Protein AF-A0A962PFY7-F1 (afdb_monomer)

Solvent-accessible surface area (backbone atoms only — not comparable to full-atom values): 39734 Å² total; per-residue (Å²): 112,55,22,50,55,98,92,43,77,46,66,64,81,59,54,89,81,73,90,85,86,86,88,86,87,73,93,53,89,42,55,45,61,66,56,80,44,102,43,63,33,73,66,47,75,48,76,48,72,35,62,72,39,49,45,42,46,44,72,44,75,57,78,40,65,45,62,22,60,61,59,68,61,46,74,66,54,55,48,52,51,51,49,52,26,51,51,35,29,74,75,66,32,66,71,50,14,53,40,39,44,52,14,41,76,54,25,64,92,40,76,59,53,55,59,68,52,52,51,50,50,60,59,43,37,63,49,48,67,69,49,60,74,74,56,30,55,54,49,49,51,52,49,50,52,46,50,53,52,41,53,54,37,50,51,53,22,41,52,52,36,53,48,38,42,77,40,28,75,63,78,49,98,64,77,43,75,55,74,80,87,55,61,63,61,55,48,51,52,45,50,54,48,50,52,50,49,47,54,51,48,54,58,52,57,73,72,63,76,84,93,68,95,66,89,71,68,82,70,73,74,78,82,71,82,75,76,39,78,60,80,58,97,87,54,66,48,62,52,55,79,57,59,86,38,71,39,67,55,57,32,43,38,29,35,93,50,67,44,54,47,87,37,50,32,38,47,44,71,35,51,44,71,54,44,24,49,43,38,52,52,13,46,54,32,39,53,53,41,49,51,51,51,52,52,51,40,52,49,38,66,67,58,74,76,87,86,82,80,88,88,90,85,79,91,81,90,85,82,87,85,90,86,84,82,91,84,79,93,86,85,88,87,88,82,87,85,89,82,88,82,81,92,74,86,84,78,79,85,52,67,69,61,54,54,50,52,50,54,64,73,67,57,75,62,91,50,64,91,70,34,61,50,40,32,65,21,40,38,43,41,50,90,48,38,41,35,46,32,31,37,38,44,25,78,42,75,42,76,45,65,43,72,33,64,75,36,34,45,44,82,74,48,57,29,47,72,81,39,70,81,62,64,69,47,81,54,98,92,26,52,23,37,68,42,59,60,41,80,43,43,39,38,38,35,21,43,47,45,85,54,50,28,31,37,37,39,84,59,76,48,34,62,38,46,77,51,56,86,44,48,47,79,42,52,75,53,96,30,28,43,88,57,34,40,43,38,35,35,30,51,74,44,64,65,52,66,80,47,94,69,95,67,80,79,78,67,71,63,31,34,38,38,38,38,41,39,37,41,58,99,65,36,35,36,40,39,38,40,34,56,74,30,54,80,59,54,72,51,73,53,75,45,75,59,62,88,69,55,41,78,71,50,92,87,61,53,71,58,96,66,19,41,51,46,76,37,25,44,73,53,48,70,53,72,47,45,23,42,36,72,92,60,59,63,50,74,46,68,37,64,81,61,86,49,53,49,51,34,43,34,43,46,60,16,47,54,41,46,76,49,77,50,69,70,72,65,49,86,47,64,90,56,86,52,49,73,30,54,27,35,70,60,54,66,64,39,49,36,41,39,36,47,44,70,59,53,67,53,87,68,51,34,62,21,59,56,43,79,49,74,51,74,49,87,50,99,90,50,76,49,78,49,78,49,74,42,71,46,70,45,113

Mean predicted aligned error: 17.29 Å

pLDDT: mean 81.83, std 17.33, range [30.17, 97.56]

Foldseek 3Di:
DWFDDPNDIDFFDQFPDDDDDDDDDDPDPFKDFQVNDLFWDFWGKDKDFDPFLKAFQDKDLADDKPRHLVNVDDPVLVVLLVVLLVLLCVQPNDVLSVLSNLLCSLPVPQPLRPSVLSVVLSVLLVVLQPDDDPVNVVSLVVNVVSLVVVVVSLVVLLCRLLCCLVPSVVPDPDWDFADPPPVVVVVVVVVVVVVVVVVVCVVVVVVDDDDDDDPDPPPPDPPPPDALADDDPPFQDFPDAFDGGTHDRMMMGIHPGMGGRPGMMGIDMDHNNNSSVSSVSSSVSSVVSSVVSSVSSVVSSPPDDDDDDDDDDDDDDDDDDDDDDDDDDDDDDDDDDDDDDDDDDDDPDDPVVVVVVVCVVPDDPPCPPPQKDWEDWEWEDDQWKIKIKIKIAGQAWDWAFAKDWDPQKDWDFKDKQNDRPFDWDQDPNTITTTDGHGMIMIMIMITGGDFKTKIAQPHKHAQYDYDDDFWDWDQQDPNTRPLRMIMIGGPVVVVVVVDDDPDDDADAWAWEWEWEWEADPWTKIKIKIFTPDDQFDKDKDWAADFVQKAWPDPPWDADPRTTIDIHHGRRGMDMTMTTHDDDQKGKDFAAADDRYWYKYKYHHRSQKDKDKDWFDFDQDDDDRCRSITMGTDDHGTMMMIGIDGGDHDDHHQKYWNDWDWDWDDDPVDIDIDIDTDMHGTD

Nearest PDB structures (foldseek):
  3puu-assembly1_A  TM=3.553E-01  e=9.899E-05  Escherichia coli K-12
  4qir-assembly1_A  TM=4.303E-01  e=3.984E-03  Neisseria meningitidis MC58
  4xmz-assembly1_A  TM=3.405E-01  e=2.661E-04  Escherichia coli K-12
  2dqm-assembly1_A  TM=3.482E-01  e=3.636E-04  Escherichia coli
  5yo1-assembly1_A  TM=3.419E-01  e=3.636E-04  Escherichia coli K-12

Radius of gyration: 46.58 Å; Cα contacts (8 Å, |Δi|>4): 1117; chains: 1; bounding box: 83×66×146 Å

Structure (mmCIF, N/CA/C/O backbone):
data_AF-A0A962PFY7-F1
#
_entry.id   AF-A0A962PFY7-F1
#
loop_
_atom_site.group_PDB
_atom_site.id
_atom_site.type_symbol
_atom_site.label_atom_id
_atom_site.label_alt_id
_atom_site.label_comp_id
_atom_site.label_asym_id
_atom_site.label_entity_id
_atom_site.label_seq_id
_atom_site.pdbx_PDB_ins_code
_atom_site.Cartn_x
_atom_site.Cartn_y
_atom_site.Cartn_z
_atom_site.occupancy
_atom_site.B_iso_or_equiv
_atom_site.auth_seq_id
_atom_site.auth_comp_id
_atom_site.auth_asym_id
_atom_site.auth_atom_id
_atom_site.pdbx_PDB_model_num
ATOM 1 N N . LEU A 1 1 ? -6.740 2.703 -9.893 1.00 78.12 1 LEU A N 1
ATOM 2 C CA . LEU A 1 1 ? -8.207 2.791 -10.097 1.00 78.12 1 LEU A CA 1
ATOM 3 C C . LEU A 1 1 ? -8.858 1.492 -9.649 1.00 78.12 1 LEU A C 1
ATOM 5 O O . LEU A 1 1 ? -8.250 0.444 -9.835 1.00 78.12 1 LEU A O 1
ATOM 9 N N . VAL A 1 2 ? -10.064 1.556 -9.077 1.00 85.62 2 VAL A N 1
ATOM 10 C CA . VAL A 1 2 ? -10.886 0.357 -8.848 1.00 85.62 2 VAL A CA 1
ATOM 11 C C . VAL A 1 2 ? -11.653 0.068 -10.133 1.00 85.62 2 VAL A C 1
ATOM 13 O O . VAL A 1 2 ? -12.340 0.944 -10.662 1.00 85.62 2 VAL A O 1
ATOM 16 N N . THR A 1 3 ? -11.514 -1.146 -10.649 1.00 87.56 3 THR A N 1
ATOM 17 C CA . THR A 1 3 ? -12.090 -1.576 -11.926 1.00 87.56 3 THR A CA 1
ATOM 18 C C . THR A 1 3 ? -12.950 -2.818 -11.740 1.00 87.56 3 THR A C 1
ATOM 20 O O . THR A 1 3 ? -12.819 -3.532 -10.743 1.00 87.56 3 THR A O 1
ATOM 23 N N . ARG A 1 4 ? -13.865 -3.062 -12.682 1.00 86.06 4 ARG A N 1
ATOM 24 C CA . ARG A 1 4 ? -14.695 -4.271 -12.698 1.00 86.06 4 ARG A CA 1
ATOM 25 C C . ARG A 1 4 ? -14.111 -5.301 -13.660 1.00 86.06 4 ARG A C 1
ATOM 27 O O . ARG A 1 4 ? -13.895 -4.992 -14.828 1.00 86.06 4 ARG A O 1
ATOM 34 N N . HIS A 1 5 ? -13.936 -6.533 -13.192 1.00 82.44 5 HIS A N 1
ATOM 35 C CA . HIS A 1 5 ? -13.486 -7.657 -14.010 1.00 82.44 5 HIS A CA 1
ATOM 36 C C . HIS A 1 5 ? -14.148 -8.958 -13.543 1.00 82.44 5 HIS A C 1
ATOM 38 O O . HIS A 1 5 ? -14.190 -9.223 -12.349 1.00 82.44 5 HIS A O 1
ATOM 44 N N . GLY A 1 6 ? -14.669 -9.783 -14.459 1.00 80.56 6 GLY A N 1
ATOM 45 C CA . GLY A 1 6 ? -15.246 -11.092 -14.104 1.00 80.56 6 GLY A CA 1
ATOM 46 C C . GLY A 1 6 ? -16.386 -11.032 -13.073 1.00 80.56 6 GLY A C 1
ATOM 47 O O . GLY A 1 6 ? -16.554 -11.956 -12.288 1.00 80.56 6 GLY A O 1
ATOM 48 N N . GLY A 1 7 ? -17.131 -9.921 -13.025 1.00 82.69 7 GLY A N 1
ATOM 49 C CA . GLY A 1 7 ? -18.196 -9.685 -12.041 1.00 82.69 7 GLY A CA 1
ATOM 50 C C . GLY A 1 7 ? -17.723 -9.180 -10.671 1.00 82.69 7 GLY A C 1
ATOM 51 O O . GLY A 1 7 ? -18.560 -8.775 -9.867 1.00 82.69 7 GLY A O 1
ATOM 52 N N . THR A 1 8 ? -16.414 -9.121 -10.413 1.00 82.50 8 THR A N 1
ATOM 53 C CA . THR A 1 8 ? -15.838 -8.605 -9.164 1.00 82.50 8 THR A CA 1
ATOM 54 C C . THR A 1 8 ? -15.223 -7.219 -9.355 1.00 82.50 8 THR A C 1
ATOM 56 O O . THR A 1 8 ? -15.031 -6.738 -10.477 1.00 82.50 8 THR A O 1
ATOM 59 N N . GLN A 1 9 ? -14.978 -6.530 -8.241 1.00 85.94 9 GLN A N 1
ATOM 60 C CA . GLN A 1 9 ? -14.318 -5.226 -8.202 1.00 85.94 9 GLN A CA 1
ATOM 61 C C . GLN A 1 9 ? -12.910 -5.412 -7.642 1.00 85.94 9 GLN A C 1
ATOM 63 O O . GLN A 1 9 ? -12.736 -6.138 -6.666 1.00 85.94 9 GLN A O 1
ATOM 68 N N . GLY A 1 10 ? -11.911 -4.764 -8.234 1.00 86.19 10 GLY A N 1
ATOM 69 C CA . GLY A 1 10 ? -10.531 -4.922 -7.791 1.00 86.19 10 GLY A CA 1
ATOM 70 C C . GLY A 1 10 ? -9.588 -3.864 -8.340 1.00 86.19 10 GLY A C 1
ATOM 71 O O . GLY A 1 10 ? -9.983 -2.966 -9.088 1.00 86.19 10 GLY A O 1
ATOM 72 N N . VAL A 1 11 ? -8.325 -3.975 -7.948 1.00 86.31 11 VAL A N 1
ATOM 73 C CA . VAL A 1 11 ? -7.235 -3.115 -8.412 1.00 86.31 11 VAL A CA 1
ATOM 74 C C . VAL A 1 11 ? -6.207 -3.995 -9.109 1.00 86.31 11 VAL A C 1
ATOM 76 O O . VAL A 1 11 ? -5.854 -5.059 -8.607 1.00 86.31 11 VAL A O 1
ATOM 79 N N . GLU A 1 12 ? -5.737 -3.555 -10.271 1.00 87.00 12 GLU A N 1
ATOM 80 C CA . GLU A 1 12 ? -4.677 -4.242 -11.003 1.00 87.00 12 GLU A CA 1
ATOM 81 C C . GLU A 1 12 ? -3.324 -3.976 -10.322 1.00 87.00 12 GLU A C 1
ATOM 83 O O . GLU A 1 12 ? -2.933 -2.822 -10.137 1.00 87.00 12 GLU A O 1
ATOM 88 N N . ILE A 1 13 ? -2.609 -5.036 -9.936 1.00 86.94 13 ILE A N 1
ATOM 89 C CA . ILE A 1 13 ? -1.327 -4.942 -9.224 1.00 86.94 13 ILE A CA 1
ATOM 90 C C . ILE A 1 13 ? -0.172 -4.982 -10.233 1.00 86.94 13 ILE A C 1
ATOM 92 O O . ILE A 1 13 ? -0.110 -5.856 -11.100 1.00 86.94 13 ILE A O 1
ATOM 96 N N . ARG A 1 14 ? 0.757 -4.025 -10.116 1.00 85.00 14 ARG A N 1
ATOM 97 C CA . ARG A 1 14 ? 1.930 -3.880 -11.003 1.00 85.00 14 ARG A CA 1
ATOM 98 C C . ARG A 1 14 ? 3.264 -3.743 -10.268 1.00 85.00 14 ARG A C 1
ATOM 100 O O . ARG A 1 14 ? 4.303 -3.634 -10.909 1.00 85.00 14 ARG A O 1
ATOM 107 N N . SER A 1 15 ? 3.248 -3.793 -8.937 1.00 79.19 15 SER A N 1
ATOM 108 C CA . SER A 1 15 ? 4.447 -3.831 -8.092 1.00 79.19 15 SER A CA 1
ATOM 109 C C . SER A 1 15 ? 4.394 -5.046 -7.162 1.00 79.19 15 SER A C 1
ATOM 111 O O . SER A 1 15 ? 3.316 -5.346 -6.652 1.00 79.19 15 SER A O 1
ATOM 113 N N . PRO A 1 16 ? 5.518 -5.740 -6.905 1.00 76.25 16 PRO A N 1
ATOM 114 C CA . PRO A 1 16 ? 5.576 -6.783 -5.878 1.00 76.25 16 PRO A CA 1
ATOM 115 C C . PRO A 1 16 ? 5.469 -6.213 -4.455 1.00 76.25 16 PRO A C 1
ATOM 117 O O . PRO A 1 16 ? 4.999 -6.894 -3.550 1.00 76.25 16 PRO A O 1
ATOM 120 N N . ALA A 1 17 ? 5.907 -4.968 -4.253 1.00 77.00 17 ALA A N 1
ATOM 121 C CA . ALA A 1 17 ? 5.779 -4.252 -2.993 1.00 77.00 17 ALA A CA 1
ATOM 122 C C . ALA A 1 17 ? 4.546 -3.350 -3.082 1.00 77.00 17 ALA A C 1
ATOM 124 O O . ALA A 1 17 ? 4.583 -2.312 -3.750 1.00 77.00 17 ALA A O 1
ATOM 125 N N . ILE A 1 18 ? 3.451 -3.779 -2.455 1.00 77.94 18 ILE A N 1
ATOM 126 C CA . ILE A 1 18 ? 2.202 -3.021 -2.374 1.00 77.94 18 ILE A CA 1
ATOM 127 C C . ILE A 1 18 ? 1.812 -2.781 -0.919 1.00 77.94 18 ILE A C 1
ATOM 129 O O . ILE A 1 18 ? 1.859 -3.689 -0.094 1.00 77.94 18 ILE A O 1
ATOM 133 N N . ASP A 1 19 ? 1.398 -1.550 -0.636 1.00 82.88 19 ASP A N 1
ATOM 134 C CA . ASP A 1 19 ? 0.729 -1.153 0.601 1.00 82.88 19 ASP A CA 1
ATOM 135 C C . ASP A 1 19 ? -0.691 -0.722 0.218 1.00 82.88 19 ASP A C 1
ATOM 137 O O . ASP A 1 19 ? -0.909 0.381 -0.288 1.00 82.88 19 ASP A O 1
ATOM 141 N N . LEU A 1 20 ? -1.640 -1.656 0.321 1.00 82.69 20 LEU A N 1
ATOM 142 C CA . LEU A 1 20 ? -3.034 -1.426 -0.050 1.00 82.69 20 LEU A CA 1
ATOM 143 C C . LEU A 1 20 ? -3.873 -1.189 1.199 1.00 82.69 20 LEU A C 1
ATOM 145 O O . LEU A 1 20 ? -4.000 -2.059 2.057 1.00 82.69 20 LEU A O 1
ATOM 149 N N . GLN A 1 21 ? -4.527 -0.033 1.237 1.00 84.62 21 GLN A N 1
ATOM 150 C CA . GLN A 1 21 ? -5.553 0.286 2.218 1.00 84.62 21 GLN A CA 1
ATOM 151 C C . GLN A 1 21 ? -6.908 0.301 1.514 1.00 84.62 21 GLN A C 1
ATOM 153 O O . GLN A 1 21 ? -7.096 1.004 0.519 1.00 84.62 21 GLN A O 1
ATOM 158 N N . ALA A 1 22 ? -7.855 -0.484 2.022 1.00 84.38 22 ALA A N 1
ATOM 159 C CA . ALA A 1 22 ? -9.215 -0.533 1.509 1.00 84.38 22 ALA A CA 1
ATOM 160 C C . ALA A 1 22 ? -10.210 -0.216 2.620 1.00 84.38 22 ALA A C 1
ATOM 162 O O . ALA A 1 22 ? -10.031 -0.608 3.772 1.00 84.38 22 ALA A O 1
ATOM 163 N N . VAL A 1 23 ? -11.277 0.481 2.245 1.00 84.88 23 VAL A N 1
ATOM 164 C CA . VAL A 1 23 ? -12.388 0.803 3.135 1.00 84.88 23 VAL A CA 1
ATOM 165 C C . VAL A 1 23 ? -13.621 0.086 2.620 1.00 84.88 23 VAL A C 1
ATOM 167 O O . VAL A 1 23 ? -14.007 0.254 1.463 1.00 84.88 23 VAL A O 1
ATOM 170 N N . THR A 1 24 ? -14.252 -0.699 3.484 1.00 82.88 24 THR A N 1
ATOM 171 C CA . THR A 1 24 ? -15.459 -1.456 3.159 1.00 82.88 24 THR A CA 1
ATOM 172 C C . THR A 1 24 ? -16.578 -1.099 4.128 1.00 82.88 24 THR A C 1
ATOM 174 O O . THR A 1 24 ? -16.350 -0.738 5.282 1.00 82.88 24 THR A O 1
ATOM 177 N N . ARG A 1 25 ? -17.818 -1.171 3.641 1.00 85.19 25 ARG A N 1
ATOM 178 C CA . ARG A 1 25 ? -19.019 -1.088 4.471 1.00 85.19 25 ARG A CA 1
ATOM 179 C C . ARG A 1 25 ? -19.725 -2.431 4.387 1.00 85.19 25 ARG A C 1
ATOM 181 O O . ARG A 1 25 ? -19.966 -2.926 3.292 1.00 85.19 25 ARG A O 1
ATOM 188 N N . ILE A 1 26 ? -20.032 -2.997 5.544 1.00 86.75 26 ILE A N 1
ATOM 189 C CA . ILE A 1 26 ? -20.723 -4.275 5.694 1.00 86.75 26 ILE A CA 1
ATOM 190 C C . ILE A 1 26 ? -22.066 -4.037 6.382 1.00 86.75 26 ILE A C 1
ATOM 192 O O . ILE A 1 26 ? -22.148 -3.244 7.318 1.00 86.75 26 ILE A O 1
ATOM 196 N N . ASP A 1 27 ? -23.111 -4.723 5.924 1.00 85.31 27 ASP A N 1
ATOM 197 C CA . ASP A 1 27 ? -24.456 -4.569 6.494 1.00 85.31 27 ASP A CA 1
ATOM 198 C C . ASP A 1 27 ? -24.606 -5.309 7.832 1.00 85.31 27 ASP A C 1
ATOM 200 O O . ASP A 1 27 ? -25.336 -4.870 8.720 1.00 85.31 27 ASP A O 1
ATOM 204 N N . SER A 1 28 ? -23.905 -6.438 7.994 1.00 86.50 28 SER A N 1
ATOM 205 C CA . SER A 1 28 ? -23.955 -7.256 9.207 1.00 86.50 28 SER A CA 1
ATOM 206 C C . SER A 1 28 ? -22.776 -6.938 10.129 1.00 86.50 28 SER A C 1
ATOM 208 O O . SER A 1 28 ? -21.641 -7.275 9.792 1.00 86.50 28 SER A O 1
ATOM 210 N N . PRO A 1 29 ? -23.008 -6.366 11.324 1.00 85.44 29 PRO A N 1
ATOM 211 C CA . PRO A 1 29 ? -21.937 -6.139 12.290 1.00 85.44 29 PRO A CA 1
ATOM 212 C C . PRO A 1 29 ? -21.505 -7.434 12.994 1.00 85.44 29 PRO A C 1
ATOM 214 O O . PRO A 1 29 ? -20.423 -7.493 13.560 1.00 85.44 29 PRO A O 1
ATOM 217 N N . ALA A 1 30 ? -22.341 -8.479 12.988 1.00 89.44 30 ALA A N 1
ATOM 218 C CA . ALA A 1 30 ? -22.125 -9.683 13.792 1.00 89.44 30 ALA A CA 1
ATOM 219 C C . ALA A 1 30 ? -21.306 -10.767 13.091 1.00 89.44 30 ALA A C 1
ATOM 221 O O . ALA A 1 30 ? -20.707 -11.591 13.779 1.00 89.44 30 ALA A O 1
ATOM 222 N N . ARG A 1 31 ? -21.316 -10.817 11.752 1.00 91.12 31 ARG A N 1
ATOM 223 C CA . ARG A 1 31 ? -20.564 -11.809 10.971 1.00 91.12 31 ARG A CA 1
ATOM 224 C C . ARG A 1 31 ? -19.971 -11.172 9.726 1.00 91.12 31 ARG A C 1
ATOM 226 O O . ARG A 1 31 ? -20.719 -10.641 8.909 1.00 91.12 31 ARG A O 1
ATOM 233 N N . PHE A 1 32 ? -18.655 -11.264 9.579 1.00 91.25 32 PHE A N 1
ATOM 234 C CA . PHE A 1 32 ? -17.925 -10.680 8.455 1.00 91.25 32 PHE A CA 1
ATOM 235 C C . PHE A 1 32 ? -16.654 -11.474 8.127 1.00 91.25 32 PHE A C 1
ATOM 237 O O . PHE A 1 32 ? -16.198 -12.288 8.928 1.00 91.25 32 PHE A O 1
ATOM 244 N N . SER A 1 33 ? -16.114 -11.283 6.919 1.00 90.25 33 SER A N 1
ATOM 245 C CA . SER A 1 33 ? -14.875 -11.945 6.480 1.00 90.25 33 SER A CA 1
ATOM 246 C C . SER A 1 33 ? -13.694 -11.491 7.339 1.00 90.25 33 SER A C 1
ATOM 248 O O . SER A 1 33 ? -13.575 -10.304 7.640 1.00 90.25 33 SER A O 1
ATOM 250 N N . ALA A 1 34 ? -12.821 -12.429 7.714 1.00 89.00 34 ALA A N 1
ATOM 251 C CA . ALA A 1 34 ? -11.594 -12.109 8.437 1.00 89.00 34 ALA A CA 1
ATOM 252 C C . ALA A 1 34 ? -10.573 -11.399 7.537 1.00 89.00 34 ALA A C 1
ATOM 254 O O . ALA A 1 34 ? -9.972 -10.413 7.942 1.00 89.00 34 ALA A O 1
ATOM 255 N N . THR A 1 35 ? -10.382 -11.870 6.304 1.00 88.25 35 THR A N 1
ATOM 256 C CA . THR A 1 35 ? -9.377 -11.306 5.393 1.00 88.25 35 THR A CA 1
ATOM 257 C C . THR A 1 35 ? -9.869 -10.032 4.713 1.00 88.25 35 THR A C 1
ATOM 259 O O . THR A 1 35 ? -9.065 -9.153 4.427 1.00 88.25 35 THR A O 1
ATOM 262 N N . GLY A 1 36 ? -11.171 -9.927 4.420 1.00 86.06 36 GLY A N 1
ATOM 263 C CA . GLY A 1 36 ? -11.739 -8.835 3.619 1.00 86.06 36 GLY A CA 1
ATOM 264 C C . GLY A 1 36 ? -11.342 -8.867 2.134 1.00 86.06 36 GLY A C 1
ATOM 265 O O . GLY A 1 36 ? -11.790 -8.018 1.367 1.00 86.06 36 GLY A O 1
ATOM 266 N N . TRP A 1 37 ? -10.543 -9.857 1.725 1.00 85.56 37 TRP A N 1
ATOM 267 C CA . TRP A 1 37 ? -10.007 -10.041 0.378 1.00 85.56 37 TRP A CA 1
ATOM 268 C C . TRP A 1 37 ? -10.172 -11.494 -0.070 1.00 85.56 37 TRP A C 1
ATOM 270 O O . TRP A 1 37 ? -10.133 -12.411 0.755 1.00 85.56 37 TRP A O 1
ATOM 280 N N . HIS A 1 38 ? -10.258 -11.703 -1.385 1.00 84.56 38 HIS A N 1
ATOM 281 C CA . HIS A 1 38 ? -10.233 -13.022 -2.031 1.00 84.56 38 HIS A CA 1
ATOM 282 C C . HIS A 1 38 ? -8.818 -13.631 -2.056 1.00 84.56 38 HIS A C 1
ATOM 284 O O . HIS A 1 38 ? -8.278 -13.995 -3.098 1.00 84.56 38 HIS A O 1
ATOM 290 N N . SER A 1 39 ? -8.158 -13.640 -0.899 1.00 86.19 39 SER A N 1
ATOM 291 C CA . SER A 1 39 ? -6.799 -14.138 -0.717 1.00 86.19 39 SER A CA 1
ATOM 292 C C . SER A 1 39 ? -6.586 -14.563 0.730 1.00 86.19 39 SER A C 1
ATOM 294 O O . SER A 1 39 ? -7.106 -13.931 1.652 1.00 86.19 39 SER A O 1
ATOM 296 N N . ARG A 1 40 ? -5.767 -15.596 0.945 1.00 92.06 40 ARG A N 1
ATOM 297 C CA . ARG A 1 40 ? -5.315 -15.975 2.292 1.00 92.06 40 ARG A CA 1
ATOM 298 C C . ARG A 1 40 ? -4.446 -14.871 2.907 1.00 92.06 40 ARG A C 1
ATOM 300 O O . ARG A 1 40 ? -3.672 -14.237 2.192 1.00 92.06 40 ARG A O 1
ATOM 307 N N . ALA A 1 41 ? -4.511 -14.706 4.224 1.00 90.12 41 ALA A N 1
ATOM 308 C CA . ALA A 1 41 ? -3.608 -13.832 4.970 1.00 90.12 41 ALA A CA 1
ATOM 309 C C . ALA A 1 41 ? -2.614 -14.673 5.781 1.00 90.12 41 ALA A C 1
ATOM 311 O O . ALA A 1 41 ? -3.013 -15.613 6.459 1.00 90.12 41 ALA A O 1
ATOM 312 N N . GLU A 1 42 ? -1.319 -14.353 5.731 1.00 91.50 42 GLU A N 1
ATOM 313 C CA . GLU A 1 42 ? -0.312 -15.052 6.551 1.00 91.50 42 GLU A CA 1
ATOM 314 C C . GLU A 1 42 ? -0.316 -14.584 8.008 1.00 91.50 42 GLU A C 1
ATOM 316 O O . GLU A 1 42 ? -0.036 -15.363 8.915 1.00 91.50 42 GLU A O 1
ATOM 321 N N . ARG A 1 43 ? -0.644 -13.307 8.224 1.00 90.56 43 ARG A N 1
ATOM 322 C CA . ARG A 1 43 ? -0.829 -12.690 9.537 1.00 90.56 43 ARG A CA 1
ATOM 323 C C . ARG A 1 43 ? -2.115 -11.887 9.525 1.00 90.56 43 ARG A C 1
ATOM 325 O O . ARG A 1 43 ? -2.426 -11.238 8.528 1.00 90.56 43 ARG A O 1
ATOM 332 N N . PHE A 1 44 ? -2.827 -11.911 10.642 1.00 92.25 44 PHE A N 1
ATOM 333 C CA . PHE A 1 44 ? -4.070 -11.175 10.804 1.00 92.25 44 PHE A CA 1
ATOM 334 C C . PHE A 1 44 ? -4.094 -10.466 12.156 1.00 92.25 44 PHE A C 1
ATOM 336 O O . PHE A 1 44 ? -3.897 -11.087 13.203 1.00 92.25 44 PHE A O 1
ATOM 343 N N . SER A 1 45 ? -4.371 -9.167 12.118 1.00 93.19 45 SER A N 1
ATOM 344 C CA . SER A 1 45 ? -4.720 -8.358 13.276 1.00 93.19 45 SER A CA 1
ATOM 345 C C . SER A 1 45 ? -5.829 -7.388 12.888 1.00 93.19 45 SER A C 1
ATOM 347 O O . SER A 1 45 ? -5.824 -6.822 11.796 1.00 93.19 45 SER A O 1
ATOM 349 N N . ALA A 1 46 ? -6.788 -7.193 13.783 1.00 91.81 46 ALA A N 1
ATOM 350 C CA . ALA A 1 46 ? -7.867 -6.242 13.603 1.00 91.81 46 ALA A CA 1
ATOM 351 C C . ALA A 1 46 ? -8.220 -5.580 14.932 1.00 91.81 46 ALA A C 1
ATOM 353 O O . ALA A 1 46 ? -8.235 -6.225 15.980 1.00 91.81 46 ALA A O 1
ATOM 354 N N . THR A 1 47 ? -8.557 -4.297 14.867 1.00 92.50 47 THR A N 1
ATOM 355 C CA . THR A 1 47 ? -9.079 -3.540 16.004 1.00 92.50 47 THR A CA 1
ATOM 356 C C . THR A 1 47 ? -10.502 -3.122 15.683 1.00 92.50 47 THR A C 1
ATOM 358 O O . THR A 1 47 ? -10.757 -2.442 14.692 1.00 92.50 47 THR A O 1
ATOM 361 N N . LEU A 1 48 ? -11.445 -3.549 16.514 1.00 91.81 48 LEU A N 1
ATOM 362 C CA . LEU A 1 48 ? -12.848 -3.187 16.400 1.00 91.81 48 LEU A CA 1
ATOM 363 C C . LEU A 1 48 ? -13.160 -2.067 17.394 1.00 91.81 48 LEU A C 1
ATOM 365 O O . LEU A 1 48 ? -13.101 -2.270 18.606 1.00 91.81 48 LEU A O 1
ATOM 369 N N . HIS A 1 49 ? -13.533 -0.901 16.872 1.00 91.31 49 HIS A N 1
ATOM 370 C CA . HIS A 1 49 ? -13.953 0.249 17.668 1.00 91.31 49 HIS A CA 1
ATOM 371 C C . HIS A 1 49 ? -15.469 0.219 17.897 1.00 91.31 49 HIS A C 1
ATOM 373 O O . HIS A 1 49 ? -16.260 0.115 16.959 1.00 91.31 49 HIS A O 1
ATOM 379 N N . LEU A 1 50 ? -15.882 0.299 19.160 1.00 91.50 50 LEU A N 1
ATOM 380 C CA . LEU A 1 50 ? -17.273 0.179 19.594 1.00 91.50 50 LEU A CA 1
ATOM 381 C C . LEU A 1 50 ? -17.814 1.541 20.027 1.00 91.50 50 LEU A C 1
ATOM 383 O O . LEU A 1 50 ? -17.149 2.219 20.810 1.00 91.50 50 LEU A O 1
ATOM 387 N N . PRO A 1 51 ? -19.025 1.937 19.608 1.00 91.06 51 PRO A N 1
ATOM 388 C CA . PRO A 1 51 ? -19.605 3.198 20.045 1.00 91.06 51 PRO A CA 1
ATOM 389 C C . PRO A 1 51 ? -19.987 3.160 21.538 1.00 91.06 51 PRO A C 1
ATOM 391 O O . PRO A 1 51 ? -20.130 2.078 22.118 1.00 91.06 51 PRO A O 1
ATOM 394 N N . PRO A 1 52 ? -20.196 4.323 22.182 1.00 90.69 52 PRO A N 1
ATOM 395 C CA . PRO A 1 52 ? -20.510 4.386 23.608 1.00 90.69 52 PRO A CA 1
ATOM 396 C C . PRO A 1 52 ? -21.696 3.500 24.024 1.00 90.69 52 PRO A C 1
ATOM 398 O O . PRO A 1 52 ? -22.750 3.493 23.383 1.00 90.69 52 PRO A O 1
ATOM 401 N N . GLY A 1 53 ? -21.533 2.760 25.126 1.00 90.94 53 GLY A N 1
ATOM 402 C CA . GLY A 1 53 ? -22.550 1.858 25.681 1.00 90.94 53 GLY A CA 1
ATOM 403 C C . GLY A 1 53 ? -22.639 0.474 25.034 1.00 90.94 53 GLY A C 1
ATOM 404 O O . GLY A 1 53 ? -23.327 -0.399 25.572 1.00 90.94 53 GLY A O 1
ATOM 405 N N . TRP A 1 54 ? -21.934 0.238 23.927 1.00 93.06 54 TRP A N 1
ATOM 406 C CA . TRP A 1 54 ? -21.784 -1.099 23.362 1.00 93.06 54 TRP A CA 1
ATOM 407 C C . TRP A 1 54 ? -20.643 -1.848 24.046 1.00 93.06 54 TRP A C 1
ATOM 409 O O . TRP A 1 54 ? -19.591 -1.291 24.359 1.00 93.06 54 TRP A O 1
ATOM 419 N N . ARG A 1 55 ? -20.845 -3.146 24.265 1.00 92.44 55 ARG A N 1
ATOM 420 C CA . ARG A 1 55 ? -19.835 -4.050 24.824 1.00 92.44 55 ARG A CA 1
ATOM 421 C C . ARG A 1 55 ? -19.801 -5.324 23.996 1.00 92.44 55 ARG A C 1
ATOM 423 O O . ARG A 1 55 ? -20.840 -5.773 23.528 1.00 92.44 55 ARG A O 1
ATOM 430 N N . VAL A 1 56 ? -18.630 -5.922 23.825 1.00 95.25 56 VAL A N 1
ATOM 431 C CA . VAL A 1 56 ? -18.505 -7.244 23.197 1.00 95.25 56 VAL A CA 1
ATOM 432 C C . VAL A 1 56 ? -18.510 -8.294 24.295 1.00 95.25 56 VAL A C 1
ATOM 434 O O . VAL A 1 56 ? -17.703 -8.231 25.219 1.00 95.25 56 VAL A O 1
ATOM 437 N N . LEU A 1 57 ? -19.435 -9.246 24.213 1.00 94.19 57 LEU A N 1
ATOM 438 C CA . LEU A 1 57 ? -19.507 -10.366 25.150 1.00 94.19 57 LEU A CA 1
ATOM 439 C C . LEU A 1 57 ? -18.481 -11.435 24.781 1.00 94.19 57 LEU A C 1
ATOM 441 O O . LEU A 1 57 ? -17.753 -11.919 25.643 1.00 94.19 57 LEU A O 1
ATOM 445 N N . HIS A 1 58 ? -18.412 -11.761 23.492 1.00 94.56 58 HIS A N 1
ATOM 446 C CA . HIS A 1 58 ? -17.530 -12.781 22.946 1.00 94.56 58 HIS A CA 1
ATOM 447 C C . HIS A 1 58 ? -17.251 -12.505 21.465 1.00 94.56 58 HIS A C 1
ATOM 449 O O . HIS A 1 58 ? -18.110 -11.970 20.759 1.00 94.56 58 HIS A O 1
ATOM 455 N N . ALA A 1 59 ? -16.070 -12.896 20.996 1.00 94.56 59 ALA A N 1
ATOM 456 C CA . ALA A 1 59 ? -15.721 -12.936 19.584 1.00 94.56 59 ALA A CA 1
ATOM 457 C C . ALA A 1 59 ? -15.066 -14.283 19.264 1.00 94.56 59 ALA A C 1
ATOM 459 O O . ALA A 1 59 ? -14.339 -14.827 20.093 1.00 94.56 59 ALA A O 1
ATOM 460 N N . ALA A 1 60 ? -15.338 -14.805 18.071 1.00 92.19 60 ALA A N 1
ATOM 461 C CA . ALA A 1 60 ? -14.814 -16.074 17.579 1.00 92.19 60 ALA A CA 1
ATOM 462 C C . ALA A 1 60 ? -14.382 -15.957 16.110 1.00 92.19 60 ALA A C 1
ATOM 464 O O . ALA A 1 60 ? -14.771 -15.017 15.411 1.00 92.19 60 ALA A O 1
ATOM 465 N N . GLY A 1 61 ? -13.592 -16.932 15.656 1.00 89.06 61 GLY A N 1
ATOM 466 C CA . GLY A 1 61 ? -12.999 -16.973 14.314 1.00 89.06 61 GLY A CA 1
ATOM 467 C C . GLY A 1 61 ? -11.503 -16.639 14.275 1.00 89.06 61 GLY A C 1
ATOM 468 O O . GLY A 1 61 ? -10.908 -16.709 13.206 1.00 89.06 61 GLY A O 1
ATOM 469 N N . VAL A 1 62 ? -10.902 -16.314 15.425 1.00 90.88 62 VAL A N 1
ATOM 470 C CA . VAL A 1 62 ? -9.468 -16.031 15.619 1.00 90.88 62 VAL A CA 1
ATOM 471 C C . VAL A 1 62 ? -8.968 -16.618 16.943 1.00 90.88 62 VAL A C 1
ATOM 473 O O . VAL A 1 62 ? -9.775 -16.902 17.829 1.00 90.88 62 VAL A O 1
ATOM 476 N N . ASP A 1 63 ? -7.648 -16.753 17.085 1.00 89.12 63 ASP A N 1
ATOM 477 C CA . ASP A 1 63 ? -7.009 -17.323 18.281 1.00 89.12 63 ASP A CA 1
ATOM 478 C C . ASP A 1 63 ? -6.900 -16.315 19.438 1.00 89.12 63 ASP A C 1
ATOM 480 O O . ASP A 1 63 ? -7.035 -16.676 20.606 1.00 89.12 63 ASP A O 1
ATOM 484 N N . GLY A 1 64 ? -6.628 -15.046 19.124 1.00 89.00 64 GLY A N 1
ATOM 485 C CA . GLY A 1 64 ? -6.404 -13.976 20.089 1.00 89.00 64 GLY A CA 1
ATOM 486 C C . GLY A 1 64 ? -7.569 -12.995 20.123 1.00 89.00 64 GLY A C 1
ATOM 487 O O . GLY A 1 64 ? -7.867 -12.344 19.123 1.00 89.00 64 GLY A O 1
ATOM 488 N N . VAL A 1 65 ? -8.212 -12.859 21.286 1.00 93.88 65 VAL A N 1
ATOM 489 C CA . VAL A 1 65 ? -9.300 -11.899 21.522 1.00 93.88 65 VAL A CA 1
ATOM 490 C C . VAL A 1 65 ? -9.040 -11.155 22.828 1.00 93.88 65 VAL A C 1
ATOM 492 O O . VAL A 1 65 ? -9.058 -11.760 23.897 1.00 93.88 65 VAL A O 1
ATOM 495 N N . GLN A 1 66 ? -8.847 -9.838 22.758 1.00 92.00 66 GLN A N 1
ATOM 496 C CA . GLN A 1 66 ? -8.657 -8.976 23.930 1.00 92.00 66 GLN A CA 1
ATOM 497 C C . GLN A 1 66 ? -9.698 -7.856 23.959 1.00 92.00 66 GLN A C 1
ATOM 499 O O . GLN A 1 66 ? -9.990 -7.249 22.930 1.00 92.00 66 GLN A O 1
ATOM 504 N N . GLY A 1 67 ? -10.255 -7.571 25.141 1.00 89.56 67 GLY A N 1
ATOM 505 C CA . GLY A 1 67 ? -11.286 -6.538 25.333 1.00 89.56 67 GLY A CA 1
ATOM 506 C C . GLY A 1 67 ? -12.737 -7.030 25.209 1.00 89.56 67 GLY A C 1
ATOM 507 O O . GLY A 1 67 ? -13.660 -6.215 25.140 1.00 89.56 67 GLY A O 1
ATOM 508 N N . SER A 1 68 ? -12.958 -8.350 25.175 1.00 94.25 68 SER A N 1
ATOM 509 C CA . SER A 1 68 ? -14.295 -8.944 25.327 1.00 94.25 68 SER A CA 1
ATOM 510 C C . SER A 1 68 ? -14.589 -9.226 26.799 1.00 94.25 68 SER A C 1
ATOM 512 O O . SER A 1 68 ? -13.677 -9.564 27.544 1.00 94.25 68 SER A O 1
ATOM 514 N N . TRP A 1 69 ? -15.856 -9.154 27.214 1.00 93.25 69 TRP A N 1
ATOM 515 C CA . TRP A 1 69 ? -16.245 -9.441 28.601 1.00 93.25 69 TRP A CA 1
ATOM 516 C C . TRP A 1 69 ? -15.829 -10.847 29.046 1.00 93.25 69 TRP A C 1
ATOM 518 O O . TRP A 1 69 ? -15.384 -11.018 30.174 1.00 93.25 69 TRP A O 1
ATOM 528 N N . LEU A 1 70 ? -15.953 -11.853 28.169 1.00 92.44 70 LEU A N 1
ATOM 529 C CA . LEU A 1 70 ? -15.523 -13.214 28.493 1.00 92.44 70 LEU A CA 1
ATOM 530 C C . LEU A 1 70 ? -13.995 -13.318 28.608 1.00 92.44 70 LEU A C 1
ATOM 532 O O . LEU A 1 70 ? -13.506 -14.034 29.471 1.00 92.44 70 LEU A O 1
ATOM 536 N N . GLY A 1 71 ? -13.258 -12.592 27.763 1.00 89.56 71 GLY A N 1
ATOM 537 C CA . GLY A 1 71 ? -11.793 -12.562 27.780 1.00 89.56 71 GLY A CA 1
ATOM 538 C C . GLY A 1 71 ? -11.182 -11.716 28.902 1.00 89.56 71 GLY A C 1
ATOM 539 O O . GLY A 1 71 ? -9.977 -11.784 29.098 1.00 89.56 71 GLY A O 1
ATOM 540 N N . GLU A 1 72 ? -11.981 -10.924 29.625 1.00 90.94 72 GLU A N 1
ATOM 541 C CA . GLU A 1 72 ? -11.530 -10.185 30.815 1.00 90.94 72 GLU A CA 1
ATOM 542 C C . GLU A 1 72 ? -11.373 -11.097 32.046 1.00 90.94 72 GLU A C 1
ATOM 544 O O . GLU A 1 72 ? -10.645 -10.733 32.959 1.00 90.94 72 GLU A O 1
ATOM 549 N N . TRP A 1 73 ? -12.009 -12.278 32.072 1.00 93.25 73 TRP A N 1
ATOM 550 C CA . TRP A 1 73 ? -11.902 -13.219 33.193 1.00 93.25 73 TRP A CA 1
ATOM 551 C C . TRP A 1 73 ? -10.578 -13.987 33.164 1.00 93.25 73 TRP A C 1
ATOM 553 O O . TRP A 1 73 ? -10.365 -14.819 32.281 1.00 93.25 73 TRP A O 1
ATOM 563 N N . ASP A 1 74 ? -9.743 -13.792 34.182 1.00 93.12 74 ASP A N 1
ATOM 564 C CA . ASP A 1 74 ? -8.581 -14.644 34.430 1.00 93.12 74 ASP A CA 1
ATOM 565 C C . ASP A 1 74 ? -8.920 -15.812 35.382 1.00 93.12 74 ASP A C 1
ATOM 567 O O . ASP A 1 74 ? -9.946 -15.838 36.074 1.00 93.12 74 ASP A O 1
ATOM 571 N N . LEU A 1 75 ? -8.025 -16.799 35.462 1.00 95.06 75 LEU A N 1
ATOM 572 C CA . LEU A 1 75 ? -8.117 -17.924 36.389 1.00 95.06 75 LEU A CA 1
ATOM 573 C C . LEU A 1 75 ? -8.259 -17.449 37.842 1.00 95.06 75 LEU A C 1
ATOM 575 O O . LEU A 1 75 ? -9.025 -18.035 38.612 1.00 95.06 75 LEU A O 1
ATOM 579 N N . TRP A 1 76 ? -7.545 -16.380 38.212 1.00 94.06 76 TRP A N 1
ATOM 580 C CA . TRP A 1 76 ? -7.630 -15.786 39.545 1.00 94.06 76 TRP A CA 1
ATOM 581 C C . TRP A 1 76 ? -9.024 -15.223 39.843 1.00 94.06 76 TRP A C 1
ATOM 583 O O . TRP A 1 76 ? -9.547 -15.433 40.940 1.00 94.06 76 TRP A O 1
ATOM 593 N N . ASP A 1 77 ? -9.659 -14.581 38.862 1.00 94.00 77 ASP A N 1
ATOM 594 C CA . ASP A 1 77 ? -10.978 -13.966 39.024 1.00 94.00 77 ASP A CA 1
ATOM 595 C C . ASP A 1 77 ? -12.061 -15.016 39.236 1.00 94.00 77 ASP A C 1
ATOM 597 O O . ASP A 1 77 ? -12.885 -14.915 40.151 1.00 94.00 77 ASP A O 1
ATOM 601 N N . ILE A 1 78 ? -12.007 -16.083 38.436 1.00 95.50 78 ILE A N 1
ATOM 602 C CA . ILE A 1 78 ? -12.910 -17.227 38.566 1.00 95.50 78 ILE A CA 1
ATOM 603 C C . ILE A 1 78 ? -12.703 -17.901 39.926 1.00 95.50 78 ILE A C 1
ATOM 605 O O . ILE A 1 78 ? -13.674 -18.200 40.625 1.00 95.50 78 ILE A O 1
ATOM 609 N N . PHE A 1 79 ? -11.452 -18.111 40.342 1.00 96.12 79 PHE A N 1
ATOM 610 C CA . PHE A 1 79 ? -11.133 -18.715 41.634 1.00 96.12 79 PHE A CA 1
ATOM 611 C C . PHE A 1 79 ? -11.653 -17.879 42.811 1.00 96.12 79 PHE A C 1
ATOM 613 O O . PHE A 1 79 ? -12.313 -18.414 43.708 1.00 96.12 79 PHE A O 1
ATOM 620 N N . LEU A 1 80 ? -11.417 -16.565 42.794 1.00 94.19 80 LEU A N 1
ATOM 621 C CA . LEU A 1 80 ? -11.864 -15.651 43.841 1.00 94.19 80 LEU A CA 1
ATOM 622 C C . LEU A 1 80 ? -13.395 -15.568 43.900 1.00 94.19 80 LEU A C 1
ATOM 624 O O . LEU A 1 80 ? -13.971 -15.637 44.992 1.00 94.19 80 LEU A O 1
ATOM 628 N N . LEU A 1 81 ? -14.066 -15.502 42.746 1.00 95.81 81 LEU A N 1
ATOM 629 C CA . LEU A 1 81 ? -15.525 -15.559 42.656 1.00 95.81 81 LEU A CA 1
ATOM 630 C C . LEU A 1 81 ? -16.061 -16.855 43.276 1.00 95.81 81 LEU A C 1
ATOM 632 O O . LEU A 1 81 ? -16.942 -16.805 44.139 1.00 95.81 81 LEU A O 1
ATOM 636 N N . LEU A 1 82 ? -15.510 -18.011 42.897 1.00 96.75 82 LEU A N 1
ATOM 637 C CA . LEU A 1 82 ? -15.945 -19.311 43.413 1.00 96.75 82 LEU A CA 1
ATOM 638 C C . LEU A 1 82 ? -15.725 -19.435 44.925 1.00 96.75 82 LEU A C 1
ATOM 640 O O . LEU A 1 82 ? -16.619 -19.913 45.626 1.00 96.75 82 LEU A O 1
ATOM 644 N N . ILE A 1 83 ? -14.588 -18.966 45.450 1.00 96.88 83 ILE A N 1
ATOM 645 C CA . ILE A 1 83 ? -14.320 -18.960 46.895 1.00 96.88 83 ILE A CA 1
ATOM 646 C C . ILE A 1 83 ? -15.323 -18.084 47.631 1.00 96.88 83 ILE A C 1
ATOM 648 O O . ILE A 1 83 ? -15.894 -18.531 48.627 1.00 96.88 83 ILE A O 1
ATOM 652 N N . MET A 1 84 ? -15.568 -16.859 47.163 1.00 96.62 84 MET A N 1
ATOM 653 C CA . MET A 1 84 ? -16.512 -15.963 47.829 1.00 96.62 84 MET A CA 1
ATOM 654 C C . MET A 1 84 ? -17.933 -16.526 47.811 1.00 96.62 84 MET A C 1
ATOM 656 O O . MET A 1 84 ? -18.622 -16.495 48.834 1.00 96.62 84 MET A O 1
ATOM 660 N N . VAL A 1 85 ? -18.366 -17.114 46.694 1.00 97.56 85 VAL A N 1
ATOM 661 C CA . VAL A 1 85 ? -19.677 -17.769 46.588 1.00 97.56 85 VAL A CA 1
ATOM 662 C C . VAL A 1 85 ? -19.755 -18.993 47.507 1.00 97.56 85 VAL A C 1
ATOM 664 O O . VAL A 1 85 ? -20.740 -19.158 48.230 1.00 97.56 85 VAL A O 1
ATOM 667 N N . ALA A 1 86 ? -18.716 -19.832 47.555 1.00 97.44 86 ALA A N 1
ATOM 668 C CA . ALA A 1 86 ? -18.671 -21.013 48.417 1.00 97.44 86 ALA A CA 1
ATOM 669 C C . ALA A 1 86 ? -18.635 -20.652 49.912 1.00 97.44 86 ALA A C 1
ATOM 671 O O . ALA A 1 86 ? -19.351 -21.262 50.712 1.00 97.44 86 ALA A O 1
ATOM 672 N N . ALA A 1 87 ? -17.851 -19.640 50.290 1.00 96.31 87 ALA A N 1
ATOM 673 C CA . ALA A 1 87 ? -17.800 -19.108 51.647 1.00 96.31 87 ALA A CA 1
ATOM 674 C C . ALA A 1 87 ? -19.157 -18.519 52.052 1.00 96.31 87 ALA A C 1
ATOM 676 O O . ALA A 1 87 ? -19.678 -18.854 53.116 1.00 96.31 87 ALA A O 1
ATOM 677 N N . THR A 1 88 ? -19.798 -17.749 51.169 1.00 96.75 88 THR A N 1
ATOM 678 C CA . THR A 1 88 ? -21.157 -17.233 51.393 1.00 96.75 88 THR A CA 1
ATOM 679 C C . THR A 1 88 ? -22.166 -18.365 51.558 1.00 96.75 88 THR A C 1
ATOM 681 O O . THR A 1 88 ? -22.983 -18.327 52.475 1.00 96.75 88 THR A O 1
ATOM 684 N N . ARG A 1 89 ? -22.086 -19.419 50.734 1.00 97.12 89 ARG A N 1
ATOM 685 C CA . ARG A 1 89 ? -22.950 -20.604 50.849 1.00 97.12 89 ARG A CA 1
ATOM 686 C C . ARG A 1 89 ? -22.811 -21.278 52.206 1.00 97.12 89 ARG A C 1
ATOM 688 O O . ARG A 1 89 ? -23.819 -21.645 52.803 1.00 97.12 89 ARG A O 1
ATOM 695 N N . LYS A 1 90 ? -21.576 -21.434 52.688 1.00 95.50 90 LYS A N 1
ATOM 696 C CA . LYS A 1 90 ? -21.283 -22.066 53.979 1.00 95.50 90 LYS A CA 1
ATOM 697 C C . LYS A 1 90 ? -21.734 -21.208 55.164 1.00 95.50 90 LYS A C 1
ATOM 699 O O . LYS A 1 90 ? -22.173 -21.763 56.163 1.00 95.50 90 LYS A O 1
ATOM 704 N N . LEU A 1 91 ? -21.623 -19.882 55.060 1.00 93.94 91 LEU A N 1
ATOM 705 C CA . LEU A 1 91 ? -21.886 -18.957 56.167 1.00 93.94 91 LEU A CA 1
ATOM 706 C C . LEU A 1 91 ? -23.341 -18.451 56.226 1.00 93.94 91 LEU A C 1
ATOM 708 O O . LEU A 1 91 ? -23.858 -18.246 57.320 1.00 93.94 91 LEU A O 1
ATOM 712 N N . LEU A 1 92 ? -24.006 -18.241 55.082 1.00 93.88 92 LEU A N 1
ATOM 713 C CA . LEU A 1 92 ? -25.351 -17.640 54.989 1.00 93.88 92 LEU A CA 1
ATOM 714 C C . LEU A 1 92 ? -26.362 -18.476 54.176 1.00 93.88 92 LEU A C 1
ATOM 716 O O . LEU A 1 92 ? -27.527 -18.090 54.059 1.00 93.88 92 LEU A O 1
ATOM 720 N N . GLY A 1 93 ? -25.954 -19.624 53.628 1.00 95.00 93 GLY A N 1
ATOM 721 C CA . GLY A 1 93 ? -26.828 -20.563 52.918 1.00 95.00 93 GLY A CA 1
ATOM 722 C C . GLY A 1 93 ? -26.945 -20.334 51.404 1.00 95.00 93 GLY A C 1
ATOM 723 O O . GLY A 1 93 ? -26.366 -19.415 50.825 1.00 95.00 93 GLY A O 1
ATOM 724 N N . PHE A 1 94 ? -27.720 -21.198 50.736 1.00 95.69 94 PHE A N 1
ATOM 725 C CA . PHE A 1 94 ? -27.811 -21.249 49.268 1.00 95.69 94 PHE A CA 1
ATOM 726 C C . PHE A 1 94 ? -28.383 -19.979 48.622 1.00 95.69 94 PHE A C 1
ATOM 728 O O . PHE A 1 94 ? -27.873 -19.542 47.595 1.00 95.69 94 PHE A O 1
ATOM 735 N N . LYS A 1 95 ? -29.408 -19.354 49.220 1.00 96.00 95 LYS A N 1
ATOM 736 C CA . LYS A 1 95 ? -30.027 -18.135 48.661 1.00 96.00 95 LYS A CA 1
ATOM 737 C C . LYS A 1 95 ? -29.041 -16.962 48.628 1.00 96.00 95 LYS A C 1
ATOM 739 O O . LYS A 1 95 ? -28.946 -16.266 47.623 1.00 96.00 95 LYS A O 1
ATOM 744 N N . ALA A 1 96 ? -28.273 -16.787 49.705 1.00 95.06 96 ALA A N 1
ATOM 745 C CA . ALA A 1 96 ? -27.233 -15.766 49.786 1.00 95.06 96 ALA A CA 1
ATOM 746 C C . ALA A 1 96 ? -26.096 -16.027 48.788 1.00 95.06 96 ALA A C 1
ATOM 748 O O . ALA A 1 96 ? -25.605 -15.091 48.170 1.00 95.06 96 ALA A O 1
ATOM 749 N N . ALA A 1 97 ? -25.719 -17.293 48.582 1.00 96.56 97 ALA A N 1
ATOM 750 C CA . ALA A 1 97 ? -24.720 -17.667 47.584 1.00 96.56 97 ALA A CA 1
ATOM 751 C C . ALA A 1 97 ? -25.172 -17.371 46.146 1.00 96.56 97 ALA A C 1
ATOM 753 O O . ALA A 1 97 ? -24.378 -16.869 45.359 1.00 96.56 97 ALA A O 1
ATOM 754 N N . GLY A 1 98 ? -26.441 -17.634 45.812 1.00 97.25 98 GLY A N 1
ATOM 755 C CA . GLY A 1 98 ? -27.003 -17.278 44.504 1.00 97.25 98 GLY A CA 1
ATOM 756 C C . GLY A 1 98 ? -26.987 -15.768 44.256 1.00 97.25 98 GLY A C 1
ATOM 757 O O . GLY A 1 98 ? -26.611 -15.322 43.176 1.00 97.25 98 GLY A O 1
ATOM 758 N N . LEU A 1 99 ? -27.311 -14.973 45.281 1.00 96.75 99 LEU A N 1
ATOM 759 C CA . LEU A 1 99 ? -27.208 -13.516 45.207 1.00 96.75 99 LEU A CA 1
ATOM 760 C C . LEU A 1 99 ? -25.753 -13.042 45.069 1.00 96.75 99 LEU A C 1
ATOM 762 O O . LEU A 1 99 ? -25.484 -12.164 44.255 1.00 96.75 99 LEU A O 1
ATOM 766 N N . ALA A 1 100 ? -24.820 -13.630 45.824 1.00 96.69 100 ALA A N 1
ATOM 767 C CA . ALA A 1 100 ? -23.394 -13.332 45.709 1.00 96.69 100 ALA A CA 1
ATOM 768 C C . ALA A 1 100 ? -22.879 -13.632 44.297 1.00 96.69 100 ALA A C 1
ATOM 770 O O . ALA A 1 100 ? -22.180 -12.811 43.716 1.00 96.69 100 ALA A O 1
ATOM 771 N N . LEU A 1 101 ? -23.273 -14.772 43.720 1.00 97.44 101 LEU A N 1
ATOM 772 C CA . LEU A 1 101 ? -22.922 -15.138 42.352 1.00 97.44 101 LEU A CA 1
ATOM 773 C C . LEU A 1 101 ? -23.447 -14.106 41.349 1.00 97.44 101 LEU A C 1
ATOM 775 O O . LEU A 1 101 ? -22.680 -13.644 40.513 1.00 97.44 101 LEU A O 1
ATOM 779 N N . ALA A 1 102 ? -24.717 -13.706 41.456 1.00 96.38 102 ALA A N 1
ATOM 780 C CA . ALA A 1 102 ? -25.299 -12.692 40.577 1.00 96.38 102 ALA A CA 1
ATOM 781 C C . ALA A 1 102 ? -24.602 -11.327 40.720 1.00 96.38 102 ALA A C 1
ATOM 783 O O . ALA A 1 102 ? -24.265 -10.698 39.719 1.00 96.38 102 ALA A O 1
ATOM 784 N N . ALA A 1 103 ? -24.343 -10.890 41.956 1.00 95.69 103 ALA A N 1
ATOM 785 C CA . ALA A 1 103 ? -23.672 -9.629 42.257 1.00 95.69 103 ALA A CA 1
ATOM 786 C C . ALA A 1 103 ? -22.235 -9.592 41.719 1.00 95.69 103 ALA A C 1
ATOM 788 O O . ALA A 1 103 ? -21.821 -8.598 41.125 1.00 95.69 103 ALA A O 1
ATOM 789 N N . LEU A 1 104 ? -21.481 -10.678 41.905 1.00 95.62 104 LEU A N 1
ATOM 790 C CA . LEU A 1 104 ? -20.105 -10.779 41.432 1.00 95.62 104 LEU A CA 1
ATOM 791 C C . LEU A 1 104 ? -20.067 -10.913 39.914 1.00 95.62 104 LEU A C 1
ATOM 793 O O . LEU A 1 104 ? -19.406 -10.118 39.273 1.00 95.62 104 LEU A O 1
ATOM 797 N N . LEU A 1 105 ? -20.828 -11.822 39.309 1.00 94.19 105 LEU A N 1
ATOM 798 C CA . LEU A 1 105 ? -20.788 -12.022 37.858 1.00 94.19 105 LEU A CA 1
ATOM 799 C C . LEU A 1 105 ? -21.206 -10.763 37.079 1.00 94.19 105 LEU A C 1
ATOM 801 O O . LEU A 1 105 ? -20.631 -10.473 36.031 1.00 94.19 105 LEU A O 1
ATOM 805 N N . ALA A 1 106 ? -22.157 -9.987 37.610 1.00 92.56 106 ALA A N 1
ATOM 806 C CA . ALA A 1 106 ? -22.565 -8.722 37.008 1.00 92.56 106 ALA A CA 1
ATOM 807 C C . ALA A 1 106 ? -21.588 -7.567 37.291 1.00 92.56 106 ALA A C 1
ATOM 809 O O . ALA A 1 106 ? -21.366 -6.740 36.409 1.00 92.56 106 ALA A O 1
ATOM 810 N N . GLY A 1 107 ? -21.029 -7.489 38.503 1.00 92.25 107 GLY A N 1
ATOM 811 C CA . GLY A 1 107 ? -20.255 -6.336 38.968 1.00 92.25 107 GLY A CA 1
ATOM 812 C C . GLY A 1 107 ? -18.733 -6.474 38.905 1.00 92.25 107 GLY A C 1
ATOM 813 O O . GLY A 1 107 ? -18.062 -5.459 39.029 1.00 92.25 107 GLY A O 1
ATOM 814 N N . TYR A 1 108 ? -18.168 -7.675 38.730 1.00 94.00 108 TYR A N 1
ATOM 815 C CA . TYR A 1 108 ? -16.732 -7.936 38.937 1.00 94.00 108 TYR A CA 1
ATOM 816 C C . TYR A 1 108 ? -15.820 -7.010 38.114 1.00 94.00 108 TYR A C 1
ATOM 818 O O . TYR A 1 108 ? -14.938 -6.365 38.670 1.00 94.00 108 TYR A O 1
ATOM 826 N N . HIS A 1 109 ? -16.080 -6.890 36.810 1.00 92.44 109 HIS A N 1
ATOM 827 C CA . HIS A 1 109 ? -15.315 -6.035 35.890 1.00 92.44 109 HIS A CA 1
ATOM 828 C C . HIS A 1 109 ? -15.885 -4.614 35.751 1.00 92.44 109 HIS A C 1
ATOM 830 O O . HIS A 1 109 ? -15.484 -3.863 34.862 1.00 92.44 109 HIS A O 1
ATOM 836 N N . GLU A 1 110 ? -16.852 -4.229 36.589 1.00 92.50 110 GLU A N 1
ATOM 837 C CA . GLU A 1 110 ? -17.415 -2.882 36.551 1.00 92.50 110 GLU A CA 1
ATOM 838 C C . GLU A 1 110 ? -16.571 -1.903 37.384 1.00 92.50 110 GLU A C 1
ATOM 840 O O . GLU A 1 110 ? -16.031 -2.267 38.436 1.00 92.50 110 GLU A O 1
ATOM 845 N N . PRO A 1 111 ? -16.454 -0.635 36.946 1.00 90.12 111 PRO A N 1
ATOM 846 C CA . PRO A 1 111 ? -15.610 0.345 37.615 1.00 90.12 111 PRO A CA 1
ATOM 847 C C . PRO A 1 111 ? -16.074 0.564 39.058 1.00 90.12 111 PRO A C 1
ATOM 849 O O . PRO A 1 111 ? -17.263 0.755 39.318 1.00 90.12 111 PRO A O 1
ATOM 852 N N . GLY A 1 112 ? -15.121 0.530 39.993 1.00 90.62 112 GLY A N 1
ATOM 853 C CA . GLY A 1 112 ? -15.358 0.806 41.411 1.00 90.62 112 GLY A CA 1
ATOM 854 C C . GLY A 1 112 ? -15.937 -0.355 42.228 1.00 90.62 112 GLY A C 1
ATOM 855 O O . GLY A 1 112 ? -16.278 -0.142 43.390 1.00 90.62 112 GLY A O 1
ATOM 856 N N . MET A 1 113 ? -16.069 -1.567 41.672 1.00 94.31 113 MET A N 1
ATOM 857 C CA . MET A 1 113 ? -16.609 -2.719 42.405 1.00 94.31 113 MET A CA 1
ATOM 858 C C . MET A 1 113 ? -15.747 -3.045 43.647 1.00 94.31 113 MET A C 1
ATOM 860 O O . MET A 1 113 ? -14.568 -3.379 43.507 1.00 94.31 113 MET A O 1
ATOM 864 N N . PRO A 1 114 ? -16.296 -3.002 44.880 1.00 94.75 114 PRO A N 1
ATOM 865 C CA . PRO A 1 114 ? -15.511 -3.143 46.110 1.00 94.75 114 PRO A CA 1
ATOM 866 C C . PRO A 1 114 ? -15.228 -4.611 46.479 1.00 94.75 114 PRO A C 1
ATOM 868 O O . PRO A 1 114 ? -15.521 -5.052 47.592 1.00 94.75 114 PRO A O 1
ATOM 871 N N . ILE A 1 115 ? -14.654 -5.387 45.554 1.00 93.62 115 ILE A N 1
ATOM 872 C CA . ILE A 1 115 ? -14.432 -6.840 45.698 1.00 93.62 115 ILE A CA 1
ATOM 873 C C . ILE A 1 115 ? -13.578 -7.155 46.930 1.00 93.62 115 ILE A C 1
ATOM 875 O O . ILE A 1 115 ? -13.936 -8.019 47.727 1.00 93.62 115 ILE A O 1
ATOM 879 N N . SER A 1 116 ? -12.475 -6.430 47.122 1.00 94.38 116 SER A N 1
ATOM 880 C CA . SER A 1 116 ? -11.555 -6.637 48.248 1.00 94.38 116 SER A CA 1
ATOM 881 C C . SER A 1 116 ? -12.217 -6.365 49.601 1.00 94.38 116 SER A C 1
ATOM 883 O O . SER A 1 116 ? -12.017 -7.118 50.552 1.00 94.38 116 SER A O 1
ATOM 885 N N . ILE A 1 117 ? -13.057 -5.330 49.684 1.00 95.12 117 ILE A N 1
ATOM 886 C CA . ILE A 1 117 ? -13.786 -4.972 50.906 1.00 95.12 117 ILE A CA 1
ATOM 887 C C . ILE A 1 117 ? -14.897 -5.994 51.183 1.00 95.12 117 ILE A C 1
ATOM 889 O O . ILE A 1 117 ? -15.087 -6.396 52.331 1.00 95.12 117 ILE A O 1
ATOM 893 N N . LEU A 1 118 ? -15.592 -6.469 50.142 1.00 94.94 118 LEU A N 1
ATOM 894 C CA . LEU A 1 118 ? -16.571 -7.557 50.251 1.00 94.94 118 LEU A CA 1
ATOM 895 C C . LEU A 1 118 ? -15.914 -8.855 50.741 1.00 94.94 118 LEU A C 1
ATOM 897 O O . LEU A 1 118 ? -16.437 -9.491 51.656 1.00 94.94 118 LEU A O 1
ATOM 901 N N . ALA A 1 119 ? -14.754 -9.218 50.188 1.00 94.44 119 ALA A N 1
ATOM 902 C CA . ALA A 1 119 ? -13.980 -10.384 50.607 1.00 94.44 119 ALA A CA 1
ATOM 903 C C . ALA A 1 119 ? -13.508 -10.261 52.063 1.00 94.44 119 ALA A C 1
ATOM 905 O O . ALA A 1 119 ? -13.651 -11.203 52.845 1.00 94.44 119 ALA A O 1
ATOM 906 N N . LEU A 1 120 ? -13.003 -9.086 52.457 1.00 94.56 120 LEU A N 1
ATOM 907 C CA . LEU A 1 120 ? -12.576 -8.815 53.828 1.00 94.56 120 LEU A CA 1
ATOM 908 C C . LEU A 1 120 ? -13.751 -8.897 54.810 1.00 94.56 120 LEU A C 1
ATOM 910 O O . LEU A 1 120 ? -13.629 -9.510 55.869 1.00 94.56 120 LEU A O 1
ATOM 914 N N . LEU A 1 121 ? -14.908 -8.331 54.459 1.00 93.56 121 LEU A N 1
ATOM 915 C CA . LEU A 1 121 ? -16.101 -8.412 55.299 1.00 93.56 121 LEU A CA 1
ATOM 916 C C . LEU A 1 121 ? -16.595 -9.860 55.436 1.00 93.56 121 LEU A C 1
ATOM 918 O O . LEU A 1 121 ? -16.975 -10.282 56.531 1.00 93.56 121 LEU A O 1
ATOM 922 N N . LEU A 1 122 ? -16.535 -10.639 54.353 1.00 95.06 122 LEU A N 1
ATOM 923 C CA . LEU A 1 122 ? -16.863 -12.063 54.356 1.00 95.06 122 LEU A CA 1
ATOM 924 C C . LEU A 1 122 ? -15.896 -12.877 55.234 1.00 95.06 122 LEU A C 1
ATOM 926 O O . LEU A 1 122 ? -16.338 -13.790 55.930 1.00 95.06 122 LEU A O 1
ATOM 930 N N . LEU A 1 123 ? -14.606 -12.522 55.263 1.00 94.56 123 LEU A N 1
ATOM 931 C CA . LEU A 1 123 ? -13.601 -13.117 56.153 1.00 94.56 123 LEU A CA 1
ATOM 932 C C . LEU A 1 123 ? -13.846 -12.755 57.629 1.00 94.56 123 LEU A C 1
ATOM 934 O O . LEU A 1 123 ? -13.709 -13.603 58.513 1.00 94.56 123 LEU A O 1
ATOM 938 N N . LEU A 1 124 ? -14.231 -11.507 57.908 1.00 91.88 124 LEU A N 1
ATOM 939 C CA . LEU A 1 124 ? -14.527 -11.029 59.263 1.00 91.88 124 LEU A CA 1
ATOM 940 C C . LEU A 1 124 ? -15.826 -11.615 59.832 1.00 91.88 124 LEU A C 1
ATOM 942 O O . LEU A 1 124 ? -15.982 -11.685 61.053 1.00 91.88 124 LEU A O 1
ATOM 946 N N . LEU A 1 125 ? -16.746 -12.073 58.983 1.00 92.69 125 LEU A N 1
ATOM 947 C CA . LEU A 1 125 ? -18.022 -12.641 59.407 1.00 92.69 125 LEU A CA 1
ATOM 948 C C . LEU A 1 125 ? -17.877 -13.855 60.353 1.00 92.69 125 LEU A C 1
ATOM 950 O O . LEU A 1 125 ? -18.422 -13.783 61.458 1.00 92.69 125 LEU A O 1
ATOM 954 N N . PRO A 1 126 ? -17.143 -14.940 60.032 1.00 91.81 126 PRO A N 1
ATOM 955 C CA . PRO A 1 126 ? -16.932 -16.041 60.976 1.00 91.81 126 PRO A CA 1
ATOM 956 C C . PRO A 1 126 ? -16.114 -15.617 62.206 1.00 91.81 126 PRO A C 1
ATOM 958 O O . PRO A 1 126 ? -16.419 -16.045 63.318 1.00 91.81 126 PRO A O 1
ATOM 961 N N . LEU A 1 127 ? -15.125 -14.727 62.049 1.00 88.44 127 LEU A N 1
ATOM 962 C CA . LEU A 1 127 ? -14.332 -14.192 63.168 1.00 88.44 127 LEU A CA 1
ATOM 963 C C . LEU A 1 127 ? -15.210 -13.439 64.177 1.00 88.44 127 LEU A C 1
ATOM 965 O O . LEU A 1 127 ? -15.016 -13.575 65.385 1.00 88.44 127 LEU A O 1
ATOM 969 N N . SER A 1 128 ? -16.211 -12.698 63.692 1.00 86.12 128 SER A N 1
ATOM 970 C CA . SER A 1 128 ? -17.173 -11.984 64.538 1.00 86.12 128 SER A CA 1
ATOM 971 C C . SER A 1 128 ? -18.056 -12.920 65.372 1.00 86.12 128 SER A C 1
ATOM 973 O O . SER A 1 128 ? -18.529 -12.509 66.429 1.00 86.12 128 SER A O 1
ATOM 975 N N . ALA A 1 129 ? -18.236 -14.174 64.940 1.00 85.94 129 ALA A N 1
ATOM 976 C CA . ALA A 1 129 ? -18.974 -15.194 65.684 1.00 85.94 129 ALA A CA 1
ATOM 977 C C . ALA A 1 129 ? -18.106 -15.932 66.725 1.00 85.94 129 ALA A C 1
ATOM 979 O O . ALA A 1 129 ? -18.633 -16.417 67.724 1.00 85.94 129 ALA A O 1
ATOM 980 N N . VAL A 1 130 ? -16.786 -16.022 66.509 1.00 86.56 130 VAL A N 1
ATOM 981 C CA . VAL A 1 130 ? -15.872 -16.835 67.341 1.00 86.56 130 VAL A CA 1
ATOM 982 C C . VAL A 1 130 ? -15.077 -16.005 68.363 1.00 86.56 130 VAL A C 1
ATOM 984 O O . VAL A 1 130 ? -14.760 -16.506 69.444 1.00 86.56 130 VAL A O 1
ATOM 987 N N . ALA A 1 131 ? -14.747 -14.743 68.065 1.00 83.62 131 ALA A N 1
ATOM 988 C CA . ALA A 1 131 ? -13.855 -13.926 68.895 1.00 83.62 131 ALA A CA 1
ATOM 989 C C . ALA A 1 131 ? -14.426 -13.600 70.295 1.00 83.62 131 ALA A C 1
ATOM 991 O O . ALA A 1 131 ? -15.603 -13.269 70.451 1.00 83.62 131 ALA A O 1
ATOM 992 N N . ARG A 1 132 ? -13.570 -13.618 71.333 1.00 82.69 132 ARG A N 1
ATOM 993 C CA . ARG A 1 132 ? -13.931 -13.351 72.746 1.00 82.69 132 ARG A CA 1
ATOM 994 C C . ARG A 1 132 ? -12.972 -12.345 73.404 1.00 82.69 132 ARG A C 1
ATOM 996 O O . ARG A 1 132 ? -11.813 -12.238 73.027 1.00 82.69 132 ARG A O 1
ATOM 1003 N N . GLY A 1 133 ? -13.431 -11.593 74.409 1.00 81.31 133 GLY A N 1
ATOM 1004 C CA . GLY A 1 133 ? -12.573 -10.669 75.175 1.00 81.31 133 GLY A CA 1
ATOM 1005 C C . GLY A 1 133 ? -12.009 -9.494 74.353 1.00 81.31 133 GLY A C 1
ATOM 1006 O O . GLY A 1 133 ? -12.740 -8.853 73.596 1.00 81.31 133 GLY A O 1
ATOM 1007 N N . ARG A 1 134 ? -10.707 -9.184 74.500 1.00 81.38 134 ARG A N 1
ATOM 1008 C CA . ARG A 1 134 ? -10.037 -8.068 73.789 1.00 81.38 134 ARG A CA 1
ATOM 1009 C C . ARG A 1 134 ? -10.014 -8.260 72.265 1.00 81.38 134 ARG A C 1
ATOM 1011 O O . ARG A 1 134 ? -10.180 -7.282 71.539 1.00 81.38 134 ARG A O 1
ATOM 1018 N N . THR A 1 135 ? -9.897 -9.498 71.774 1.00 82.94 135 THR A N 1
ATOM 1019 C CA . THR A 1 135 ? -9.909 -9.788 70.328 1.00 82.94 135 THR A CA 1
ATOM 1020 C C . THR A 1 135 ? -11.283 -9.546 69.707 1.00 82.94 135 THR A C 1
ATOM 1022 O O . THR A 1 135 ? -11.354 -9.072 68.579 1.00 82.94 135 THR A O 1
ATOM 1025 N N . ARG A 1 136 ? -12.382 -9.740 70.455 1.00 85.12 136 ARG A N 1
ATOM 1026 C CA . ARG A 1 136 ? -13.731 -9.356 69.996 1.00 85.12 136 ARG A CA 1
ATOM 1027 C C . ARG A 1 136 ? -13.844 -7.854 69.756 1.00 85.12 136 ARG A C 1
ATOM 1029 O O . ARG A 1 136 ? -14.445 -7.457 68.765 1.00 85.12 136 ARG A O 1
ATOM 1036 N N . ARG A 1 137 ? -13.263 -7.018 70.629 1.00 85.12 137 ARG A N 1
ATOM 1037 C CA . ARG A 1 137 ? -13.241 -5.557 70.421 1.00 85.12 137 ARG A CA 1
ATOM 1038 C C . ARG A 1 137 ? -12.453 -5.191 69.164 1.00 85.12 137 A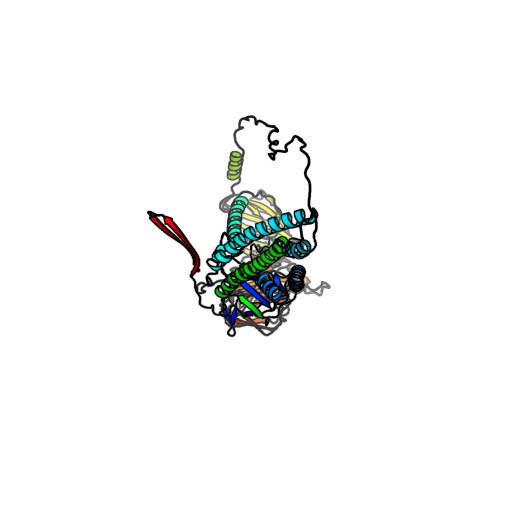RG A C 1
ATOM 1040 O O . ARG A 1 137 ? -12.949 -4.401 68.372 1.00 85.12 137 ARG A O 1
ATOM 1047 N N . ALA A 1 138 ? -11.289 -5.806 68.944 1.00 87.75 138 ALA A N 1
ATOM 1048 C CA . ALA A 1 138 ? -10.501 -5.583 67.730 1.00 87.75 138 ALA A CA 1
ATOM 1049 C C . ALA A 1 138 ? -11.261 -5.998 66.455 1.00 87.75 138 ALA A C 1
ATOM 1051 O O . ALA A 1 138 ? -11.357 -5.207 65.522 1.00 87.75 138 ALA A O 1
ATOM 1052 N N . VAL A 1 139 ? -11.877 -7.188 66.441 1.00 89.19 139 VAL A N 1
ATOM 1053 C CA . VAL A 1 139 ? -12.699 -7.668 65.313 1.00 89.19 139 VAL A CA 1
ATOM 1054 C C . VAL A 1 139 ? -13.927 -6.782 65.101 1.00 89.19 139 VAL A C 1
ATOM 1056 O O . VAL A 1 139 ? -14.267 -6.496 63.960 1.00 89.19 139 VAL A O 1
ATOM 1059 N N . ALA A 1 140 ? -14.573 -6.301 66.167 1.00 87.94 140 ALA A N 1
ATOM 1060 C CA . ALA A 1 140 ? -15.715 -5.393 66.065 1.00 87.94 140 ALA A CA 1
ATOM 1061 C C . ALA A 1 140 ? -15.327 -4.036 65.460 1.00 87.94 140 ALA A C 1
ATOM 1063 O O . ALA A 1 140 ? -16.040 -3.539 64.594 1.00 87.94 140 ALA A O 1
ATOM 1064 N N . VAL A 1 141 ? -14.191 -3.459 65.872 1.00 89.94 141 VAL A N 1
ATOM 1065 C CA . VAL A 1 141 ? -13.667 -2.212 65.292 1.00 89.94 141 VAL A CA 1
ATOM 1066 C C . VAL A 1 141 ? -13.278 -2.426 63.830 1.00 89.94 141 VAL A C 1
ATOM 1068 O O . VAL A 1 141 ? -13.703 -1.653 62.977 1.00 89.94 141 VAL A O 1
ATOM 1071 N N . ALA A 1 142 ? -12.552 -3.503 63.517 1.00 90.62 142 ALA A N 1
ATOM 1072 C CA . ALA A 1 142 ? -12.184 -3.841 62.143 1.00 90.62 142 ALA A CA 1
ATOM 1073 C C . ALA A 1 142 ? -13.421 -4.055 61.255 1.00 90.62 142 ALA A C 1
ATOM 1075 O O . ALA A 1 142 ? -13.488 -3.523 60.150 1.00 90.62 142 ALA A O 1
ATOM 1076 N N . ALA A 1 143 ? -14.435 -4.769 61.749 1.00 90.62 143 ALA A N 1
ATOM 1077 C CA . ALA A 1 143 ? -15.695 -4.985 61.049 1.00 90.62 143 ALA A CA 1
ATOM 1078 C C . ALA A 1 143 ? -16.487 -3.686 60.855 1.00 90.62 143 ALA A C 1
ATOM 1080 O O . ALA A 1 143 ? -17.015 -3.467 59.769 1.00 90.62 143 ALA A O 1
ATOM 1081 N N . ALA A 1 144 ? -16.542 -2.806 61.861 1.00 91.25 144 ALA A N 1
ATOM 1082 C CA . ALA A 1 144 ? -17.211 -1.510 61.756 1.00 91.25 144 ALA A CA 1
ATOM 1083 C C . ALA A 1 144 ? -16.520 -0.593 60.735 1.00 91.25 144 ALA A C 1
ATOM 1085 O O . ALA A 1 144 ? -17.194 -0.022 59.880 1.00 91.25 144 ALA A O 1
ATOM 1086 N N . LEU A 1 145 ? -15.185 -0.512 60.770 1.00 93.75 145 LEU A N 1
ATOM 1087 C CA . LEU A 1 145 ? -14.395 0.230 59.785 1.00 93.75 145 LEU A CA 1
ATOM 1088 C C . LEU A 1 145 ? -14.573 -0.346 58.377 1.00 93.75 145 LEU A C 1
ATOM 1090 O O . LEU A 1 145 ? -14.787 0.409 57.435 1.00 93.75 145 LEU A O 1
ATOM 1094 N N . THR A 1 146 ? -14.566 -1.675 58.238 1.00 93.44 146 THR A N 1
ATOM 1095 C CA . THR A 1 146 ? -14.786 -2.348 56.947 1.00 93.44 146 THR A CA 1
ATOM 1096 C C . THR A 1 146 ? -16.206 -2.107 56.430 1.00 93.44 146 THR A C 1
ATOM 1098 O O . THR A 1 146 ? -16.376 -1.853 55.245 1.00 93.44 146 THR A O 1
ATOM 1101 N N . CYS A 1 147 ? -17.230 -2.112 57.293 1.00 94.56 147 CYS A N 1
ATOM 1102 C CA . CYS A 1 147 ? -18.601 -1.760 56.909 1.00 94.56 147 CYS A CA 1
ATOM 1103 C C . CYS A 1 147 ? -18.710 -0.295 56.466 1.00 94.56 147 CYS A C 1
ATOM 1105 O O . CYS A 1 147 ? -19.354 -0.017 55.459 1.00 94.56 147 CYS A O 1
ATOM 1107 N N . ALA A 1 148 ? -18.080 0.638 57.187 1.00 95.31 148 ALA A N 1
ATOM 1108 C CA . ALA A 1 148 ? -18.072 2.053 56.820 1.00 95.31 148 ALA A CA 1
ATOM 1109 C C . ALA A 1 148 ? -17.359 2.281 55.476 1.00 95.31 148 ALA A C 1
ATOM 1111 O O . ALA A 1 148 ? -17.900 2.951 54.598 1.00 95.31 148 ALA A O 1
ATOM 1112 N N . ALA A 1 149 ? -16.193 1.658 55.283 1.00 95.00 149 ALA A N 1
ATOM 1113 C CA . ALA A 1 149 ? -15.468 1.678 54.017 1.00 95.00 149 ALA A CA 1
ATOM 1114 C C . ALA A 1 149 ? -16.291 1.050 52.881 1.00 95.00 149 ALA A C 1
ATOM 1116 O O . ALA A 1 149 ? -16.346 1.609 51.789 1.00 95.00 149 ALA A O 1
ATOM 1117 N N . LEU A 1 150 ? -16.984 -0.065 53.146 1.00 95.00 150 LEU A N 1
ATOM 1118 C CA . LEU A 1 150 ? -17.856 -0.715 52.171 1.00 95.00 150 LEU A CA 1
ATOM 1119 C C . LEU A 1 150 ? -19.022 0.188 51.772 1.00 95.00 150 LEU A C 1
ATOM 1121 O O . LEU A 1 150 ? -19.311 0.293 50.589 1.00 95.00 150 LEU A O 1
ATOM 1125 N N . LEU A 1 151 ? -19.673 0.863 52.722 1.00 96.69 151 LEU A N 1
ATOM 1126 C CA . LEU A 1 151 ? -20.765 1.794 52.424 1.00 96.69 151 LEU A CA 1
ATOM 1127 C C . LEU A 1 151 ? -20.292 2.962 51.553 1.00 96.69 151 LEU A C 1
ATOM 1129 O O . LEU A 1 151 ? -20.948 3.275 50.563 1.00 96.69 151 LEU A O 1
ATOM 1133 N N . LEU A 1 152 ? -19.142 3.564 51.871 1.00 96.19 152 LEU A N 1
ATOM 1134 C CA . LEU A 1 152 ? -18.554 4.623 51.044 1.00 96.19 152 LEU A CA 1
ATOM 1135 C C . LEU A 1 152 ? -18.225 4.118 49.634 1.00 96.19 152 LEU A C 1
ATOM 1137 O O . LEU A 1 152 ? -18.574 4.767 48.648 1.00 96.19 152 LEU A O 1
ATOM 1141 N N . ALA A 1 153 ? -17.615 2.935 49.530 1.00 95.06 153 ALA A N 1
ATOM 1142 C CA . ALA A 1 153 ? -17.280 2.336 48.245 1.00 95.06 153 ALA A CA 1
ATOM 1143 C C . ALA A 1 153 ? -18.530 1.956 47.432 1.00 95.06 153 ALA A C 1
ATOM 1145 O O . ALA A 1 153 ? -18.543 2.143 46.221 1.00 95.06 153 ALA A O 1
ATOM 1146 N N . LEU A 1 154 ? -19.608 1.494 48.075 1.00 95.38 154 LEU A N 1
ATOM 1147 C CA . LEU A 1 154 ? -20.887 1.206 47.416 1.00 95.38 154 LEU A CA 1
ATOM 1148 C C . LEU A 1 154 ? -21.560 2.468 46.882 1.00 95.38 154 LEU A C 1
ATOM 1150 O O . LEU A 1 154 ? -22.161 2.416 45.811 1.00 95.38 154 LEU A O 1
ATOM 1154 N N . VAL A 1 155 ? -21.465 3.594 47.597 1.00 96.12 155 VAL A N 1
ATOM 1155 C CA . VAL A 1 155 ? -21.967 4.883 47.103 1.00 96.12 155 VAL A CA 1
ATOM 1156 C C . VAL A 1 155 ? -21.192 5.303 45.856 1.00 96.12 155 VAL A C 1
ATOM 1158 O O . VAL A 1 155 ? -21.820 5.597 44.842 1.00 96.12 155 VAL A O 1
ATOM 1161 N N . ALA A 1 156 ? -19.856 5.255 45.891 1.00 95.00 156 ALA A N 1
ATOM 1162 C CA . ALA A 1 156 ? -19.019 5.559 44.727 1.00 95.00 156 ALA A CA 1
ATOM 1163 C C . ALA A 1 156 ? -19.337 4.633 43.536 1.00 95.00 156 ALA A C 1
ATOM 1165 O O . ALA A 1 156 ? -19.683 5.110 42.458 1.00 95.00 156 ALA A O 1
ATOM 1166 N N . PHE A 1 157 ? -19.354 3.315 43.769 1.00 95.12 157 PHE A N 1
ATOM 1167 C CA . PHE A 1 157 ? -19.710 2.296 42.777 1.00 95.12 157 PHE A CA 1
ATOM 1168 C C . PHE A 1 157 ? -21.089 2.532 42.146 1.00 95.12 157 PHE A C 1
ATOM 1170 O O . PHE A 1 157 ? -21.254 2.397 40.932 1.00 95.12 157 PHE A O 1
ATOM 1177 N N . SER A 1 158 ? -22.084 2.890 42.964 1.00 96.12 158 SER A N 1
ATOM 1178 C CA . SER A 1 158 ? -23.447 3.157 42.499 1.00 96.12 158 SER A CA 1
ATOM 1179 C C . SER A 1 158 ? -23.503 4.421 41.649 1.00 96.12 158 SER A C 1
ATOM 1181 O O . SER A 1 158 ? -24.111 4.400 40.582 1.00 96.12 158 SER A O 1
ATOM 1183 N N . ILE A 1 159 ? -22.864 5.511 42.094 1.00 95.00 159 ILE A N 1
ATOM 1184 C CA . ILE A 1 159 ? -22.815 6.777 41.351 1.00 95.00 159 ILE A CA 1
ATOM 1185 C C . ILE A 1 159 ? -22.179 6.551 39.980 1.00 95.00 159 ILE A C 1
ATOM 1187 O O . ILE A 1 159 ? -22.777 6.938 38.976 1.00 95.00 159 ILE A O 1
ATOM 1191 N N . ASP A 1 160 ? -21.030 5.875 39.923 1.00 92.69 160 ASP A N 1
ATOM 1192 C CA . ASP A 1 160 ? -20.336 5.604 38.664 1.00 92.69 160 ASP A CA 1
ATOM 1193 C C . ASP A 1 160 ? -21.197 4.747 37.729 1.00 92.69 160 ASP A C 1
ATOM 1195 O O . ASP A 1 160 ? -21.452 5.128 36.585 1.00 92.69 160 ASP A O 1
ATOM 1199 N N . ASN A 1 161 ? -21.745 3.628 38.209 1.00 93.62 161 ASN A N 1
ATOM 1200 C CA . ASN A 1 161 ? -22.507 2.720 37.350 1.00 93.62 161 ASN A CA 1
ATOM 1201 C C . ASN A 1 161 ? -23.874 3.268 36.926 1.00 93.62 161 ASN A C 1
ATOM 1203 O O . ASN A 1 161 ? -24.267 3.057 35.777 1.00 93.62 161 ASN A O 1
ATOM 1207 N N . PHE A 1 162 ? -24.586 4.010 37.783 1.00 94.94 162 PHE A N 1
ATOM 1208 C CA . PHE A 1 162 ? -25.822 4.688 37.379 1.00 94.94 162 PHE A CA 1
ATOM 1209 C C . PHE A 1 162 ? -25.544 5.825 36.397 1.00 94.94 162 PHE A C 1
ATOM 1211 O O . PHE A 1 162 ? -26.264 5.960 35.406 1.00 94.94 162 PHE A O 1
ATOM 1218 N N . ARG A 1 163 ? -24.478 6.606 36.615 1.00 93.88 163 ARG A N 1
ATOM 1219 C CA . ARG A 1 163 ? -24.061 7.658 35.681 1.00 93.88 163 ARG A CA 1
ATOM 1220 C C . ARG A 1 163 ? -23.750 7.075 34.305 1.00 93.88 163 ARG A C 1
ATOM 1222 O O . ARG A 1 163 ? -24.233 7.617 33.315 1.00 93.88 163 ARG A O 1
ATOM 1229 N N . LEU A 1 164 ? -23.026 5.957 34.240 1.00 92.12 164 LEU A N 1
ATOM 1230 C CA . LEU A 1 164 ? -22.718 5.259 32.986 1.00 92.12 164 LEU A CA 1
ATOM 1231 C C . LEU A 1 164 ? -23.936 4.556 32.370 1.00 92.12 164 LEU A C 1
ATOM 1233 O O . LEU A 1 164 ? -24.024 4.439 31.148 1.00 92.12 164 LEU A O 1
ATOM 1237 N N . ALA A 1 165 ? -24.905 4.119 33.179 1.00 93.62 165 ALA A N 1
ATOM 1238 C CA . ALA A 1 165 ? -26.164 3.584 32.671 1.00 93.62 165 ALA A CA 1
ATOM 1239 C C . ALA A 1 165 ? -27.020 4.680 32.003 1.00 93.62 165 ALA A C 1
ATOM 1241 O O . ALA A 1 165 ? -27.606 4.456 30.945 1.00 93.62 165 ALA A O 1
ATOM 1242 N N . ILE A 1 166 ? -27.079 5.886 32.568 1.00 93.38 166 ILE A N 1
ATOM 1243 C CA . ILE A 1 166 ? -27.850 6.990 31.974 1.00 93.38 166 ILE A CA 1
ATOM 1244 C C . ILE A 1 166 ? -27.086 7.604 30.792 1.00 93.38 166 ILE A C 1
ATOM 1246 O O . ILE A 1 166 ? -27.652 7.783 29.712 1.00 93.38 166 ILE A O 1
ATOM 1250 N N . TYR A 1 167 ? -25.787 7.855 30.971 1.00 92.38 167 TYR A N 1
ATOM 1251 C CA . TYR A 1 167 ? -24.914 8.521 30.006 1.00 92.38 167 TYR A CA 1
ATOM 1252 C C . TYR A 1 167 ? -23.689 7.656 29.661 1.00 92.38 167 TYR A C 1
ATOM 1254 O O . TYR A 1 167 ? -22.588 7.909 30.158 1.00 92.38 167 TYR A O 1
ATOM 1262 N N . PRO A 1 168 ? -23.830 6.661 28.762 1.00 90.06 168 PRO A N 1
ATOM 1263 C CA . PRO A 1 168 ? -22.706 5.821 28.341 1.00 90.06 168 PRO A CA 1
ATOM 1264 C C . PRO A 1 168 ? -21.566 6.599 27.669 1.00 90.06 168 PRO A C 1
ATOM 1266 O O . PRO A 1 168 ? -20.424 6.154 27.656 1.00 90.06 168 PRO A O 1
ATOM 1269 N N . SER A 1 169 ? -21.850 7.792 27.141 1.00 87.25 169 SER A N 1
ATOM 1270 C CA . SER A 1 169 ? -20.845 8.710 26.595 1.00 87.25 169 SER A CA 1
ATOM 1271 C C . SER A 1 169 ? -19.874 9.265 27.642 1.00 87.25 169 SER A C 1
ATOM 1273 O O . SER A 1 169 ? -18.951 9.974 27.272 1.00 87.25 169 SER A O 1
ATOM 1275 N N . LEU A 1 170 ? -20.071 8.978 28.934 1.00 88.62 170 LEU A N 1
ATOM 1276 C CA . LEU A 1 170 ? -19.168 9.377 30.019 1.00 88.62 170 LEU A CA 1
ATOM 1277 C C . LEU A 1 170 ? -18.201 8.257 30.436 1.00 88.62 170 LEU A C 1
ATOM 1279 O O . LEU A 1 170 ? -17.447 8.446 31.384 1.00 88.62 170 LEU A O 1
ATOM 1283 N N . GLU A 1 171 ? -18.197 7.107 29.745 1.00 84.94 171 GLU A N 1
ATOM 1284 C CA . GLU A 1 171 ? -17.226 6.023 29.995 1.00 84.94 171 GLU A CA 1
ATOM 1285 C C . GLU A 1 171 ? -15.768 6.475 29.801 1.00 84.94 171 GLU A C 1
ATOM 1287 O O . GLU A 1 171 ? -14.865 5.914 30.420 1.00 84.94 171 GLU A O 1
ATOM 1292 N N . ARG A 1 172 ? -15.524 7.502 28.976 1.00 82.81 172 ARG A N 1
ATOM 1293 C CA . ARG A 1 172 ? -14.224 8.169 28.834 1.00 82.81 172 ARG A CA 1
ATOM 1294 C C . ARG A 1 172 ? -14.380 9.683 28.950 1.00 82.81 172 ARG A C 1
ATOM 1296 O O . ARG A 1 172 ? -15.428 10.240 28.642 1.00 82.81 172 ARG A O 1
ATOM 1303 N N . HIS A 1 173 ? -13.301 10.343 29.364 1.00 77.12 173 HIS A N 1
ATOM 1304 C CA . HIS A 1 173 ? -13.249 11.798 29.545 1.00 77.12 173 HIS A CA 1
ATOM 1305 C C . HIS A 1 173 ? -13.160 12.574 28.221 1.00 77.12 173 HIS A C 1
ATOM 1307 O O . HIS A 1 173 ? -13.531 13.743 28.174 1.00 77.12 173 HIS A O 1
ATOM 1313 N N . ALA A 1 174 ? -12.685 11.930 27.153 1.00 73.88 174 ALA A N 1
ATOM 1314 C CA . ALA A 1 174 ? -12.619 12.484 25.808 1.00 73.88 174 ALA A CA 1
ATOM 1315 C C . ALA A 1 174 ? -12.823 11.369 24.774 1.00 73.88 174 ALA A C 1
ATOM 1317 O O . ALA A 1 174 ? -12.468 10.211 25.014 1.00 73.88 174 ALA A O 1
ATOM 1318 N N . VAL A 1 175 ? -13.389 11.733 23.623 1.00 77.69 175 VAL A N 1
ATOM 1319 C CA . VAL A 1 175 ? -13.402 10.881 22.431 1.00 77.69 175 VAL A CA 1
ATOM 1320 C C . VAL A 1 175 ? -12.008 10.968 21.818 1.00 77.69 175 VAL A C 1
ATOM 1322 O O . VAL A 1 175 ? -11.544 12.067 21.522 1.00 77.69 175 VAL A O 1
ATOM 1325 N N . GLY A 1 176 ? -11.318 9.837 21.679 1.00 74.31 176 GLY A N 1
ATOM 1326 C CA . GLY A 1 176 ? -10.043 9.831 20.962 1.00 74.31 176 GLY A CA 1
ATOM 1327 C C . GLY A 1 176 ? -10.285 10.010 19.465 1.00 74.31 176 GLY A C 1
ATOM 1328 O O . GLY A 1 176 ? -11.365 9.684 18.976 1.00 74.31 176 GLY A O 1
ATOM 1329 N N . THR A 1 177 ? -9.292 10.502 18.735 1.00 74.94 177 THR A N 1
ATOM 1330 C CA . THR A 1 177 ? -9.351 10.589 17.275 1.00 74.94 177 THR A CA 1
ATOM 1331 C C . THR A 1 177 ? -8.386 9.588 16.650 1.00 74.94 177 THR A C 1
ATOM 1333 O O . THR A 1 177 ? -7.197 9.559 16.959 1.00 74.94 177 THR A O 1
ATOM 1336 N N . TYR A 1 178 ? -8.909 8.729 15.782 1.00 69.25 178 TYR A N 1
ATOM 1337 C CA . TYR A 1 178 ? -8.132 7.872 14.909 1.00 69.25 178 TYR A CA 1
ATOM 1338 C C . TYR A 1 178 ? -7.729 8.681 13.689 1.00 69.25 178 TYR A C 1
ATOM 1340 O O . TYR A 1 178 ? -8.562 9.016 12.848 1.00 69.25 178 TYR A O 1
ATOM 1348 N N . GLN A 1 179 ? -6.445 8.990 13.587 1.00 64.81 179 GLN A N 1
ATOM 1349 C CA . GLN A 1 179 ? -5.898 9.555 12.370 1.00 64.81 179 GLN A CA 1
ATOM 1350 C C . GLN A 1 179 ? -5.301 8.394 11.573 1.00 64.81 179 GLN A C 1
ATOM 1352 O O . GLN A 1 179 ? -4.272 7.855 11.990 1.00 64.81 179 GLN A O 1
ATOM 1357 N N . PRO A 1 180 ? -5.945 7.943 10.479 1.00 58.25 180 PRO A N 1
ATOM 1358 C CA . PRO A 1 180 ? -5.348 6.914 9.645 1.00 58.25 180 PRO A CA 1
ATOM 1359 C C . PRO A 1 180 ? -3.984 7.425 9.187 1.00 58.25 180 PRO A C 1
ATOM 1361 O O . PRO A 1 180 ? -3.871 8.546 8.680 1.00 58.25 180 PRO A O 1
ATOM 1364 N N . SER A 1 181 ? -2.936 6.625 9.388 1.00 49.56 181 SER A N 1
ATOM 1365 C CA . SER A 1 181 ? -1.606 6.910 8.859 1.00 49.56 181 SER A CA 1
ATOM 1366 C C . SER A 1 181 ? -1.674 6.807 7.336 1.00 49.56 181 SER A C 1
ATOM 1368 O O . SER A 1 181 ? -1.380 5.764 6.751 1.00 49.56 181 SER A O 1
ATOM 1370 N N . SER A 1 182 ? -2.134 7.873 6.683 1.00 48.66 182 SER A N 1
ATOM 1371 C CA . SER A 1 182 ? -2.058 7.989 5.236 1.00 48.66 182 SER A CA 1
ATOM 1372 C C . SER A 1 182 ? -0.589 8.206 4.883 1.00 48.66 182 SER A C 1
ATOM 1374 O O . SER A 1 182 ? -0.032 9.296 5.025 1.00 48.66 182 SER A O 1
ATOM 1376 N N . SER A 1 183 ? 0.065 7.136 4.434 1.00 46.16 183 SER A N 1
ATOM 1377 C CA . SER A 1 183 ? 1.399 7.196 3.831 1.00 46.16 183 SER A CA 1
ATOM 1378 C C . SER A 1 183 ? 1.429 8.162 2.640 1.00 46.16 183 SER A C 1
ATOM 1380 O O . SER A 1 183 ? 2.479 8.708 2.313 1.00 46.16 183 SER A O 1
ATOM 1382 N N . THR A 1 184 ? 0.268 8.472 2.053 1.00 47.91 184 THR A N 1
ATOM 1383 C CA . THR A 1 184 ? 0.075 9.513 1.040 1.00 47.91 184 THR A CA 1
ATOM 1384 C C . THR A 1 184 ? 0.474 10.903 1.530 1.00 47.91 184 THR A C 1
ATOM 1386 O O . THR A 1 184 ? 1.096 11.635 0.771 1.00 47.91 184 THR A O 1
ATOM 1389 N N . GLY A 1 185 ? 0.194 11.269 2.788 1.00 45.88 185 GLY A N 1
ATOM 1390 C CA . GLY A 1 185 ? 0.613 12.563 3.339 1.00 45.88 185 GLY A CA 1
ATOM 1391 C C . GLY A 1 185 ? 2.135 12.669 3.468 1.00 45.88 185 GLY A C 1
ATOM 1392 O O . GLY A 1 185 ? 2.723 13.702 3.159 1.00 45.88 185 GLY A O 1
ATOM 1393 N N . THR A 1 186 ? 2.792 11.569 3.843 1.00 45.47 186 THR A N 1
ATOM 1394 C CA . THR A 1 186 ? 4.256 11.488 3.948 1.00 45.47 186 THR A CA 1
ATOM 1395 C C . THR A 1 186 ? 4.931 11.393 2.582 1.00 45.47 186 THR A C 1
ATOM 1397 O O . THR A 1 186 ? 6.014 11.942 2.412 1.00 45.47 186 THR A O 1
ATOM 1400 N N . ALA A 1 187 ? 4.307 10.721 1.610 1.00 46.69 187 ALA A N 1
ATOM 1401 C CA . ALA A 1 187 ? 4.786 10.613 0.236 1.00 46.69 187 ALA A CA 1
ATOM 1402 C C . ALA A 1 187 ? 4.638 11.934 -0.524 1.00 46.69 187 ALA A C 1
ATOM 1404 O O . ALA A 1 187 ? 5.573 12.322 -1.211 1.00 46.69 187 ALA A O 1
ATOM 1405 N N . LEU A 1 188 ? 3.526 12.660 -0.348 1.00 47.66 188 LEU A N 1
ATOM 1406 C CA . LEU A 1 188 ? 3.352 13.999 -0.914 1.00 47.66 188 LEU A CA 1
ATOM 1407 C C . LEU A 1 188 ? 4.348 14.978 -0.283 1.00 47.66 188 LEU A C 1
ATOM 1409 O O . LEU A 1 188 ? 5.017 15.693 -1.016 1.00 47.66 188 LEU A O 1
ATOM 1413 N N . ALA A 1 189 ? 4.524 14.934 1.046 1.00 47.56 189 ALA A N 1
ATOM 1414 C CA . ALA A 1 189 ? 5.520 15.738 1.758 1.00 47.56 189 ALA A CA 1
ATOM 1415 C C . ALA A 1 189 ? 6.962 15.411 1.325 1.00 47.56 189 ALA A C 1
ATOM 1417 O O . ALA A 1 189 ? 7.764 16.324 1.121 1.00 47.56 189 ALA A O 1
ATOM 1418 N N . ARG A 1 190 ? 7.290 14.124 1.126 1.00 49.34 190 ARG A N 1
ATOM 1419 C CA . ARG A 1 190 ? 8.575 13.685 0.555 1.00 49.34 190 ARG A CA 1
ATOM 1420 C C . ARG A 1 190 ? 8.731 14.098 -0.898 1.00 49.34 190 ARG A C 1
ATOM 1422 O O . ARG A 1 190 ? 9.820 14.506 -1.252 1.00 49.34 190 ARG A O 1
ATOM 1429 N N . ALA A 1 191 ? 7.694 14.012 -1.724 1.00 51.00 191 ALA A N 1
ATOM 1430 C CA . ALA A 1 191 ? 7.749 14.416 -3.124 1.00 51.00 191 ALA A CA 1
ATOM 1431 C C . ALA A 1 191 ? 7.945 15.931 -3.251 1.00 51.00 191 ALA A C 1
ATOM 1433 O O . ALA A 1 191 ? 8.766 16.366 -4.049 1.00 51.00 191 ALA A O 1
ATOM 1434 N N . SER A 1 192 ? 7.279 16.735 -2.415 1.00 52.50 192 SER A N 1
ATOM 1435 C CA . SER A 1 192 ? 7.534 18.176 -2.328 1.00 52.50 192 SER A CA 1
ATOM 1436 C C . SER A 1 192 ? 8.920 18.492 -1.759 1.00 52.50 192 SER A C 1
ATOM 1438 O O . SER A 1 192 ? 9.562 19.418 -2.242 1.00 52.50 192 SER A O 1
ATOM 1440 N N . GLY A 1 193 ? 9.412 17.704 -0.796 1.00 55.81 193 GLY A N 1
ATOM 1441 C CA . GLY A 1 193 ? 10.779 17.818 -0.278 1.00 55.81 193 GLY A CA 1
ATOM 1442 C C . GLY A 1 193 ? 11.836 17.452 -1.322 1.00 55.81 193 GLY A C 1
ATOM 1443 O O . GLY A 1 193 ? 12.782 18.196 -1.508 1.00 55.81 193 GLY A O 1
ATOM 1444 N N . MET A 1 194 ? 11.630 16.373 -2.081 1.00 53.47 194 MET A N 1
ATOM 1445 C CA . MET A 1 194 ? 12.509 15.942 -3.173 1.00 53.47 194 MET A CA 1
ATOM 1446 C C . MET A 1 194 ? 12.444 16.886 -4.374 1.00 53.47 194 MET A C 1
ATOM 1448 O O . MET A 1 194 ? 13.453 17.071 -5.040 1.00 53.47 194 MET A O 1
ATOM 1452 N N . ALA A 1 195 ? 11.289 17.492 -4.664 1.00 53.66 195 ALA A N 1
ATOM 1453 C CA . ALA A 1 195 ? 11.170 18.529 -5.687 1.00 53.66 195 ALA A CA 1
ATOM 1454 C C . ALA A 1 195 ? 11.887 19.819 -5.262 1.00 53.66 195 ALA A C 1
ATOM 1456 O O . ALA A 1 195 ? 12.549 20.443 -6.089 1.00 53.66 195 ALA A O 1
ATOM 1457 N N . ALA A 1 196 ? 11.801 20.190 -3.979 1.00 54.59 196 ALA A N 1
ATOM 1458 C CA . ALA A 1 196 ? 12.571 21.294 -3.416 1.00 54.59 196 ALA A CA 1
ATOM 1459 C C . ALA A 1 196 ? 14.080 20.996 -3.456 1.00 54.59 196 ALA A C 1
ATOM 1461 O O . ALA A 1 196 ? 14.824 21.798 -4.010 1.00 54.59 196 ALA A O 1
ATOM 1462 N N . ASP A 1 197 ? 14.508 19.813 -3.005 1.00 57.19 197 ASP A N 1
ATOM 1463 C CA . ASP A 1 197 ? 15.906 19.363 -3.051 1.00 57.19 197 ASP A CA 1
ATOM 1464 C C . ASP A 1 197 ? 16.426 19.242 -4.491 1.00 57.19 197 ASP A C 1
ATOM 1466 O O . ASP A 1 197 ? 17.578 19.567 -4.749 1.00 57.19 197 ASP A O 1
ATOM 1470 N N . PHE A 1 198 ? 15.604 18.814 -5.456 1.00 54.25 198 PHE A N 1
ATOM 1471 C CA . PHE A 1 198 ? 15.989 18.742 -6.870 1.00 54.25 198 PHE A CA 1
ATOM 1472 C C . PHE A 1 198 ? 16.151 20.133 -7.488 1.00 54.25 198 PHE A C 1
ATOM 1474 O O . PHE A 1 198 ? 17.105 20.355 -8.232 1.00 54.25 198 PHE A O 1
ATOM 1481 N N . MET A 1 199 ? 15.268 21.085 -7.164 1.00 54.34 199 MET A N 1
ATOM 1482 C CA . MET A 1 199 ? 15.443 22.478 -7.588 1.00 54.34 199 MET A CA 1
ATOM 1483 C C . MET A 1 199 ? 16.719 23.074 -6.982 1.00 54.34 199 MET A C 1
ATOM 1485 O O . MET A 1 199 ? 17.527 23.632 -7.724 1.00 54.34 199 MET A O 1
ATOM 1489 N N . GLN A 1 200 ? 16.962 22.841 -5.689 1.00 55.34 200 GLN A N 1
ATOM 1490 C CA . GLN A 1 200 ? 18.147 23.317 -4.971 1.00 55.34 200 GLN A CA 1
ATOM 1491 C C . GLN A 1 200 ? 19.445 22.656 -5.475 1.00 55.34 200 GLN A C 1
ATOM 1493 O O . GLN A 1 200 ? 20.451 23.331 -5.667 1.00 55.34 200 GLN A O 1
ATOM 1498 N N . ALA A 1 201 ? 19.415 21.359 -5.796 1.00 53.69 201 ALA A N 1
ATOM 1499 C CA . ALA A 1 201 ? 20.540 20.631 -6.382 1.00 53.69 201 ALA A CA 1
ATOM 1500 C C . ALA A 1 201 ? 20.793 21.007 -7.851 1.00 53.69 201 ALA A C 1
ATOM 1502 O O . ALA A 1 201 ? 21.939 20.960 -8.298 1.00 53.69 201 ALA A O 1
ATOM 1503 N N . SER A 1 202 ? 19.763 21.408 -8.608 1.00 54.28 202 SER A N 1
ATOM 1504 C CA . SER A 1 202 ? 19.954 21.958 -9.957 1.00 54.28 202 SER A CA 1
ATOM 1505 C C . SER A 1 202 ? 20.603 23.347 -9.913 1.00 54.28 202 SER A C 1
ATOM 1507 O O . SER A 1 202 ? 21.457 23.649 -10.747 1.00 54.28 202 SER A O 1
ATOM 1509 N N . GLU A 1 203 ? 20.276 24.153 -8.897 1.00 47.09 203 GLU A N 1
ATOM 1510 C CA . GLU A 1 203 ? 20.887 25.463 -8.656 1.00 47.09 203 GLU A CA 1
ATOM 1511 C C . GLU A 1 203 ? 22.331 25.345 -8.127 1.00 47.09 203 GLU A C 1
ATOM 1513 O O . GLU A 1 203 ? 23.216 26.068 -8.586 1.00 47.09 203 GLU A O 1
ATOM 1518 N N . GLU A 1 204 ? 22.617 24.391 -7.233 1.00 45.38 204 GLU A N 1
ATOM 1519 C CA . GLU A 1 204 ? 23.971 24.135 -6.714 1.00 45.38 204 GLU A CA 1
ATOM 1520 C C . GLU A 1 204 ? 24.877 23.392 -7.713 1.00 45.38 204 GLU A C 1
ATOM 1522 O O . GLU A 1 204 ? 26.074 23.682 -7.799 1.00 45.38 204 GLU A O 1
ATOM 1527 N N . GLY A 1 205 ? 24.322 22.477 -8.516 1.00 43.12 205 GLY A N 1
ATOM 1528 C CA . GLY A 1 205 ? 25.035 21.753 -9.575 1.00 43.12 205 GLY A CA 1
ATOM 1529 C C . GLY A 1 205 ? 25.421 22.641 -10.760 1.00 43.12 205 GLY A C 1
ATOM 1530 O O . GLY A 1 205 ? 26.470 22.438 -11.369 1.00 43.12 205 GLY A O 1
ATOM 1531 N N . ALA A 1 206 ? 24.636 23.686 -11.037 1.00 45.19 206 ALA A N 1
ATOM 1532 C CA . ALA A 1 206 ? 25.004 24.728 -11.993 1.00 45.19 206 ALA A CA 1
ATOM 1533 C C . ALA A 1 206 ? 26.122 25.653 -11.467 1.00 45.19 206 ALA A C 1
ATOM 1535 O O . ALA A 1 206 ? 26.825 26.282 -12.259 1.00 45.19 206 ALA A O 1
ATOM 1536 N N . ALA A 1 207 ? 26.320 25.724 -10.145 1.00 41.56 207 ALA A N 1
ATOM 1537 C CA . ALA A 1 207 ? 27.267 26.639 -9.506 1.00 41.56 207 ALA A CA 1
ATOM 1538 C C . ALA A 1 207 ? 28.648 26.026 -9.194 1.00 41.56 207 ALA A C 1
ATOM 1540 O O . ALA A 1 207 ? 29.566 26.761 -8.823 1.00 41.56 207 ALA A O 1
ATOM 1541 N N . ARG A 1 208 ? 28.844 24.708 -9.355 1.00 43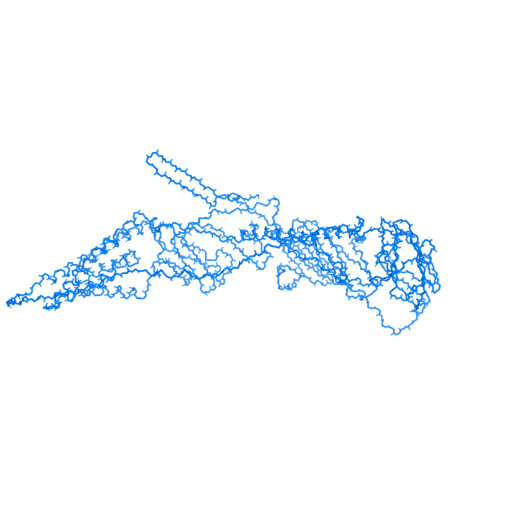.72 208 ARG A N 1
ATOM 1542 C CA . ARG A 1 208 ? 30.138 24.039 -9.117 1.00 43.72 208 ARG A CA 1
ATOM 1543 C C . ARG A 1 208 ? 30.465 23.000 -10.188 1.00 43.72 208 ARG A C 1
ATOM 1545 O O . ARG A 1 208 ? 30.230 21.810 -10.009 1.00 43.72 208 ARG A O 1
ATOM 1552 N N . ALA A 1 209 ? 31.134 23.443 -11.247 1.00 34.69 209 ALA A N 1
ATOM 1553 C CA . ALA A 1 209 ? 31.918 22.566 -12.109 1.00 34.69 209 ALA A CA 1
ATOM 1554 C C . ALA A 1 209 ? 33.348 23.118 -12.253 1.00 34.69 209 ALA A C 1
ATOM 1556 O O . ALA A 1 209 ? 33.557 24.064 -13.011 1.00 34.69 209 ALA A O 1
ATOM 1557 N N . PRO A 1 210 ? 34.360 22.553 -11.567 1.00 40.19 210 PRO A N 1
ATOM 1558 C CA . PRO A 1 210 ? 35.737 22.694 -12.005 1.00 40.19 210 PRO A CA 1
ATOM 1559 C C . PRO A 1 210 ? 35.986 21.735 -13.177 1.00 40.19 210 PRO A C 1
ATOM 1561 O O . PRO A 1 210 ? 35.762 20.526 -13.090 1.00 40.19 210 PRO A O 1
ATOM 1564 N N . ALA A 1 211 ? 36.463 22.285 -14.290 1.00 42.78 211 ALA A N 1
ATOM 1565 C CA . ALA A 1 211 ? 36.887 21.529 -15.457 1.00 42.78 211 ALA A CA 1
ATOM 1566 C C . ALA A 1 211 ? 38.216 20.807 -15.173 1.00 42.78 211 ALA A C 1
ATOM 1568 O O . ALA A 1 211 ? 39.292 21.379 -15.325 1.00 42.78 211 ALA A O 1
ATOM 1569 N N . VAL A 1 212 ? 38.153 19.528 -14.795 1.00 34.31 212 VAL A N 1
ATOM 1570 C CA . VAL A 1 212 ? 39.289 18.600 -14.896 1.00 34.31 212 VAL A CA 1
ATOM 1571 C C . VAL A 1 212 ? 38.801 17.312 -15.542 1.00 34.31 212 VAL A C 1
ATOM 1573 O O . VAL A 1 212 ? 37.915 16.630 -15.032 1.00 34.31 212 VAL A O 1
ATOM 1576 N N . GLY A 1 213 ? 39.393 16.996 -16.694 1.00 38.88 213 GLY A N 1
ATOM 1577 C CA . GLY A 1 213 ? 39.070 15.830 -17.500 1.00 38.88 213 GLY A CA 1
ATOM 1578 C C . GLY A 1 213 ? 39.289 14.524 -16.743 1.00 38.88 213 GLY A C 1
ATOM 1579 O O . GLY A 1 213 ? 40.410 14.038 -16.614 1.00 38.88 213 GLY A O 1
ATOM 1580 N N . LYS A 1 214 ? 38.189 13.911 -16.322 1.00 31.27 214 LYS A N 1
ATOM 1581 C CA . LYS A 1 214 ? 38.059 12.459 -16.277 1.00 31.27 214 LYS A CA 1
ATOM 1582 C C . LYS A 1 214 ? 36.981 12.092 -17.278 1.00 31.27 214 LYS A C 1
ATOM 1584 O O . LYS A 1 214 ? 35.921 12.707 -17.295 1.00 31.27 214 LYS A O 1
ATOM 1589 N N . GLN A 1 215 ? 37.291 11.122 -18.134 1.00 36.62 215 GLN A N 1
ATOM 1590 C CA . GLN A 1 215 ? 36.327 10.468 -19.007 1.00 36.62 215 GLN A CA 1
ATOM 1591 C C . GLN A 1 215 ? 35.197 9.913 -18.136 1.00 36.62 215 GLN A C 1
ATOM 1593 O O . GLN A 1 215 ? 35.304 8.821 -17.584 1.00 36.62 215 GLN A O 1
ATOM 1598 N N . GLN A 1 216 ? 34.126 10.685 -17.987 1.00 30.44 216 GLN A N 1
ATOM 1599 C CA . GLN A 1 216 ? 32.836 10.133 -17.632 1.00 30.44 216 GLN A CA 1
ATOM 1600 C C . GLN A 1 216 ? 32.391 9.358 -18.866 1.00 30.44 216 GLN A C 1
ATOM 1602 O O . GLN A 1 216 ? 31.998 9.930 -19.883 1.00 30.44 216 GLN A O 1
ATOM 1607 N N . ALA A 1 217 ? 32.534 8.032 -18.790 1.00 32.16 217 ALA A N 1
ATOM 1608 C CA . ALA A 1 217 ? 31.628 7.143 -19.495 1.00 32.16 217 ALA A CA 1
ATOM 1609 C C . ALA A 1 217 ? 30.230 7.738 -19.329 1.00 32.16 217 ALA A C 1
ATOM 1611 O O . ALA A 1 217 ? 29.886 8.085 -18.201 1.00 32.16 217 ALA A O 1
ATOM 1612 N N . ALA A 1 218 ? 29.507 7.935 -20.436 1.00 34.16 218 ALA A N 1
ATOM 1613 C CA . ALA A 1 218 ? 28.142 8.435 -20.420 1.00 34.16 218 ALA A CA 1
ATOM 1614 C C . ALA A 1 218 ? 27.375 7.643 -19.360 1.00 34.16 218 ALA A C 1
ATOM 1616 O O . ALA A 1 218 ? 27.073 6.463 -19.549 1.00 34.16 218 ALA A O 1
ATOM 1617 N N . GLU A 1 219 ? 27.201 8.265 -18.198 1.00 31.22 219 GLU A N 1
ATOM 1618 C CA . GLU A 1 219 ? 26.529 7.662 -17.071 1.00 31.22 219 GLU A CA 1
ATOM 1619 C C . GLU A 1 219 ? 25.107 7.468 -17.567 1.00 31.22 219 GLU A C 1
ATOM 1621 O O . GLU A 1 219 ? 24.460 8.428 -17.996 1.00 31.22 219 GLU A O 1
ATOM 1626 N N . ALA A 1 220 ? 24.702 6.200 -17.687 1.00 33.91 220 ALA A N 1
ATOM 1627 C CA . ALA A 1 220 ? 23.394 5.838 -18.195 1.00 33.91 220 ALA A CA 1
ATOM 1628 C C . ALA A 1 220 ? 22.372 6.711 -17.471 1.00 33.91 220 ALA A C 1
ATOM 1630 O O . ALA A 1 220 ? 22.360 6.724 -16.238 1.00 33.91 220 ALA A O 1
ATOM 1631 N N . ALA A 1 221 ? 21.587 7.478 -18.238 1.00 33.00 221 ALA A N 1
ATOM 1632 C CA . ALA A 1 221 ? 20.582 8.370 -17.681 1.00 33.00 221 ALA A CA 1
ATOM 1633 C C . ALA A 1 221 ? 19.828 7.614 -16.577 1.00 33.00 221 ALA A C 1
ATOM 1635 O O . ALA A 1 221 ? 19.426 6.468 -16.824 1.00 33.00 221 ALA A O 1
ATOM 1636 N N . PRO A 1 222 ? 19.696 8.184 -15.363 1.00 34.34 222 PRO A N 1
ATOM 1637 C CA . PRO A 1 222 ? 19.065 7.482 -14.261 1.00 34.34 222 PRO A CA 1
ATOM 1638 C C . PRO A 1 222 ? 17.710 6.971 -14.744 1.00 34.34 222 PRO A C 1
ATOM 1640 O O . PRO A 1 222 ? 16.914 7.733 -15.294 1.00 34.34 222 PRO A O 1
ATOM 1643 N N . LEU A 1 223 ? 17.485 5.661 -14.602 1.00 47.06 223 LEU A N 1
ATOM 1644 C CA . LEU A 1 223 ? 16.208 5.018 -14.891 1.00 47.06 223 LEU A CA 1
ATOM 1645 C C . LEU A 1 223 ? 15.171 5.644 -13.959 1.00 47.06 223 LEU A C 1
ATOM 1647 O O . LEU A 1 223 ? 14.968 5.160 -12.849 1.00 47.06 223 LEU A O 1
ATOM 1651 N N . VAL A 1 224 ? 14.546 6.745 -14.384 1.00 48.38 224 VAL A N 1
ATOM 1652 C CA . VAL A 1 224 ? 13.414 7.333 -13.673 1.00 48.38 224 VAL A CA 1
ATOM 1653 C C . VAL A 1 224 ? 12.364 6.226 -13.588 1.00 48.38 224 VAL A C 1
ATOM 1655 O O . VAL A 1 224 ? 11.926 5.734 -14.637 1.00 48.38 224 VAL A O 1
ATOM 1658 N N . PRO A 1 225 ? 11.990 5.770 -12.380 1.00 57.28 225 PRO A N 1
ATOM 1659 C CA . PRO A 1 225 ? 10.950 4.769 -12.234 1.00 57.28 225 PRO A CA 1
ATOM 1660 C C . PRO A 1 225 ? 9.673 5.340 -12.850 1.00 57.28 225 PRO A C 1
ATOM 1662 O O . PRO A 1 225 ? 9.100 6.295 -12.337 1.00 57.28 225 PRO A O 1
ATOM 1665 N N . ARG A 1 226 ? 9.262 4.811 -14.006 1.00 66.50 226 ARG A N 1
ATOM 1666 C CA . ARG A 1 226 ? 7.987 5.185 -14.620 1.00 66.50 226 ARG A CA 1
ATOM 1667 C C . ARG A 1 226 ? 6.866 4.591 -13.774 1.00 66.50 226 ARG A C 1
ATOM 1669 O O . ARG A 1 226 ? 6.827 3.372 -13.590 1.00 66.50 226 ARG A O 1
ATOM 1676 N N . ASP A 1 227 ? 5.972 5.445 -13.286 1.00 72.56 227 ASP A N 1
ATOM 1677 C CA . ASP A 1 227 ? 4.832 5.030 -12.473 1.00 72.56 227 ASP A CA 1
ATOM 1678 C C . ASP A 1 227 ? 3.891 4.130 -13.275 1.00 72.56 227 ASP A C 1
ATOM 1680 O O . ASP A 1 227 ? 3.303 4.531 -14.279 1.00 72.56 227 ASP A O 1
ATOM 1684 N N . ALA A 1 228 ? 3.719 2.889 -12.816 1.00 80.69 228 ALA A N 1
ATOM 1685 C CA . ALA A 1 228 ? 2.789 1.951 -13.437 1.00 80.69 228 ALA A CA 1
ATOM 1686 C C . ALA A 1 228 ? 1.319 2.282 -13.113 1.00 80.69 228 ALA A C 1
ATOM 1688 O O . ALA A 1 228 ? 0.421 1.818 -13.809 1.00 80.69 228 ALA A O 1
ATOM 1689 N N . TYR A 1 229 ? 1.044 3.079 -12.078 1.00 84.50 229 TYR A N 1
ATOM 1690 C CA . TYR A 1 229 ? -0.309 3.394 -11.604 1.00 84.50 229 TYR A CA 1
ATOM 1691 C C . TYR A 1 229 ? -0.815 4.726 -12.166 1.00 84.50 229 TYR A C 1
ATOM 1693 O O . TYR A 1 229 ? -1.058 5.682 -11.437 1.00 84.50 229 TYR A O 1
ATOM 1701 N N . LEU A 1 230 ? -0.965 4.773 -13.487 1.00 83.62 230 LEU A N 1
ATOM 1702 C CA . LEU A 1 230 ? -1.443 5.952 -14.207 1.00 83.62 230 LEU A CA 1
ATOM 1703 C C . LEU A 1 230 ? -2.965 6.132 -14.060 1.00 83.62 230 LEU A C 1
ATOM 1705 O O . LEU A 1 230 ? -3.705 5.163 -13.872 1.00 83.62 230 LEU A O 1
ATOM 1709 N N . VAL A 1 231 ? -3.424 7.376 -14.193 1.00 81.88 231 VAL A N 1
ATOM 1710 C CA . VAL A 1 231 ? -4.842 7.769 -14.246 1.00 81.88 231 VAL A CA 1
ATOM 1711 C C . VAL A 1 231 ? -5.047 8.568 -15.533 1.00 81.88 231 VAL A C 1
ATOM 1713 O O . VAL A 1 231 ? -4.289 9.499 -15.795 1.00 81.88 231 VAL A O 1
ATOM 1716 N N . GLY A 1 232 ? -6.009 8.175 -16.370 1.00 78.25 232 GLY A N 1
ATOM 1717 C CA . GLY A 1 232 ? -6.349 8.906 -17.593 1.00 78.25 232 GLY A CA 1
ATOM 1718 C C . GLY A 1 232 ? -7.349 10.039 -17.353 1.00 78.25 232 GLY A C 1
ATOM 1719 O O . GLY A 1 232 ? -8.046 10.054 -16.347 1.00 78.25 232 GLY A O 1
ATOM 1720 N N . GLU A 1 233 ? -7.484 10.953 -18.317 1.00 74.75 233 GLU A N 1
ATOM 1721 C CA . GLU A 1 233 ? -8.368 12.134 -18.211 1.00 74.75 233 GLU A CA 1
ATOM 1722 C C . GLU A 1 233 ? -9.857 11.795 -18.004 1.00 74.75 233 GLU A C 1
ATOM 1724 O O . GLU A 1 233 ? -10.597 12.568 -17.405 1.00 74.75 233 GLU A O 1
ATOM 1729 N N . GLY A 1 234 ? -10.311 10.635 -18.489 1.00 73.81 234 GLY A N 1
ATOM 1730 C CA . GLY A 1 234 ? -11.688 10.159 -18.301 1.00 73.81 234 GLY A CA 1
ATOM 1731 C C . GLY A 1 234 ? -11.900 9.297 -17.051 1.00 73.81 234 GLY A C 1
ATOM 1732 O O . GLY A 1 234 ? -13.027 8.870 -16.793 1.00 73.81 234 GLY A O 1
ATOM 1733 N N . ASP A 1 235 ? -10.840 8.997 -16.298 1.00 78.12 235 ASP A N 1
ATOM 1734 C CA . ASP A 1 235 ? -10.911 8.095 -15.156 1.00 78.12 235 ASP A CA 1
ATOM 1735 C C . ASP A 1 235 ? -11.276 8.870 -13.887 1.00 78.12 235 ASP A C 1
ATOM 1737 O O . ASP A 1 235 ? -10.490 9.653 -13.365 1.00 78.12 235 ASP A O 1
ATOM 1741 N N . ARG A 1 236 ? -12.467 8.613 -13.341 1.00 76.00 236 ARG A N 1
ATOM 1742 C CA . ARG A 1 236 ? -12.888 9.212 -12.070 1.00 76.00 236 ARG A CA 1
ATOM 1743 C C . ARG A 1 236 ? -12.282 8.442 -10.907 1.00 76.00 236 ARG A C 1
ATOM 1745 O O . ARG A 1 236 ? -12.672 7.304 -10.633 1.00 76.00 236 ARG A O 1
ATOM 1752 N N . VAL A 1 237 ? -11.337 9.062 -10.210 1.00 83.00 237 VAL A N 1
ATOM 1753 C CA . VAL A 1 237 ? -10.809 8.517 -8.956 1.00 83.00 237 VAL A CA 1
ATOM 1754 C C . VAL A 1 237 ? -11.900 8.639 -7.896 1.00 83.00 237 VAL A C 1
ATOM 1756 O O . VAL A 1 237 ? -12.570 9.653 -7.812 1.00 83.00 237 VAL A O 1
ATOM 1759 N N . GLN A 1 238 ? -12.137 7.596 -7.107 1.00 84.62 238 GLN A N 1
ATOM 1760 C CA . GLN A 1 238 ? -13.138 7.656 -6.042 1.00 84.62 238 GLN A CA 1
ATOM 1761 C C . GLN A 1 238 ? -12.486 8.142 -4.750 1.00 84.62 238 GLN A C 1
ATOM 1763 O O . GLN A 1 238 ? -11.399 7.686 -4.393 1.00 84.62 238 GLN A O 1
ATOM 1768 N N . THR A 1 239 ? -13.168 9.009 -4.007 1.00 84.94 239 THR A N 1
ATOM 1769 C CA . THR A 1 239 ? -12.705 9.465 -2.686 1.00 84.94 239 THR A CA 1
ATOM 1770 C C . THR A 1 239 ? -12.994 8.453 -1.575 1.00 84.94 239 THR A C 1
ATOM 1772 O O . THR A 1 239 ? -12.413 8.558 -0.495 1.00 84.94 239 THR A O 1
ATOM 1775 N N . GLY A 1 240 ? -13.830 7.443 -1.853 1.00 83.94 240 GLY A N 1
ATOM 1776 C CA . GLY A 1 240 ? -14.261 6.420 -0.895 1.00 83.94 240 GLY A CA 1
ATOM 1777 C C . GLY A 1 240 ? -15.319 6.941 0.089 1.00 83.94 240 GLY A C 1
ATOM 1778 O O . GLY A 1 240 ? -15.670 8.117 0.052 1.00 83.94 240 GLY A O 1
ATOM 1779 N N . PRO A 1 241 ? -15.894 6.097 0.958 1.00 85.38 241 PRO A N 1
ATOM 1780 C CA . PRO A 1 241 ? -16.820 6.565 1.987 1.00 85.38 241 PRO A CA 1
ATOM 1781 C C . PRO A 1 241 ? -16.077 7.310 3.109 1.00 85.38 241 PRO A C 1
ATOM 1783 O O . PRO A 1 241 ? -14.917 7.017 3.392 1.00 85.38 241 PRO A O 1
ATOM 1786 N N . GLY A 1 242 ? -16.763 8.236 3.785 1.00 83.06 242 GLY A N 1
ATOM 1787 C CA . GLY A 1 242 ? -16.232 8.886 4.986 1.00 83.06 242 GLY A CA 1
ATOM 1788 C C . GLY A 1 242 ? -16.088 7.861 6.109 1.00 83.06 242 GLY A C 1
ATOM 1789 O O . GLY A 1 242 ? -17.061 7.177 6.449 1.00 83.06 242 GLY A O 1
ATOM 1790 N N . VAL A 1 243 ? -14.877 7.720 6.647 1.00 85.12 243 VAL A N 1
ATOM 1791 C CA . VAL A 1 243 ? -14.578 6.772 7.726 1.00 85.12 243 VAL A CA 1
ATOM 1792 C C . VAL A 1 243 ? -14.713 7.495 9.063 1.00 85.12 243 VAL A C 1
ATOM 1794 O O . VAL A 1 243 ? -14.090 8.541 9.239 1.00 85.12 243 VAL A O 1
ATOM 1797 N N . PRO A 1 244 ? -15.496 6.969 10.021 1.00 83.25 244 PRO A N 1
ATOM 1798 C CA . PRO A 1 244 ? -15.549 7.549 11.352 1.00 83.25 244 PRO A CA 1
ATOM 1799 C C . PRO A 1 244 ? -14.165 7.513 12.002 1.00 83.25 244 PRO A C 1
ATOM 1801 O O . PRO A 1 244 ? -13.533 6.462 12.067 1.00 83.25 244 PRO A O 1
ATOM 1804 N N . ASN A 1 245 ? -13.718 8.655 12.509 1.00 83.19 245 ASN A N 1
ATOM 1805 C CA . ASN A 1 245 ? -12.411 8.816 13.136 1.00 83.19 245 ASN A CA 1
ATOM 1806 C C . ASN A 1 245 ? -12.488 8.829 14.670 1.00 83.19 245 ASN A C 1
ATOM 1808 O O . ASN A 1 245 ? -11.533 9.232 15.315 1.00 83.19 245 ASN A O 1
ATOM 1812 N N . TRP A 1 246 ? -13.606 8.446 15.287 1.00 84.81 246 TRP A N 1
ATOM 1813 C CA . TRP A 1 246 ? -13.719 8.428 16.745 1.00 84.81 246 TRP A CA 1
ATOM 1814 C C . TRP A 1 246 ? -13.152 7.128 17.331 1.00 84.81 246 TRP A C 1
ATOM 1816 O O . TRP A 1 246 ? -13.319 6.046 16.776 1.00 84.81 246 TRP A O 1
ATOM 1826 N N . LEU A 1 247 ? -12.524 7.234 18.499 1.00 87.25 247 LEU A N 1
ATOM 1827 C CA . LEU A 1 247 ? -12.002 6.121 19.285 1.00 87.25 247 LEU A CA 1
ATOM 1828 C C . LEU A 1 247 ? -12.707 6.071 20.638 1.00 87.25 247 LEU A C 1
ATOM 1830 O O . LEU A 1 247 ? -12.743 7.052 21.390 1.00 87.25 247 LEU A O 1
ATOM 1834 N N . TRP A 1 248 ? -13.240 4.895 20.962 1.00 88.31 248 TRP A N 1
ATOM 1835 C CA . TRP A 1 248 ? -13.872 4.605 22.245 1.00 88.31 248 TRP A CA 1
ATOM 1836 C C . TRP A 1 248 ? -13.412 3.234 22.745 1.00 88.31 248 TRP A C 1
ATOM 1838 O O . TRP A 1 248 ? -12.210 3.024 22.865 1.00 88.31 248 TRP A O 1
ATOM 1848 N N . ARG A 1 249 ? -14.306 2.286 23.046 1.00 88.50 249 ARG A N 1
ATOM 1849 C CA . ARG A 1 249 ? -13.889 0.948 23.488 1.00 88.50 249 ARG A CA 1
ATOM 1850 C C . ARG A 1 249 ? -13.370 0.144 22.299 1.00 88.50 249 ARG A C 1
ATOM 1852 O O . ARG A 1 249 ? -13.958 0.187 21.222 1.00 88.50 249 ARG A O 1
ATOM 1859 N N . GLU A 1 250 ? -12.279 -0.575 22.510 1.00 91.31 250 GLU A N 1
ATOM 1860 C CA . GLU A 1 250 ? -11.593 -1.328 21.464 1.00 91.31 250 GLU A CA 1
ATOM 1861 C C . GLU A 1 250 ? -11.600 -2.811 21.806 1.00 91.31 250 GLU A C 1
ATOM 1863 O O . GLU A 1 250 ? -11.455 -3.191 22.969 1.00 91.31 250 GLU A O 1
ATOM 1868 N N . LEU A 1 251 ? -11.770 -3.634 20.782 1.00 93.25 251 LEU A N 1
ATOM 1869 C CA . LEU A 1 251 ? -11.582 -5.073 20.837 1.00 93.25 251 LEU A CA 1
ATOM 1870 C C . LEU A 1 251 ? -10.460 -5.418 19.862 1.00 93.25 251 LEU A C 1
ATOM 1872 O O . LEU A 1 251 ? -10.576 -5.134 18.670 1.00 93.25 251 LEU A O 1
ATOM 1876 N N . GLN A 1 252 ? -9.391 -6.026 20.361 1.00 94.38 252 GLN A N 1
ATOM 1877 C CA . GLN A 1 252 ? -8.288 -6.486 19.525 1.00 94.38 252 GLN A CA 1
ATOM 1878 C C . GLN A 1 252 ? -8.492 -7.959 19.180 1.00 94.38 252 GLN A C 1
ATOM 1880 O O . GLN A 1 252 ? -8.747 -8.791 20.054 1.00 94.38 252 GLN A O 1
ATOM 1885 N N . LEU A 1 253 ? -8.388 -8.259 17.893 1.00 93.94 253 LEU A N 1
ATOM 1886 C CA . LEU A 1 253 ? -8.494 -9.585 17.308 1.00 93.94 253 LEU A CA 1
ATOM 1887 C C . LEU A 1 253 ? -7.168 -9.903 16.620 1.00 93.94 253 LEU A C 1
ATOM 1889 O O . LEU A 1 253 ? -6.658 -9.081 15.860 1.00 93.94 253 LEU A O 1
ATOM 1893 N N . SER A 1 254 ? -6.609 -11.083 16.854 1.00 94.62 254 SER A N 1
ATOM 1894 C CA . SER A 1 254 ? -5.375 -11.520 16.200 1.00 94.62 254 SER A CA 1
ATOM 1895 C C . SER A 1 254 ? -5.388 -13.018 15.925 1.00 94.62 254 SER A C 1
ATOM 1897 O O . SER A 1 254 ? -5.947 -13.798 16.690 1.00 94.62 254 SER A O 1
ATOM 1899 N N . ALA A 1 255 ? -4.774 -13.432 14.819 1.00 92.62 255 ALA A N 1
ATOM 1900 C CA . ALA A 1 255 ? -4.554 -14.845 14.517 1.00 92.62 255 ALA A CA 1
ATOM 1901 C C . ALA A 1 255 ? -3.059 -15.153 14.564 1.00 92.62 255 ALA A C 1
ATOM 1903 O O . ALA A 1 255 ? -2.242 -14.383 14.053 1.00 92.62 255 ALA A O 1
ATOM 1904 N N . SER A 1 256 ? -2.712 -16.286 15.174 1.00 89.00 256 SER A N 1
ATOM 1905 C CA . SER A 1 256 ? -1.316 -16.719 15.302 1.00 89.00 256 SER A CA 1
ATOM 1906 C C . SER A 1 256 ? -0.849 -17.515 14.079 1.00 89.00 256 SER A C 1
ATOM 1908 O O . SER A 1 256 ? 0.353 -17.676 13.872 1.00 89.00 256 SER A O 1
ATOM 1910 N N . GLY A 1 257 ? -1.791 -18.005 13.265 1.00 89.06 257 GLY A N 1
ATOM 1911 C CA . GLY A 1 257 ? -1.535 -18.747 12.033 1.00 89.06 257 GLY A CA 1
ATOM 1912 C C . GLY A 1 257 ? -2.157 -18.112 10.781 1.00 89.06 257 GLY A C 1
ATOM 1913 O O . GLY A 1 257 ? -2.883 -17.118 10.876 1.00 89.06 257 GLY A O 1
ATOM 1914 N N . PRO A 1 258 ? -1.897 -18.707 9.600 1.00 91.94 258 PRO A N 1
ATOM 1915 C CA . PRO A 1 258 ? -2.492 -18.269 8.345 1.00 91.94 258 PRO A CA 1
ATOM 1916 C C . PRO A 1 258 ? -4.021 -18.368 8.371 1.00 91.94 258 PRO A C 1
ATOM 1918 O O . PRO A 1 258 ? -4.585 -19.391 8.759 1.00 91.94 258 PRO A O 1
ATOM 1921 N N . VAL A 1 259 ? -4.688 -17.322 7.892 1.00 92.62 259 VAL A N 1
ATOM 1922 C CA . VAL A 1 259 ? -6.146 -17.224 7.813 1.00 92.62 259 VAL A CA 1
ATOM 1923 C C . VAL A 1 259 ? -6.591 -17.516 6.374 1.00 92.62 259 VAL A C 1
ATOM 1925 O O . VAL A 1 259 ? -6.156 -16.816 5.450 1.00 92.62 259 VAL A O 1
ATOM 1928 N N . PRO A 1 260 ? -7.430 -18.544 6.139 1.00 92.44 260 PRO A N 1
ATOM 1929 C CA . PRO A 1 260 ? -7.921 -18.859 4.803 1.00 92.44 260 PRO A CA 1
ATOM 1930 C C . PRO A 1 260 ? -8.894 -17.787 4.304 1.00 92.44 260 PRO A C 1
ATOM 1932 O O . PRO A 1 260 ? -9.546 -17.105 5.090 1.00 92.44 260 PRO A O 1
ATOM 1935 N N . GLU A 1 261 ? -9.050 -17.696 2.984 1.00 91.00 261 GLU A N 1
ATOM 1936 C CA . GLU A 1 261 ? -9.991 -16.772 2.334 1.00 91.00 261 GLU A CA 1
ATOM 1937 C C . GLU A 1 261 ? -11.433 -16.919 2.861 1.00 91.00 261 GLU A C 1
ATOM 1939 O O . GLU A 1 261 ? -12.152 -15.935 3.018 1.00 91.00 261 GLU A O 1
ATOM 1944 N N . SER A 1 262 ? -11.855 -18.146 3.186 1.00 91.62 262 SER A N 1
ATOM 1945 C CA . SER A 1 262 ? -13.209 -18.451 3.662 1.00 91.62 262 SER A CA 1
ATOM 1946 C C . SER A 1 262 ? -13.431 -18.200 5.159 1.00 91.62 262 SER A C 1
ATOM 1948 O O . SER A 1 262 ? -14.504 -18.523 5.673 1.00 91.62 262 SER A O 1
ATOM 1950 N N . ALA A 1 263 ? -12.434 -17.691 5.891 1.00 92.06 263 ALA A N 1
ATOM 1951 C CA . ALA A 1 263 ? -12.553 -17.464 7.327 1.00 92.06 263 ALA A CA 1
ATOM 1952 C C . ALA A 1 263 ? -13.570 -16.360 7.647 1.00 92.06 263 ALA A C 1
ATOM 1954 O O . ALA A 1 263 ? -13.559 -15.274 7.058 1.00 92.06 263 ALA A O 1
ATOM 1955 N N . GLN A 1 264 ? -14.430 -16.628 8.629 1.00 92.69 264 GLN A N 1
ATOM 1956 C CA . GLN A 1 264 ? -15.437 -15.690 9.112 1.00 92.69 264 GLN A CA 1
ATOM 1957 C C . GLN A 1 264 ? -15.198 -15.364 10.581 1.00 92.69 264 GLN A C 1
ATOM 1959 O O . GLN A 1 264 ? -14.958 -16.252 11.397 1.00 92.69 264 GLN A O 1
ATOM 1964 N N . LEU A 1 265 ? -15.322 -14.083 10.908 1.00 93.12 265 LEU A N 1
ATOM 1965 C CA . LEU A 1 265 ? -15.355 -13.581 12.271 1.00 93.12 265 LEU A CA 1
ATOM 1966 C C . LEU A 1 265 ? -16.802 -13.475 12.719 1.00 93.12 265 LEU A C 1
ATOM 1968 O O . LEU A 1 265 ? -17.659 -13.004 11.968 1.00 93.12 265 LEU A O 1
ATOM 1972 N N . SER A 1 266 ? -17.070 -13.890 13.953 1.00 94.69 266 SER A N 1
ATOM 1973 C CA . SER A 1 266 ? -18.371 -13.708 14.586 1.00 94.69 266 SER A CA 1
ATOM 1974 C C . SER A 1 266 ? -18.224 -12.970 15.905 1.00 94.69 266 SER A C 1
ATOM 1976 O O . SER A 1 266 ? -17.441 -13.392 16.755 1.00 94.69 266 SER A O 1
ATOM 1978 N N . VAL A 1 267 ? -18.995 -11.903 16.096 1.00 95.12 267 VAL A N 1
ATOM 1979 C CA . VAL A 1 267 ? -18.946 -11.067 17.299 1.00 95.12 267 VAL A CA 1
ATOM 1980 C C . VAL A 1 267 ? -20.331 -10.987 17.931 1.00 95.12 267 VAL A C 1
ATOM 1982 O O . VAL A 1 267 ? -21.327 -10.702 17.264 1.00 95.12 267 VAL A O 1
ATOM 1985 N N . ILE A 1 268 ? -20.393 -11.242 19.238 1.00 95.50 268 ILE A N 1
ATOM 1986 C CA . ILE A 1 268 ? -21.609 -11.144 20.045 1.00 95.50 268 ILE A CA 1
ATOM 1987 C C . ILE A 1 268 ? -21.556 -9.844 20.841 1.00 95.50 268 ILE A C 1
ATOM 1989 O O . ILE A 1 268 ? -20.698 -9.658 21.708 1.00 95.50 268 ILE A O 1
ATOM 1993 N N . TYR A 1 269 ? -22.508 -8.959 20.568 1.00 94.94 269 TYR A N 1
ATOM 1994 C CA . TYR A 1 269 ? -22.599 -7.644 21.191 1.00 94.94 269 TYR A CA 1
ATOM 1995 C C . TYR A 1 269 ? -23.652 -7.603 22.300 1.00 94.94 269 TYR A C 1
ATOM 1997 O O . TYR A 1 269 ? -24.738 -8.162 22.171 1.00 94.94 269 TYR A O 1
ATOM 2005 N N . SER A 1 270 ? -23.353 -6.851 23.355 1.00 94.81 270 SER A N 1
ATOM 2006 C CA . SER A 1 270 ? -24.328 -6.309 24.293 1.00 94.81 270 SER A CA 1
ATOM 2007 C C . SER A 1 270 ? -24.706 -4.895 23.835 1.00 94.81 270 SER A C 1
ATOM 2009 O O . SER A 1 270 ? -23.863 -3.990 23.914 1.00 94.81 270 SER A O 1
ATOM 2011 N N . PRO A 1 271 ? -25.938 -4.685 23.334 1.00 93.81 271 PRO A N 1
ATOM 2012 C CA . PRO A 1 271 ? -26.407 -3.365 22.929 1.00 93.81 271 PRO A CA 1
ATOM 2013 C C . PRO A 1 271 ? -26.550 -2.426 24.142 1.00 93.81 271 PRO A C 1
ATOM 2015 O O . PRO A 1 271 ? -26.650 -2.900 25.278 1.00 93.81 271 PRO A O 1
ATOM 2018 N N . PRO A 1 272 ? -26.652 -1.098 23.935 1.00 93.75 272 PRO A N 1
ATOM 2019 C CA . PRO A 1 272 ? -26.669 -0.122 25.021 1.00 93.75 272 PRO A CA 1
ATOM 2020 C C . PRO A 1 272 ? -27.732 -0.394 26.078 1.00 93.75 272 PRO A C 1
ATOM 2022 O O . PRO A 1 272 ? -27.438 -0.325 27.263 1.00 93.75 272 PRO A O 1
ATOM 2025 N N . TRP A 1 273 ? -28.956 -0.757 25.688 1.00 94.69 273 TRP A N 1
ATOM 2026 C CA . TRP A 1 273 ? -30.025 -1.039 26.650 1.00 94.69 273 TRP A CA 1
ATOM 2027 C C . TRP A 1 273 ? -29.706 -2.243 27.550 1.00 94.69 273 TRP A C 1
ATOM 2029 O O . TRP A 1 273 ? -30.010 -2.206 28.742 1.00 94.69 273 TRP A O 1
ATOM 2039 N N . LEU A 1 274 ? -29.052 -3.276 27.007 1.00 95.12 274 LEU A N 1
ATOM 2040 C CA . LEU A 1 274 ? -28.683 -4.473 27.757 1.00 95.12 274 LEU A CA 1
ATOM 2041 C C . LEU A 1 274 ? -27.534 -4.161 28.713 1.00 95.12 274 LEU A C 1
ATOM 2043 O O . LEU A 1 274 ? -27.607 -4.515 29.885 1.00 95.12 274 LEU A O 1
ATOM 2047 N N . THR A 1 275 ? -26.529 -3.413 28.250 1.00 93.50 275 THR A N 1
ATOM 2048 C CA . THR A 1 275 ? -25.425 -2.936 29.095 1.00 93.50 275 THR A CA 1
ATOM 2049 C C . THR A 1 275 ? -25.940 -2.048 30.235 1.00 93.50 275 THR A C 1
ATOM 2051 O O . THR A 1 275 ? -25.482 -2.161 31.370 1.00 93.50 275 THR A O 1
ATOM 2054 N N . ARG A 1 276 ? -26.937 -1.192 29.975 1.00 95.00 276 ARG A N 1
ATOM 2055 C CA . ARG A 1 276 ? -27.594 -0.370 31.005 1.00 95.00 276 ARG A CA 1
ATOM 2056 C C . ARG A 1 276 ? -28.314 -1.222 32.042 1.00 95.00 276 ARG A C 1
ATOM 2058 O O . ARG A 1 276 ? -28.109 -1.022 33.236 1.00 95.00 276 ARG A O 1
ATOM 2065 N N . LEU A 1 277 ? -29.132 -2.172 31.587 1.00 95.31 277 LEU A N 1
ATOM 2066 C CA . LEU A 1 277 ? -29.853 -3.088 32.467 1.00 95.31 277 LEU A CA 1
ATOM 2067 C C . LEU A 1 277 ? -28.875 -3.904 33.322 1.00 95.31 277 LEU A C 1
ATOM 2069 O O . LEU A 1 277 ? -29.072 -4.021 34.526 1.00 95.31 277 LEU A O 1
ATOM 2073 N N . TRP A 1 278 ? -27.793 -4.392 32.716 1.00 94.88 278 TRP A N 1
ATOM 2074 C CA . TRP A 1 278 ? -26.720 -5.115 33.393 1.00 94.88 278 TRP A CA 1
ATOM 2075 C C . TRP A 1 278 ? -26.090 -4.288 34.517 1.00 94.88 278 TRP A C 1
ATOM 2077 O O . TRP A 1 278 ? -26.000 -4.770 35.643 1.00 94.88 278 TRP A O 1
ATOM 2087 N N . ARG A 1 279 ? -25.717 -3.027 34.250 1.00 94.56 279 ARG A N 1
ATOM 2088 C CA . ARG A 1 279 ? -25.151 -2.119 35.266 1.00 94.56 279 ARG A CA 1
ATOM 2089 C C . ARG A 1 279 ? -26.126 -1.881 36.422 1.00 94.56 279 ARG A C 1
ATOM 2091 O O . ARG A 1 279 ? -25.735 -1.981 37.580 1.00 94.56 279 ARG A O 1
ATOM 2098 N N . VAL A 1 280 ? -27.400 -1.611 36.123 1.00 96.06 280 VAL A N 1
ATOM 2099 C CA . VAL A 1 280 ? -28.433 -1.368 37.148 1.00 96.06 280 VAL A CA 1
ATOM 2100 C C . VAL A 1 280 ? -28.671 -2.612 38.003 1.00 96.06 280 VAL A C 1
ATOM 2102 O O . VAL A 1 280 ? -28.662 -2.526 39.230 1.00 96.06 280 VAL A O 1
ATOM 2105 N N . LEU A 1 281 ? -28.849 -3.777 37.375 1.00 96.06 281 LEU A N 1
ATOM 2106 C CA . LEU A 1 281 ? -29.037 -5.041 38.088 1.00 96.06 281 LEU A CA 1
ATOM 2107 C C . LEU A 1 281 ? -27.795 -5.421 38.898 1.00 96.06 281 LEU A C 1
ATOM 2109 O O . LEU A 1 281 ? -27.939 -5.894 40.023 1.00 96.06 281 LEU A O 1
ATOM 2113 N N . GLY A 1 282 ? -26.597 -5.159 38.369 1.00 95.31 282 GLY A N 1
ATOM 2114 C CA . GLY A 1 282 ? -25.334 -5.329 39.080 1.00 95.31 282 GLY A CA 1
ATOM 2115 C C . GLY A 1 282 ? -25.293 -4.500 40.360 1.00 95.31 282 GLY A C 1
ATOM 2116 O O . GLY A 1 282 ? -25.068 -5.058 41.429 1.00 95.31 282 GLY A O 1
ATOM 2117 N N . VAL A 1 283 ? -25.612 -3.203 40.289 1.00 96.81 283 VAL A N 1
ATOM 2118 C CA . VAL A 1 283 ? -25.685 -2.323 41.471 1.00 96.81 283 VAL A CA 1
ATOM 2119 C C . VAL A 1 283 ? -26.716 -2.803 42.490 1.00 96.81 283 VAL A C 1
ATOM 2121 O O . VAL A 1 283 ? -26.422 -2.882 43.680 1.00 96.81 283 VAL A O 1
ATOM 2124 N N . LEU A 1 284 ? -27.919 -3.173 42.051 1.00 97.12 284 LEU A N 1
ATOM 2125 C CA . LEU A 1 284 ? -28.953 -3.661 42.966 1.00 97.12 284 LEU A CA 1
ATOM 2126 C C . LEU A 1 284 ? -28.545 -4.976 43.646 1.00 97.12 284 LEU A C 1
ATOM 2128 O O . LEU A 1 284 ? -28.733 -5.132 44.855 1.00 97.12 284 LEU A O 1
ATOM 2132 N N . ALA A 1 285 ? -27.954 -5.907 42.894 1.00 96.88 285 ALA A N 1
ATOM 2133 C CA . ALA A 1 285 ? -27.486 -7.181 43.423 1.00 96.88 285 ALA A CA 1
ATOM 2134 C C . ALA A 1 285 ? -26.329 -6.998 44.419 1.00 96.88 285 ALA A C 1
ATOM 2136 O O . ALA A 1 285 ? -26.333 -7.635 45.475 1.00 96.88 285 ALA A O 1
ATOM 2137 N N . THR A 1 286 ? -25.370 -6.108 44.136 1.00 96.44 286 THR A N 1
ATOM 2138 C CA . THR A 1 286 ? -24.240 -5.837 45.040 1.00 96.44 286 THR A CA 1
ATOM 2139 C C . THR A 1 286 ? -24.677 -5.110 46.305 1.00 96.44 286 THR A C 1
ATOM 2141 O O . THR A 1 286 ? -24.229 -5.488 47.387 1.00 96.44 286 THR A O 1
ATOM 2144 N N . LEU A 1 287 ? -25.601 -4.146 46.213 1.00 96.88 287 LEU A N 1
ATOM 2145 C CA . LEU A 1 287 ? -26.196 -3.487 47.379 1.00 96.88 287 LEU A CA 1
ATOM 2146 C C . LEU A 1 287 ? -26.946 -4.485 48.266 1.00 96.88 287 LEU A C 1
ATOM 2148 O O . LEU A 1 287 ? -26.763 -4.483 49.485 1.00 96.88 287 LEU A O 1
ATOM 2152 N N . LEU A 1 288 ? -27.750 -5.373 47.670 1.00 97.31 288 LEU A N 1
ATOM 2153 C CA . LEU A 1 288 ? -28.487 -6.392 48.417 1.00 97.31 288 LEU A CA 1
ATOM 2154 C C . LEU A 1 288 ? -27.534 -7.395 49.085 1.00 97.31 288 LEU A C 1
ATOM 2156 O O . LEU A 1 288 ? -27.720 -7.743 50.253 1.00 97.31 288 LEU A O 1
ATOM 2160 N N . TYR A 1 289 ? -26.491 -7.831 48.372 1.00 97.44 289 TYR A N 1
ATOM 2161 C CA . TYR A 1 289 ? -25.485 -8.749 48.904 1.00 97.44 289 TYR A CA 1
ATOM 2162 C C . TYR A 1 289 ? -24.677 -8.114 50.043 1.00 97.44 289 TYR A C 1
ATOM 2164 O O . TYR A 1 289 ? -24.546 -8.703 51.117 1.00 97.44 289 TYR A O 1
ATOM 2172 N N . ALA A 1 290 ? -24.196 -6.885 49.856 1.00 96.31 290 ALA A N 1
ATOM 2173 C CA . ALA A 1 290 ? -23.464 -6.155 50.881 1.00 96.31 290 ALA A CA 1
ATOM 2174 C C . ALA A 1 290 ? -24.330 -5.866 52.112 1.00 96.31 290 ALA A C 1
ATOM 2176 O O . ALA A 1 290 ? -23.882 -6.073 53.239 1.00 96.31 290 ALA A O 1
ATOM 2177 N N . GLY A 1 291 ? -25.588 -5.455 51.914 1.00 96.31 291 GLY A N 1
ATOM 2178 C CA . GLY A 1 291 ? -26.548 -5.253 52.998 1.00 96.31 291 GLY A CA 1
ATOM 2179 C C . GLY A 1 291 ? -26.775 -6.528 53.812 1.00 96.31 291 GLY A C 1
ATOM 2180 O O . GLY A 1 291 ? -26.823 -6.480 55.042 1.00 96.31 291 GLY A O 1
ATOM 2181 N N . LEU A 1 292 ? -26.824 -7.684 53.145 1.00 96.50 292 LEU A N 1
ATOM 2182 C CA . LEU A 1 292 ? -26.930 -8.992 53.784 1.00 96.50 292 LEU A CA 1
ATOM 2183 C C . LEU A 1 292 ? -25.670 -9.355 54.597 1.00 96.50 292 LEU A C 1
ATOM 2185 O O . LEU A 1 292 ? -25.809 -9.817 55.732 1.00 96.50 292 LEU A O 1
ATOM 2189 N N . LEU A 1 293 ? -24.458 -9.088 54.088 1.00 95.25 293 LEU A N 1
ATOM 2190 C CA . LEU A 1 293 ? -23.212 -9.279 54.851 1.00 95.25 293 LEU A CA 1
ATOM 2191 C C . LEU A 1 293 ? -23.139 -8.354 56.072 1.00 95.25 293 LEU A C 1
ATOM 2193 O O . LEU A 1 293 ? -22.877 -8.823 57.179 1.00 95.25 293 LEU A O 1
ATOM 2197 N N . ILE A 1 294 ? -23.422 -7.059 55.897 1.00 95.12 294 ILE A N 1
ATOM 2198 C CA . ILE A 1 294 ? -23.427 -6.069 56.984 1.00 95.12 294 ILE A CA 1
ATOM 2199 C C . ILE A 1 294 ? -24.442 -6.479 58.058 1.00 95.12 294 ILE A C 1
ATOM 2201 O O . ILE A 1 294 ? -24.116 -6.494 59.246 1.00 95.12 294 ILE A O 1
ATOM 2205 N N . ALA A 1 295 ? -25.656 -6.877 57.665 1.00 94.56 295 ALA A N 1
ATOM 2206 C CA . ALA A 1 295 ? -26.683 -7.332 58.597 1.00 94.56 295 ALA A CA 1
ATOM 2207 C C . ALA A 1 295 ? -26.262 -8.596 59.366 1.00 94.56 295 ALA A C 1
ATOM 2209 O O . ALA A 1 295 ? -26.554 -8.708 60.559 1.00 94.56 295 ALA A O 1
ATOM 2210 N N . ALA A 1 296 ? -25.574 -9.539 58.716 1.00 92.69 296 ALA A N 1
ATOM 2211 C CA . ALA A 1 296 ? -25.068 -10.748 59.361 1.00 92.69 296 ALA A CA 1
ATOM 2212 C C . ALA A 1 296 ? -23.947 -10.439 60.369 1.00 92.69 296 ALA A C 1
ATOM 2214 O O . ALA A 1 296 ? -23.996 -10.913 61.505 1.00 92.69 296 ALA A O 1
ATOM 2215 N N . VAL A 1 297 ? -22.991 -9.580 60.001 1.00 90.94 297 VAL A N 1
ATOM 2216 C CA . VAL A 1 297 ? -21.914 -9.130 60.897 1.00 90.94 297 VAL A CA 1
ATOM 2217 C C . VAL A 1 297 ? -22.485 -8.367 62.096 1.00 90.94 297 VAL A C 1
ATOM 2219 O O . VAL A 1 297 ? -22.157 -8.678 63.240 1.00 90.94 297 VAL A O 1
ATOM 2222 N N . LEU A 1 298 ? -23.398 -7.417 61.871 1.00 89.50 298 LEU A N 1
ATOM 2223 C CA . LEU A 1 298 ? -24.048 -6.661 62.947 1.00 89.50 298 LEU A CA 1
ATOM 2224 C C . LEU A 1 298 ? -24.842 -7.567 63.894 1.00 89.50 298 LEU A C 1
ATOM 2226 O O . LEU A 1 298 ? -24.853 -7.321 65.099 1.00 89.50 298 LEU A O 1
ATOM 2230 N N . ARG A 1 299 ? -25.483 -8.623 63.381 1.00 89.50 299 ARG A N 1
ATOM 2231 C CA . ARG A 1 299 ? -26.200 -9.610 64.201 1.00 89.50 299 ARG A CA 1
ATOM 2232 C C . ARG A 1 299 ? -25.251 -10.364 65.132 1.00 89.50 299 ARG A C 1
ATOM 2234 O O . ARG A 1 299 ? -25.537 -10.455 66.322 1.00 89.50 299 ARG A O 1
ATOM 2241 N N . ASN A 1 300 ? -24.107 -10.821 64.621 1.00 87.25 300 ASN A N 1
ATOM 2242 C CA . ASN A 1 300 ? -23.081 -11.493 65.425 1.00 87.25 300 ASN A CA 1
ATOM 2243 C C . ASN A 1 300 ? -22.469 -10.555 66.477 1.00 87.25 300 ASN A C 1
ATOM 2245 O O . ASN A 1 300 ? -22.234 -10.957 67.615 1.00 87.25 300 ASN A O 1
ATOM 2249 N N . LEU A 1 301 ? -22.259 -9.281 66.131 1.00 83.81 301 LEU A N 1
ATOM 2250 C CA . LEU A 1 301 ? -21.724 -8.289 67.064 1.00 83.81 301 LEU A CA 1
ATOM 2251 C C . LEU A 1 301 ? -22.730 -7.900 68.159 1.00 83.81 301 LEU A C 1
ATOM 2253 O O . LEU A 1 301 ? -22.316 -7.733 69.307 1.00 83.81 301 LEU A O 1
ATOM 2257 N N . ARG A 1 302 ? -24.029 -7.800 67.831 1.00 82.75 302 ARG A N 1
ATOM 2258 C CA . ARG A 1 302 ? -25.122 -7.496 68.777 1.00 82.75 302 ARG A CA 1
ATOM 2259 C C . ARG A 1 302 ? -25.505 -8.676 69.671 1.00 82.75 302 ARG A C 1
ATOM 2261 O O . ARG A 1 302 ? -26.033 -8.446 70.755 1.00 82.75 302 ARG A O 1
ATOM 2268 N N . ALA A 1 303 ? -25.238 -9.915 69.256 1.00 70.94 303 ALA A N 1
ATOM 2269 C CA . ALA A 1 303 ? -25.413 -11.089 70.103 1.00 70.94 303 ALA A CA 1
ATOM 2270 C C . ALA A 1 303 ? -24.440 -11.016 71.300 1.00 70.94 303 ALA A C 1
ATOM 2272 O O . ALA A 1 303 ? -23.236 -11.261 71.190 1.00 70.94 303 ALA A O 1
ATOM 2273 N N . ALA A 1 304 ? -24.937 -10.586 72.458 1.00 51.19 304 ALA A N 1
ATOM 2274 C CA . ALA A 1 304 ? -24.170 -10.506 73.696 1.00 51.19 304 ALA A CA 1
ATOM 2275 C C . ALA A 1 304 ? -24.108 -11.887 74.385 1.00 51.19 304 ALA A C 1
ATOM 2277 O O . ALA A 1 304 ? -25.157 -12.491 74.590 1.00 51.19 304 ALA A O 1
ATOM 2278 N N . PRO A 1 305 ? -22.931 -12.396 74.802 1.00 54.84 305 PRO A N 1
ATOM 2279 C CA . PRO A 1 305 ? -22.848 -13.336 75.911 1.00 54.84 305 PRO A CA 1
ATOM 2280 C C . PRO A 1 305 ? -22.966 -12.576 77.248 1.00 54.84 305 PRO A C 1
ATOM 2282 O O . PRO A 1 305 ? -22.614 -11.391 77.302 1.00 54.84 305 PRO A O 1
ATOM 2285 N N . PRO A 1 306 ? -23.453 -13.232 78.318 1.00 43.50 306 PRO A N 1
ATOM 2286 C CA . PRO A 1 306 ? -23.743 -12.595 79.598 1.00 43.50 306 PRO A CA 1
ATOM 2287 C C . PRO A 1 306 ? -22.473 -11.999 80.214 1.00 43.50 306 PRO A C 1
ATOM 2289 O O . PRO A 1 306 ? -21.390 -12.584 80.161 1.00 43.50 306 PRO A O 1
ATOM 2292 N N . ALA A 1 307 ? -22.620 -10.796 80.762 1.00 41.22 307 ALA A N 1
ATOM 2293 C CA . ALA A 1 307 ? -21.542 -10.023 81.353 1.00 41.22 307 ALA A CA 1
ATOM 2294 C C . ALA A 1 307 ? -21.040 -10.683 82.649 1.00 41.22 307 ALA A C 1
ATOM 2296 O O . ALA A 1 307 ? -21.793 -10.807 83.611 1.00 41.22 307 ALA A O 1
ATOM 2297 N N . ALA A 1 308 ? -19.761 -11.062 82.688 1.00 37.84 308 ALA A N 1
ATOM 2298 C CA . ALA A 1 308 ? -19.043 -11.275 83.941 1.00 37.84 308 ALA A CA 1
ATOM 2299 C C . ALA A 1 308 ? -18.443 -9.937 84.400 1.00 37.84 308 ALA A C 1
ATOM 2301 O O . ALA A 1 308 ? -17.865 -9.192 83.604 1.00 37.84 308 ALA A O 1
ATOM 2302 N N . ALA A 1 309 ? -18.668 -9.631 85.673 1.00 40.12 309 ALA A N 1
ATOM 2303 C CA . ALA A 1 309 ? -18.561 -8.319 86.286 1.00 40.12 309 ALA A CA 1
ATOM 2304 C C . ALA A 1 309 ? -17.140 -7.920 86.742 1.00 40.12 309 ALA A C 1
ATOM 2306 O O . ALA A 1 309 ? -16.345 -8.769 87.140 1.00 40.12 309 ALA A O 1
ATOM 2307 N N . THR A 1 310 ? -16.958 -6.588 86.840 1.00 41.16 310 THR A N 1
ATOM 2308 C CA . THR A 1 310 ? -16.076 -5.802 87.754 1.00 41.16 310 THR A CA 1
ATOM 2309 C C . THR A 1 310 ? -14.541 -5.865 87.602 1.00 41.16 310 THR A C 1
ATOM 2311 O O . THR A 1 310 ? -14.032 -6.835 87.049 1.00 41.16 310 THR A O 1
ATOM 2314 N N . PRO A 1 311 ? -13.754 -4.918 88.184 1.00 48.25 311 PRO A N 1
ATOM 2315 C CA . PRO A 1 311 ? -13.972 -3.495 88.545 1.00 48.25 311 PRO A CA 1
ATOM 2316 C C . PRO A 1 311 ? -12.817 -2.562 88.022 1.00 48.25 311 PRO A C 1
ATOM 2318 O O . PRO A 1 311 ? -11.995 -3.024 87.227 1.00 48.25 311 PRO A O 1
ATOM 2321 N N . PRO A 1 312 ? -12.755 -1.251 88.379 1.00 56.28 312 PRO A N 1
ATOM 2322 C CA . PRO A 1 312 ? -11.928 -0.241 87.700 1.00 56.28 312 PRO A CA 1
ATOM 2323 C C . PRO A 1 312 ? -10.641 0.182 88.446 1.00 56.28 312 PRO A C 1
ATOM 2325 O O . PRO A 1 312 ? -10.529 0.051 89.660 1.00 56.28 312 PRO A O 1
ATOM 2328 N N . GLY A 1 313 ? -9.708 0.770 87.691 1.00 34.41 313 GLY A N 1
ATOM 2329 C CA . GLY A 1 313 ? -8.462 1.434 88.122 1.00 34.41 313 GLY A CA 1
ATOM 2330 C C . GLY A 1 313 ? -7.500 1.472 86.923 1.00 34.41 313 GLY A C 1
ATOM 2331 O O . GLY A 1 313 ? -7.497 0.531 86.138 1.00 34.41 313 GLY A O 1
ATOM 2332 N N . THR A 1 314 ? -6.709 2.494 86.613 1.00 37.47 314 THR A N 1
ATOM 2333 C CA . THR A 1 314 ? -6.315 3.737 87.287 1.00 37.47 314 THR A CA 1
ATOM 2334 C C . THR A 1 314 ? -5.701 4.645 86.206 1.00 37.47 314 THR A C 1
ATOM 2336 O O . THR A 1 314 ? -5.284 4.170 85.148 1.00 37.47 314 THR A O 1
ATOM 2339 N N . ALA A 1 315 ? -5.665 5.952 86.462 1.00 43.09 315 ALA A N 1
ATOM 2340 C CA . ALA A 1 315 ? -5.057 6.964 85.604 1.00 43.09 315 ALA A CA 1
ATOM 2341 C C . ALA A 1 315 ? -3.540 6.762 85.410 1.00 43.09 315 ALA A C 1
ATOM 2343 O O . ALA A 1 315 ? -2.846 6.299 86.313 1.00 43.09 315 ALA A O 1
ATOM 2344 N N . GLY A 1 316 ? -3.033 7.185 84.250 1.00 33.38 316 GLY A N 1
ATOM 2345 C CA . GLY A 1 316 ? -1.607 7.273 83.947 1.00 33.38 316 GLY A CA 1
ATOM 2346 C C . GLY A 1 316 ? -1.378 8.155 82.723 1.00 33.38 316 GLY A C 1
ATOM 2347 O O . GLY A 1 316 ? -1.674 7.767 81.599 1.00 33.38 316 GLY A O 1
ATOM 2348 N N . THR A 1 317 ? -0.901 9.367 82.981 1.00 41.53 317 THR A N 1
ATOM 2349 C CA . THR A 1 317 ? -0.431 10.389 82.039 1.00 41.53 317 THR A CA 1
ATOM 2350 C C . THR A 1 317 ? 0.816 9.941 81.271 1.00 41.53 317 THR A C 1
ATOM 2352 O O . THR A 1 317 ? 1.713 9.349 81.865 1.00 41.53 317 THR A O 1
ATOM 2355 N N . GLY A 1 318 ? 0.922 10.306 79.989 1.00 33.59 318 GLY A N 1
ATOM 2356 C CA . GLY A 1 318 ? 2.140 10.142 79.191 1.00 33.59 318 GLY A CA 1
ATOM 2357 C C . GLY A 1 318 ? 2.076 10.918 77.871 1.00 33.59 318 GLY A C 1
ATOM 2358 O O . GLY A 1 318 ? 1.207 10.685 77.040 1.00 33.59 318 GLY A O 1
ATOM 2359 N N . THR A 1 319 ? 2.983 11.876 77.741 1.00 33.84 319 THR A N 1
ATOM 2360 C CA . THR A 1 319 ? 3.158 12.935 76.734 1.00 33.84 319 THR A CA 1
ATOM 2361 C C . THR A 1 319 ? 3.915 12.486 75.466 1.00 33.84 319 THR A C 1
ATOM 2363 O O . THR A 1 319 ? 4.951 11.859 75.625 1.00 33.84 319 THR A O 1
ATOM 2366 N N . ALA A 1 320 ? 3.418 12.912 74.281 1.00 38.50 320 ALA A N 1
ATOM 2367 C CA . ALA A 1 320 ? 4.056 13.385 73.009 1.00 38.50 320 ALA A CA 1
ATOM 2368 C C . ALA A 1 320 ? 5.309 12.680 72.396 1.00 38.50 320 ALA A C 1
ATOM 2370 O O . ALA A 1 320 ? 5.920 11.860 73.068 1.00 38.50 320 ALA A O 1
ATOM 2371 N N . PRO A 1 321 ? 5.805 13.030 71.172 1.00 45.34 321 PRO A N 1
ATOM 2372 C CA . PRO A 1 321 ? 5.294 13.821 70.019 1.00 45.34 321 PRO A CA 1
ATOM 2373 C C . PRO A 1 321 ? 5.195 12.931 68.732 1.00 45.34 321 PRO A C 1
ATOM 2375 O O . PRO A 1 321 ? 5.465 11.741 68.798 1.00 45.34 321 PRO A O 1
ATOM 2378 N N . GLY A 1 322 ? 4.741 13.301 67.526 1.00 33.34 322 GLY A N 1
ATOM 2379 C CA . GLY A 1 322 ? 4.831 14.525 66.722 1.00 33.34 322 GLY A CA 1
ATOM 2380 C C . GLY A 1 322 ? 5.740 14.254 65.507 1.00 33.34 322 GLY A C 1
ATOM 2381 O O . GLY A 1 322 ? 6.958 14.286 65.636 1.00 33.34 322 GLY A O 1
ATOM 2382 N N . GLY A 1 323 ? 5.153 13.967 64.340 1.00 30.17 323 GLY A N 1
ATOM 2383 C CA . GLY A 1 323 ? 5.863 13.775 63.070 1.00 30.17 323 GLY A CA 1
ATOM 2384 C C . GLY A 1 323 ? 5.131 14.499 61.941 1.00 30.17 323 GLY A C 1
ATOM 2385 O O . GLY A 1 323 ? 4.048 14.086 61.537 1.00 30.17 323 GLY A O 1
ATOM 2386 N N . ALA A 1 324 ? 5.714 15.603 61.485 1.00 38.78 324 ALA A N 1
ATOM 2387 C CA . ALA A 1 324 ? 5.345 16.355 60.285 1.00 38.78 324 ALA A CA 1
ATOM 2388 C C . ALA A 1 324 ? 6.461 16.162 59.220 1.00 38.78 324 ALA A C 1
ATOM 2390 O O . ALA A 1 324 ? 7.385 15.387 59.456 1.00 38.78 324 ALA A O 1
ATOM 2391 N N . PRO A 1 325 ? 6.474 16.898 58.099 1.00 46.72 325 PRO A N 1
ATOM 2392 C CA . PRO A 1 325 ? 5.718 16.673 56.872 1.00 46.72 325 PRO A CA 1
ATOM 2393 C C . PRO A 1 325 ? 6.647 16.446 55.652 1.00 46.72 325 PRO A C 1
ATOM 2395 O O . PRO A 1 325 ? 7.870 16.463 55.748 1.00 46.72 325 PRO A O 1
ATOM 2398 N N . ALA A 1 326 ? 6.042 16.262 54.478 1.00 35.25 326 ALA A N 1
ATOM 2399 C CA . ALA A 1 326 ? 6.696 16.357 53.173 1.00 35.25 326 ALA A CA 1
ATOM 2400 C C . ALA A 1 326 ? 7.133 17.801 52.842 1.00 35.25 326 ALA A C 1
ATOM 2402 O O . ALA A 1 326 ? 6.392 18.720 53.179 1.00 35.25 326 ALA A O 1
ATOM 2403 N N . ALA A 1 327 ? 8.254 17.987 52.120 1.00 36.84 327 ALA A N 1
ATOM 2404 C CA . ALA A 1 327 ? 8.368 18.889 50.954 1.00 36.84 327 ALA A CA 1
ATOM 2405 C C . ALA A 1 327 ? 9.813 19.058 50.420 1.00 36.84 327 ALA A C 1
ATOM 2407 O O . ALA A 1 327 ? 10.714 19.481 51.133 1.00 36.84 327 ALA A O 1
ATOM 2408 N N . LEU A 1 328 ? 9.931 18.813 49.111 1.00 38.53 328 LEU A N 1
ATOM 2409 C CA . LEU A 1 328 ? 10.718 19.522 48.091 1.00 38.53 328 LEU A CA 1
ATOM 2410 C C . LEU A 1 328 ? 12.255 19.636 48.181 1.00 38.53 328 LEU A C 1
ATOM 2412 O O . LEU A 1 328 ? 12.837 20.566 48.728 1.00 38.53 328 LEU A O 1
ATOM 2416 N N . LEU A 1 329 ? 12.861 18.749 47.386 1.00 40.88 329 LEU A N 1
ATOM 2417 C CA . LEU A 1 329 ? 13.947 19.003 46.435 1.00 40.88 329 LEU A CA 1
ATOM 2418 C C . LEU A 1 329 ? 13.770 20.315 45.644 1.00 40.88 329 LEU A C 1
ATOM 2420 O O . LEU A 1 329 ? 12.805 20.449 44.894 1.00 40.88 329 LEU A O 1
ATOM 2424 N N . LEU A 1 330 ? 14.745 21.220 45.740 1.00 38.31 330 LEU A N 1
ATOM 2425 C CA . LEU A 1 330 ? 15.042 22.269 44.752 1.00 38.31 330 LEU A CA 1
ATOM 2426 C C . LEU A 1 330 ? 16.468 22.790 45.003 1.00 38.31 330 LEU A C 1
ATOM 2428 O O . LEU A 1 330 ? 16.688 23.792 45.674 1.00 38.31 330 LEU A O 1
ATOM 2432 N N . LEU A 1 331 ? 17.450 22.051 44.489 1.00 38.16 331 LEU A N 1
ATOM 2433 C CA . LEU A 1 331 ? 18.872 22.405 44.468 1.00 38.16 331 LEU A CA 1
ATOM 2434 C C . LEU A 1 331 ? 19.458 21.813 43.186 1.00 38.16 331 LEU A C 1
ATOM 2436 O O . LEU A 1 331 ? 19.653 20.604 43.090 1.00 38.16 331 LEU A O 1
ATOM 2440 N N . GLY A 1 332 ? 19.674 22.653 42.175 1.00 40.22 332 GLY A N 1
ATOM 2441 C CA . GLY A 1 332 ? 20.206 22.200 40.890 1.00 40.22 332 GLY A CA 1
ATOM 2442 C C . GLY A 1 332 ? 20.152 23.244 39.781 1.00 40.22 332 GLY A C 1
ATOM 2443 O O . GLY A 1 332 ? 19.712 22.931 38.683 1.00 40.22 332 GLY A O 1
ATOM 2444 N N . ALA A 1 333 ? 20.562 24.483 40.056 1.00 38.62 333 ALA A N 1
ATOM 2445 C CA . ALA A 1 333 ? 20.822 25.471 39.012 1.00 38.62 333 ALA A CA 1
ATOM 2446 C C . ALA A 1 333 ? 21.849 26.489 39.517 1.00 38.62 333 ALA A C 1
ATOM 2448 O O . ALA A 1 333 ? 21.476 27.453 40.175 1.00 38.62 333 ALA A O 1
ATOM 2449 N N . LEU A 1 334 ? 23.134 26.223 39.251 1.00 37.00 334 LEU A N 1
ATOM 2450 C CA . LEU A 1 334 ? 24.215 27.206 39.078 1.00 37.00 334 LEU A CA 1
ATOM 2451 C C . LEU A 1 334 ? 25.533 26.466 38.790 1.00 37.00 334 LEU A C 1
ATOM 2453 O O . LEU A 1 334 ? 26.150 25.912 39.694 1.00 37.00 334 LEU A O 1
ATOM 2457 N N . ALA A 1 335 ? 25.975 26.496 37.533 1.00 35.69 335 ALA A N 1
ATOM 2458 C CA . ALA A 1 335 ? 27.384 26.362 37.164 1.00 35.69 335 ALA A CA 1
ATOM 2459 C C . ALA A 1 335 ? 27.625 27.051 35.808 1.00 35.69 335 ALA A C 1
ATOM 2461 O O . ALA A 1 335 ? 27.387 26.488 34.747 1.00 35.69 335 ALA A O 1
ATOM 2462 N N . LEU A 1 336 ? 27.982 28.332 35.924 1.00 35.09 336 LEU A N 1
ATOM 2463 C CA . LEU A 1 336 ? 28.981 29.109 35.177 1.00 35.09 336 LEU A CA 1
ATOM 2464 C C . LEU A 1 336 ? 29.591 28.564 33.870 1.00 35.09 336 LEU A C 1
ATOM 2466 O O . LEU A 1 336 ? 30.064 27.435 33.810 1.00 35.09 336 LEU A O 1
ATOM 2470 N N . GLY A 1 337 ? 29.835 29.502 32.945 1.00 32.19 337 GLY A N 1
ATOM 2471 C CA . GLY A 1 337 ? 31.033 29.489 32.094 1.00 32.19 337 GLY A CA 1
ATOM 2472 C C . GLY A 1 337 ? 30.840 30.166 30.740 1.00 32.19 337 GL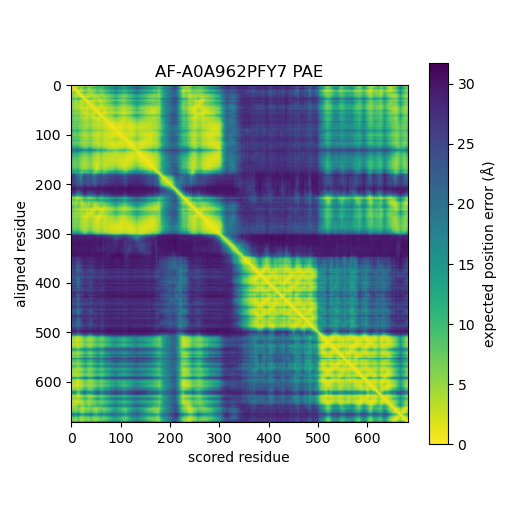Y A C 1
ATOM 2473 O O . GLY A 1 337 ? 30.323 29.546 29.821 1.00 32.19 337 GLY A O 1
ATOM 2474 N N . GLY A 1 338 ? 31.245 31.433 30.623 1.00 33.28 338 GLY A N 1
ATOM 2475 C CA . GLY A 1 338 ? 31.211 32.193 29.372 1.00 33.28 338 GLY A CA 1
ATOM 2476 C C . GLY A 1 338 ? 32.435 31.988 28.482 1.00 33.28 338 GLY A C 1
ATOM 2477 O O . GLY A 1 338 ? 33.458 31.492 28.939 1.00 33.28 338 GLY A O 1
ATOM 2478 N N . LEU A 1 339 ? 32.334 32.468 27.241 1.00 36.59 339 LEU A N 1
ATOM 2479 C CA . LEU A 1 339 ? 33.447 32.878 26.385 1.00 36.59 339 LEU A CA 1
ATOM 2480 C C . LEU A 1 339 ? 32.963 34.067 25.542 1.00 36.59 339 LEU A C 1
ATOM 2482 O O . LEU A 1 339 ? 31.865 34.031 24.990 1.00 36.59 339 LEU A O 1
ATOM 2486 N N . GLY A 1 340 ? 33.746 35.145 25.533 1.00 40.75 340 GLY A N 1
ATOM 2487 C CA . GLY A 1 340 ? 33.499 36.329 24.715 1.00 40.75 340 GLY A CA 1
ATOM 2488 C C . GLY A 1 340 ? 34.088 36.167 23.319 1.00 40.75 340 GLY A C 1
ATOM 2489 O O . GLY A 1 340 ? 35.085 35.468 23.157 1.00 40.75 340 GLY A O 1
ATOM 2490 N N . ASP A 1 341 ? 33.497 36.858 22.346 1.00 36.69 341 ASP A N 1
ATOM 2491 C CA . ASP A 1 341 ? 34.051 36.980 21.001 1.00 36.69 341 ASP A CA 1
ATOM 2492 C C . ASP A 1 341 ? 34.476 38.420 20.720 1.00 36.69 341 ASP A C 1
ATOM 2494 O O . ASP A 1 341 ? 33.734 39.385 20.930 1.00 36.69 341 ASP A O 1
ATOM 2498 N N . ALA A 1 342 ? 35.725 38.538 20.275 1.00 41.72 342 ALA A N 1
ATOM 2499 C CA . ALA A 1 342 ? 36.380 39.773 19.900 1.00 41.72 342 ALA A CA 1
ATOM 2500 C C . ALA A 1 342 ? 35.914 40.219 18.510 1.00 41.72 342 ALA A C 1
ATOM 2502 O O . ALA A 1 342 ? 35.932 39.458 17.544 1.00 41.72 342 ALA A O 1
ATOM 2503 N N . ALA A 1 343 ? 35.549 41.494 18.407 1.00 37.06 343 ALA A N 1
ATOM 2504 C CA . ALA A 1 343 ? 35.320 42.170 17.143 1.00 37.06 343 ALA A CA 1
ATOM 2505 C C . ALA A 1 343 ? 36.622 42.207 16.320 1.00 37.06 343 ALA A C 1
ATOM 2507 O O . ALA A 1 343 ? 37.597 42.845 16.718 1.00 37.06 343 ALA A O 1
ATOM 2508 N N . GLN A 1 344 ? 36.624 41.529 15.172 1.00 43.84 344 GLN A N 1
ATOM 2509 C CA . GLN A 1 344 ? 37.678 41.585 14.157 1.00 43.84 344 GLN A CA 1
ATOM 2510 C C . GLN A 1 344 ? 37.163 42.353 12.934 1.00 43.84 344 GLN A C 1
ATOM 2512 O O . GLN A 1 344 ? 36.051 42.127 12.448 1.00 43.84 344 GLN A O 1
ATOM 2517 N N . ALA A 1 345 ? 37.974 43.305 12.480 1.00 38.94 345 ALA A N 1
ATOM 2518 C CA . ALA A 1 345 ? 37.716 44.157 11.331 1.00 38.94 345 ALA A CA 1
ATOM 2519 C C . ALA A 1 345 ? 37.852 43.372 10.015 1.00 38.94 345 ALA A C 1
ATOM 2521 O O . ALA A 1 345 ? 38.664 42.460 9.893 1.00 38.94 345 ALA A O 1
ATOM 2522 N N . ARG A 1 346 ? 37.018 43.734 9.037 1.00 44.47 346 ARG A N 1
ATOM 2523 C CA . ARG A 1 346 ? 36.928 43.123 7.706 1.00 44.47 346 ARG A CA 1
ATOM 2524 C C . ARG A 1 346 ? 38.071 43.594 6.804 1.00 44.47 346 ARG A C 1
ATOM 2526 O O . ARG A 1 346 ? 38.192 44.797 6.586 1.00 44.47 346 ARG A O 1
ATOM 2533 N N . ASP A 1 347 ? 38.793 42.651 6.202 1.00 57.56 347 ASP A N 1
ATOM 2534 C CA . ASP A 1 347 ? 39.581 42.888 4.988 1.00 57.56 347 ASP A CA 1
ATOM 2535 C C . ASP A 1 347 ? 38.666 42.894 3.754 1.00 57.56 347 ASP A C 1
ATOM 2537 O O . ASP A 1 347 ? 37.776 42.054 3.592 1.00 57.56 347 ASP A O 1
ATOM 2541 N N . TYR A 1 348 ? 38.885 43.880 2.890 1.00 54.88 348 TYR A N 1
ATOM 2542 C CA . TYR A 1 348 ? 38.191 44.092 1.622 1.00 54.88 348 TYR A CA 1
ATOM 2543 C C . TYR A 1 348 ? 39.244 44.079 0.500 1.00 54.88 348 TYR A C 1
ATOM 2545 O O . TYR A 1 348 ? 40.271 44.740 0.663 1.00 54.88 348 TYR A O 1
ATOM 2553 N N . PRO A 1 349 ? 39.018 43.391 -0.639 1.00 67.12 349 PRO A N 1
ATOM 2554 C CA . PRO A 1 349 ? 37.735 42.868 -1.111 1.00 67.12 349 PRO A CA 1
ATOM 2555 C C . PRO A 1 349 ? 37.378 41.464 -0.580 1.00 67.12 349 PRO A C 1
ATOM 2557 O O . PRO A 1 349 ? 38.244 40.595 -0.501 1.00 67.12 349 PRO A O 1
ATOM 2560 N N . PRO A 1 350 ? 36.094 41.209 -0.268 1.00 74.44 350 PRO A N 1
ATOM 2561 C CA . PRO A 1 350 ? 35.591 39.897 0.129 1.00 74.44 350 PRO A CA 1
ATOM 2562 C C . PRO A 1 350 ? 35.606 38.901 -1.036 1.00 74.44 350 PRO A C 1
ATOM 2564 O O . PRO A 1 350 ? 35.360 39.258 -2.186 1.00 74.44 350 PRO A O 1
ATOM 2567 N N . GLN A 1 351 ? 35.820 37.629 -0.704 1.00 75.25 351 GLN A N 1
ATOM 2568 C CA . GLN A 1 351 ? 36.010 36.512 -1.639 1.00 75.25 351 GLN A CA 1
ATOM 2569 C C . GLN A 1 351 ? 34.946 36.428 -2.749 1.00 75.25 351 GLN A C 1
ATOM 2571 O O . GLN A 1 351 ? 35.282 36.172 -3.898 1.00 75.25 351 GLN A O 1
ATOM 2576 N N . HIS A 1 352 ? 33.691 36.778 -2.450 1.00 80.31 352 HIS A N 1
ATOM 2577 C CA . HIS A 1 352 ? 32.608 36.769 -3.436 1.00 80.31 352 HIS A CA 1
ATOM 2578 C C . HIS A 1 352 ? 32.840 37.709 -4.633 1.00 80.31 352 HIS A C 1
ATOM 2580 O O . HIS A 1 352 ? 32.376 37.409 -5.729 1.00 80.31 352 HIS A O 1
ATOM 2586 N N . LEU A 1 353 ? 33.553 38.830 -4.444 1.00 80.94 353 LEU A N 1
ATOM 2587 C CA . LEU A 1 353 ? 33.897 39.737 -5.545 1.00 80.94 353 LEU A CA 1
ATOM 2588 C C . LEU A 1 353 ? 34.984 39.140 -6.441 1.00 80.94 353 LEU A C 1
ATOM 2590 O O . LEU A 1 353 ? 34.956 39.363 -7.647 1.00 80.94 353 LEU A O 1
ATOM 2594 N N . LEU A 1 354 ? 35.918 38.372 -5.872 1.00 80.81 354 LEU A N 1
ATOM 2595 C CA . LEU A 1 354 ? 36.921 37.642 -6.650 1.00 80.81 354 LEU A CA 1
ATOM 2596 C C . LEU A 1 354 ? 36.261 36.501 -7.432 1.00 80.81 354 LEU A C 1
ATOM 2598 O O . LEU A 1 354 ? 36.508 36.372 -8.628 1.00 80.81 354 LEU A O 1
ATOM 2602 N N . ASP A 1 355 ? 35.347 35.766 -6.796 1.00 81.94 355 ASP A N 1
ATOM 2603 C CA . ASP A 1 355 ? 34.594 34.680 -7.430 1.00 81.94 355 ASP A CA 1
ATOM 2604 C C . ASP A 1 355 ? 33.695 35.184 -8.572 1.00 81.94 355 ASP A C 1
ATOM 2606 O O . ASP A 1 355 ? 33.520 34.497 -9.579 1.00 81.94 355 ASP A O 1
ATOM 2610 N N . GLU A 1 356 ? 33.102 36.378 -8.436 1.00 84.00 356 GLU A N 1
ATOM 2611 C CA . GLU A 1 356 ? 32.299 37.002 -9.495 1.00 84.00 356 GLU A CA 1
ATOM 2612 C C . GLU A 1 356 ? 33.173 37.454 -10.673 1.00 84.00 356 GLU A C 1
ATOM 2614 O O . GLU A 1 356 ? 32.798 37.269 -11.836 1.00 84.00 356 GLU A O 1
ATOM 2619 N N . LEU A 1 357 ? 34.354 38.008 -10.388 1.00 81.25 357 LEU A N 1
ATOM 2620 C CA . LEU A 1 357 ? 35.301 38.454 -11.408 1.00 81.25 357 LEU A CA 1
ATOM 2621 C C . LEU A 1 357 ? 35.902 37.261 -12.169 1.00 81.25 357 LEU A C 1
ATOM 2623 O O . LEU A 1 357 ? 35.997 37.307 -13.395 1.00 81.25 357 LEU A O 1
ATOM 2627 N N . GLU A 1 358 ? 36.200 36.161 -11.473 1.00 81.25 358 GLU A N 1
ATOM 2628 C CA . GLU A 1 358 ? 36.585 34.878 -12.071 1.00 81.25 358 GLU A CA 1
ATOM 2629 C C . GLU A 1 358 ? 35.466 34.314 -12.963 1.00 81.25 358 GLU A C 1
ATOM 2631 O O . GLU A 1 358 ? 35.716 33.969 -14.121 1.00 81.25 358 GLU A O 1
ATOM 2636 N N . ARG A 1 359 ? 34.211 34.305 -12.486 1.00 82.38 359 ARG A N 1
ATOM 2637 C CA . ARG A 1 359 ? 33.049 33.831 -13.265 1.00 82.38 359 ARG A CA 1
ATOM 2638 C C . ARG A 1 359 ? 32.838 34.615 -14.557 1.00 82.38 359 ARG A C 1
ATOM 2640 O O . ARG A 1 359 ? 32.511 34.018 -15.580 1.00 82.38 359 ARG A O 1
ATOM 2647 N N . ARG A 1 360 ? 33.025 35.940 -14.524 1.00 78.88 360 ARG A N 1
ATOM 2648 C CA . ARG A 1 360 ? 32.906 36.794 -15.719 1.00 78.88 360 ARG A CA 1
ATOM 2649 C C . ARG A 1 360 ? 34.058 36.581 -16.701 1.00 78.88 360 ARG A C 1
ATOM 2651 O O . ARG A 1 360 ? 33.820 36.589 -17.904 1.00 78.88 360 ARG A O 1
ATOM 2658 N N . LEU A 1 361 ? 35.286 36.381 -16.215 1.00 77.56 361 LEU A N 1
ATOM 2659 C CA . LEU A 1 361 ? 36.459 36.160 -17.072 1.00 77.56 361 LEU A CA 1
ATOM 2660 C C . LEU A 1 361 ? 36.490 34.764 -17.714 1.00 77.56 361 LEU A C 1
ATOM 2662 O O . LEU A 1 361 ? 37.016 34.622 -18.814 1.00 77.56 361 LEU A O 1
ATOM 2666 N N . LEU A 1 362 ? 35.923 33.745 -17.058 1.00 80.88 362 LEU A N 1
ATOM 2667 C CA . LEU A 1 362 ? 35.870 32.362 -17.555 1.00 80.88 362 LEU A CA 1
ATOM 2668 C C . LEU A 1 362 ? 34.587 32.024 -18.336 1.00 80.88 362 LEU A C 1
ATOM 2670 O O . LEU A 1 362 ? 34.359 30.862 -18.677 1.00 80.88 362 LEU A O 1
ATOM 2674 N N . GLN A 1 363 ? 33.733 33.010 -18.625 1.00 81.69 363 GLN A N 1
ATOM 2675 C CA . GLN A 1 363 ? 32.470 32.778 -19.319 1.00 81.69 363 GLN A CA 1
ATOM 2676 C C . GLN A 1 363 ? 32.709 32.266 -20.751 1.00 81.69 363 GLN A C 1
ATOM 2678 O O . GLN A 1 363 ? 33.302 32.946 -21.588 1.00 81.69 363 GLN A O 1
ATOM 2683 N N . ALA A 1 364 ? 32.216 31.060 -21.044 1.00 79.81 364 ALA A N 1
ATOM 2684 C CA . ALA A 1 364 ? 32.286 30.476 -22.380 1.00 79.81 364 ALA A CA 1
ATOM 2685 C C . ALA A 1 364 ? 31.487 31.313 -23.407 1.00 79.81 364 ALA A C 1
ATOM 2687 O O . ALA A 1 364 ? 30.466 31.914 -23.055 1.00 79.81 364 ALA A O 1
ATOM 2688 N N . PRO A 1 365 ? 31.905 31.348 -24.687 1.00 82.75 365 PRO A N 1
ATOM 2689 C CA . PRO A 1 365 ? 31.155 32.039 -25.733 1.00 82.75 365 PRO A CA 1
ATOM 2690 C C . PRO A 1 365 ? 29.762 31.421 -25.912 1.00 82.75 365 PRO A C 1
ATOM 2692 O O . PRO A 1 365 ? 29.585 30.216 -25.759 1.00 82.75 365 PRO A O 1
ATOM 2695 N N . ALA A 1 366 ? 28.777 32.230 -26.315 1.00 82.88 366 ALA A N 1
ATOM 2696 C CA . ALA A 1 366 ? 27.375 31.806 -26.437 1.00 82.88 366 ALA A CA 1
ATOM 2697 C C . ALA A 1 366 ? 27.137 30.619 -27.395 1.00 82.88 366 ALA A C 1
ATOM 2699 O O . ALA A 1 366 ? 26.132 29.928 -27.279 1.00 82.88 366 ALA A O 1
ATOM 2700 N N . CYS A 1 367 ? 28.049 30.377 -28.342 1.00 83.44 367 CYS A N 1
ATOM 2701 C CA . CYS A 1 367 ? 27.982 29.245 -29.267 1.00 83.44 367 CYS A CA 1
ATOM 2702 C C . CYS A 1 367 ? 28.523 27.927 -28.684 1.00 83.44 367 CYS A C 1
ATOM 2704 O O . CYS A 1 367 ? 28.429 26.894 -29.348 1.00 83.44 367 CYS A O 1
ATOM 2706 N N . ALA A 1 368 ? 29.139 27.937 -27.495 1.00 81.12 368 ALA A N 1
ATOM 2707 C CA . ALA A 1 368 ? 29.737 26.741 -26.915 1.00 81.12 368 ALA A CA 1
ATOM 2708 C C . ALA A 1 368 ? 28.645 25.700 -26.594 1.00 81.12 368 ALA A C 1
ATOM 2710 O O . ALA A 1 368 ? 27.597 26.072 -26.065 1.00 81.12 368 ALA A O 1
ATOM 2711 N N . PRO A 1 369 ? 28.855 24.401 -26.891 1.00 75.31 369 PRO A N 1
ATOM 2712 C CA . PRO A 1 369 ? 30.085 23.773 -27.396 1.00 75.31 369 PRO A CA 1
ATOM 2713 C C . PRO A 1 369 ? 30.226 23.722 -28.937 1.00 75.31 369 PRO A C 1
ATOM 2715 O O . PRO A 1 369 ? 31.270 23.308 -29.433 1.00 75.31 369 PRO A O 1
ATOM 2718 N N . HIS A 1 370 ? 29.226 24.155 -29.710 1.00 85.06 370 HIS A N 1
ATOM 2719 C CA . HIS A 1 370 ? 29.158 24.013 -31.176 1.00 85.06 370 HIS A CA 1
ATOM 2720 C C . HIS A 1 370 ? 29.600 25.282 -31.931 1.00 85.06 370 HIS A C 1
ATOM 2722 O O . HIS A 1 370 ? 28.922 25.760 -32.837 1.00 85.06 370 HIS A O 1
ATOM 2728 N N . CYS A 1 371 ? 30.746 25.851 -31.560 1.00 88.81 371 CYS A N 1
ATOM 2729 C CA . CYS A 1 371 ? 31.243 27.100 -32.150 1.00 88.81 371 CYS A CA 1
ATOM 2730 C C . CYS A 1 371 ? 31.923 26.939 -33.524 1.00 88.81 371 CYS A C 1
ATOM 2732 O O . CYS A 1 371 ? 32.360 27.944 -34.084 1.00 88.81 371 CYS A O 1
ATOM 2734 N N . VAL A 1 372 ? 32.052 25.717 -34.054 1.00 92.12 372 VAL A N 1
ATOM 2735 C CA . VAL A 1 372 ? 32.705 25.444 -35.346 1.00 92.12 372 VAL A CA 1
ATOM 2736 C C . VAL A 1 372 ? 31.858 24.516 -36.202 1.00 92.12 372 VAL A C 1
ATOM 2738 O O . VAL A 1 372 ? 31.414 23.473 -35.725 1.00 92.12 372 VAL A O 1
ATOM 2741 N N . ALA A 1 373 ? 31.704 24.860 -37.479 1.00 92.00 373 ALA A N 1
ATOM 2742 C CA . ALA A 1 373 ? 31.147 23.983 -38.506 1.00 92.00 373 ALA A CA 1
ATOM 2743 C C . ALA A 1 373 ? 32.204 23.671 -39.577 1.00 92.00 373 ALA A C 1
ATOM 2745 O O . ALA A 1 373 ? 32.963 24.561 -39.964 1.00 92.00 373 ALA A O 1
ATOM 2746 N N . LEU A 1 374 ? 32.251 22.418 -40.045 1.00 94.25 374 LEU A N 1
ATOM 2747 C CA . LEU A 1 374 ? 33.182 21.950 -41.078 1.00 94.25 374 LEU A CA 1
ATOM 2748 C C . LEU A 1 374 ? 32.421 21.584 -42.358 1.00 94.25 374 LEU A C 1
ATOM 2750 O O . LEU A 1 374 ? 31.451 20.820 -42.304 1.00 94.25 374 LEU A O 1
ATOM 2754 N N . ASP A 1 375 ? 32.880 22.090 -43.498 1.00 92.69 375 ASP A N 1
ATOM 2755 C CA . ASP A 1 375 ? 32.256 21.886 -44.809 1.00 92.69 375 ASP A CA 1
ATOM 2756 C C . ASP A 1 375 ? 33.309 21.793 -45.931 1.00 92.69 375 ASP A C 1
ATOM 2758 O O . ASP A 1 375 ? 34.503 21.981 -45.687 1.00 92.69 375 ASP A O 1
ATOM 2762 N N . ALA A 1 376 ? 32.870 21.487 -47.153 1.00 93.19 376 ALA A N 1
ATOM 2763 C CA . ALA A 1 376 ? 33.701 21.376 -48.354 1.00 93.19 376 ALA A CA 1
ATOM 2764 C C . ALA A 1 376 ? 34.918 20.447 -48.166 1.00 93.19 376 ALA A C 1
ATOM 2766 O O . ALA A 1 376 ? 36.063 20.814 -48.435 1.00 93.19 376 ALA A O 1
ATOM 2767 N N . GLY A 1 377 ? 34.669 19.234 -47.664 1.00 92.94 377 GLY A N 1
ATOM 2768 C CA . GLY A 1 377 ? 35.717 18.240 -47.446 1.00 92.94 377 GLY A CA 1
ATOM 2769 C C . GLY A 1 377 ? 36.320 17.698 -48.749 1.00 92.94 377 GLY A C 1
ATOM 2770 O O . GLY A 1 377 ? 35.606 17.327 -49.679 1.00 92.94 377 GLY A O 1
ATOM 2771 N N . VAL A 1 378 ? 37.644 17.569 -48.798 1.00 94.00 378 VAL A N 1
ATOM 2772 C CA . VAL A 1 378 ? 38.376 16.939 -49.904 1.00 94.00 378 VAL A CA 1
ATOM 2773 C C . VAL A 1 378 ? 39.360 15.925 -49.337 1.00 94.00 378 VAL A C 1
ATOM 2775 O O . VAL A 1 378 ? 40.227 16.265 -48.532 1.00 94.00 378 VAL A O 1
ATOM 2778 N N . ILE A 1 379 ? 39.233 14.673 -49.765 1.00 93.50 379 ILE A N 1
ATOM 2779 C CA . ILE A 1 379 ? 40.119 13.578 -49.371 1.00 93.50 379 ILE A CA 1
ATOM 2780 C C . ILE A 1 379 ? 40.855 13.084 -50.611 1.00 93.50 379 ILE A C 1
ATOM 2782 O O . ILE A 1 379 ? 40.233 12.640 -51.576 1.00 93.50 379 ILE A O 1
ATOM 2786 N N . THR A 1 380 ? 42.184 13.143 -50.586 1.00 92.69 380 THR A N 1
ATOM 2787 C CA . THR A 1 380 ? 43.025 12.654 -51.683 1.00 92.69 380 THR A CA 1
ATOM 2788 C C . THR A 1 380 ? 44.007 11.611 -51.174 1.00 92.69 380 THR A C 1
ATOM 2790 O O . THR A 1 380 ? 44.748 11.874 -50.223 1.00 92.69 380 THR A O 1
ATOM 2793 N N . THR A 1 381 ? 44.040 10.442 -51.812 1.00 91.88 381 THR A N 1
ATOM 2794 C CA . THR A 1 381 ? 44.984 9.361 -51.479 1.00 91.88 381 THR A CA 1
ATOM 2795 C C . THR A 1 381 ? 45.958 9.111 -52.626 1.00 91.88 381 THR A C 1
ATOM 2797 O O . THR A 1 381 ? 45.528 8.769 -53.730 1.00 91.88 381 THR A O 1
ATOM 2800 N N . GLY A 1 382 ? 47.257 9.241 -52.355 1.00 86.75 382 GLY A N 1
ATOM 2801 C CA . GLY A 1 382 ? 48.339 8.757 -53.217 1.00 86.75 382 GLY A CA 1
ATOM 2802 C C . GLY A 1 382 ? 48.732 7.312 -52.885 1.00 86.75 382 GLY A C 1
ATOM 2803 O O . GLY A 1 382 ? 48.029 6.625 -52.146 1.00 86.75 382 GLY A O 1
ATOM 2804 N N . GLU A 1 383 ? 49.875 6.843 -53.393 1.00 83.38 383 GLU A N 1
ATOM 2805 C CA . GLU A 1 383 ? 50.390 5.499 -53.069 1.00 83.38 383 GLU A CA 1
ATOM 2806 C C . GLU A 1 383 ? 50.736 5.352 -51.578 1.00 83.38 383 GLU A C 1
ATOM 2808 O O . GLU A 1 383 ? 50.359 4.364 -50.947 1.00 83.38 383 GLU A O 1
ATOM 2813 N N . ALA A 1 384 ? 51.397 6.362 -51.002 1.00 88.44 384 ALA A N 1
ATOM 2814 C CA . ALA A 1 384 ? 51.882 6.358 -49.618 1.00 88.44 384 ALA A CA 1
ATOM 2815 C C . ALA A 1 384 ? 51.472 7.607 -48.815 1.00 88.44 384 ALA A C 1
ATOM 2817 O O . ALA A 1 384 ? 51.994 7.842 -47.726 1.00 88.44 384 ALA A O 1
ATOM 2818 N N . THR A 1 385 ? 50.557 8.430 -49.327 1.00 92.06 385 THR A N 1
ATOM 2819 C CA . THR A 1 385 ? 50.144 9.686 -48.684 1.00 92.06 385 THR A CA 1
ATOM 2820 C C . THR A 1 385 ? 48.627 9.820 -48.645 1.00 92.06 385 THR A C 1
ATOM 2822 O O . THR A 1 385 ? 47.926 9.480 -49.597 1.00 92.06 385 THR A O 1
ATOM 2825 N N . LEU A 1 386 ? 48.114 10.332 -47.528 1.00 93.06 386 LEU A N 1
ATOM 2826 C CA . LEU A 1 386 ? 46.719 10.719 -47.348 1.00 93.06 386 LEU A CA 1
ATOM 2827 C C . LEU A 1 386 ? 46.671 12.199 -46.985 1.00 93.06 386 LEU A C 1
ATOM 2829 O O . LEU A 1 386 ? 47.291 12.627 -46.006 1.00 93.06 386 LEU A O 1
ATOM 2833 N N . THR A 1 387 ? 45.897 12.957 -47.755 1.00 93.19 387 THR A N 1
ATOM 2834 C CA . THR A 1 387 ? 45.588 14.355 -47.467 1.00 93.19 387 THR A CA 1
ATOM 2835 C C . THR A 1 387 ? 44.096 14.523 -47.209 1.00 93.19 387 THR A C 1
ATOM 2837 O O . THR A 1 387 ? 43.266 14.042 -47.980 1.00 93.19 387 THR A O 1
ATOM 2840 N N . ILE A 1 388 ? 43.765 15.242 -46.138 1.00 94.06 388 ILE A N 1
ATOM 2841 C CA . ILE A 1 388 ? 42.403 15.630 -45.771 1.00 94.06 388 ILE A CA 1
ATOM 2842 C C . ILE A 1 388 ? 42.358 17.158 -45.687 1.00 94.06 388 ILE A C 1
ATOM 2844 O O . ILE A 1 388 ? 43.062 17.752 -44.871 1.00 94.06 388 ILE A O 1
ATOM 2848 N N . GLY A 1 389 ? 41.549 17.792 -46.532 1.00 94.06 389 GLY A N 1
ATOM 2849 C CA . GLY A 1 389 ? 41.292 19.232 -46.523 1.00 94.06 389 GLY A CA 1
ATOM 2850 C C . GLY A 1 389 ? 39.824 19.545 -46.247 1.00 94.06 389 GLY A C 1
ATOM 2851 O O . GLY A 1 389 ? 38.956 18.777 -46.653 1.00 94.06 389 GLY A O 1
ATOM 2852 N N . PHE A 1 390 ? 39.535 20.642 -45.550 1.00 95.69 390 PHE A N 1
ATOM 2853 C CA . PHE A 1 390 ? 38.167 21.121 -45.310 1.00 95.69 390 PHE A CA 1
ATOM 2854 C C . PHE A 1 390 ? 38.145 22.612 -44.941 1.00 95.69 390 PHE A C 1
ATOM 2856 O O . PHE A 1 390 ? 39.130 23.155 -44.433 1.00 95.69 390 PHE A O 1
ATOM 2863 N N . SER A 1 391 ? 37.001 23.261 -45.153 1.00 96.06 391 SER A N 1
ATOM 2864 C CA . SER A 1 391 ? 36.715 24.615 -44.670 1.00 96.06 391 SER A CA 1
ATOM 2865 C C . SER A 1 391 ? 36.120 24.563 -43.263 1.00 96.06 391 SER A C 1
ATOM 2867 O O . SER A 1 391 ? 35.174 23.821 -43.006 1.00 96.06 391 SER A O 1
ATOM 2869 N N . ALA A 1 392 ? 36.659 25.363 -42.347 1.00 94.31 392 ALA A N 1
ATOM 2870 C CA . ALA A 1 392 ? 36.205 25.503 -40.970 1.00 94.31 392 ALA A CA 1
ATOM 2871 C C . ALA A 1 392 ? 35.660 26.918 -40.723 1.00 94.31 392 ALA A C 1
ATOM 2873 O O . ALA A 1 392 ? 36.350 27.911 -40.949 1.00 94.31 392 ALA A O 1
ATOM 2874 N N . TYR A 1 393 ? 34.430 27.012 -40.223 1.00 94.94 393 TYR A N 1
ATOM 2875 C CA . TYR A 1 393 ? 33.766 28.273 -39.887 1.00 94.94 393 TYR A CA 1
ATOM 2876 C C . TYR A 1 393 ? 33.656 28.400 -38.367 1.00 94.94 393 TYR A C 1
ATOM 2878 O O . TYR A 1 393 ? 32.829 27.726 -37.753 1.00 94.94 393 TYR A O 1
ATOM 2886 N N . ALA A 1 394 ? 34.493 29.242 -37.762 1.00 93.50 394 ALA A N 1
ATOM 2887 C CA . ALA A 1 394 ? 34.576 29.449 -36.320 1.00 93.50 394 ALA A CA 1
ATOM 2888 C C . ALA A 1 394 ? 33.831 30.725 -35.886 1.00 93.50 394 ALA A C 1
ATOM 2890 O O . ALA A 1 394 ? 34.153 31.836 -36.310 1.00 93.50 394 ALA A O 1
ATOM 2891 N N . ALA A 1 395 ? 32.838 30.585 -35.005 1.00 90.00 395 ALA A N 1
ATOM 2892 C CA . ALA A 1 395 ? 32.042 31.696 -34.471 1.00 90.00 395 ALA A CA 1
ATOM 2893 C C . ALA A 1 395 ? 32.708 32.426 -33.285 1.00 90.00 395 ALA A C 1
ATOM 2895 O O . ALA A 1 395 ? 32.308 33.539 -32.937 1.00 90.00 395 ALA A O 1
ATOM 2896 N N . ALA A 1 396 ? 33.734 31.821 -32.686 1.00 90.12 396 ALA A N 1
ATOM 2897 C CA . ALA A 1 396 ? 34.558 32.356 -31.606 1.00 90.12 396 ALA A CA 1
ATOM 2898 C C . ALA A 1 396 ? 35.983 31.786 -31.722 1.00 90.12 396 ALA A C 1
ATOM 2900 O O . ALA A 1 396 ? 36.219 30.902 -32.546 1.00 90.12 396 ALA A O 1
ATOM 2901 N N . ASP A 1 397 ? 36.910 32.261 -30.892 1.00 89.88 397 ASP A N 1
ATOM 2902 C CA . ASP A 1 397 ? 38.243 31.664 -30.791 1.00 89.88 397 ASP A CA 1
ATOM 2903 C C . ASP A 1 397 ? 38.127 30.281 -30.139 1.00 89.88 397 ASP A C 1
ATOM 2905 O O . ASP A 1 397 ? 37.623 30.132 -29.024 1.00 89.88 397 ASP A O 1
ATOM 2909 N N . VAL A 1 398 ? 38.541 29.252 -30.870 1.00 89.69 398 VAL A N 1
ATOM 2910 C CA . VAL A 1 398 ? 38.230 27.851 -30.576 1.00 89.69 398 VAL A CA 1
ATOM 2911 C C . VAL A 1 398 ? 39.409 26.959 -30.902 1.00 89.69 398 VAL A C 1
ATOM 2913 O O . VAL A 1 398 ? 40.121 27.147 -31.886 1.00 89.69 398 VAL A O 1
ATOM 2916 N N . LEU A 1 399 ? 39.598 25.938 -30.075 1.00 89.88 399 LEU A N 1
ATOM 2917 C CA . LEU A 1 399 ? 40.570 24.893 -30.340 1.00 89.88 399 LEU A CA 1
ATOM 2918 C C . LEU A 1 399 ? 39.874 23.749 -31.088 1.00 89.88 399 LEU A C 1
ATOM 2920 O O . LEU A 1 399 ? 39.101 22.996 -30.496 1.00 89.88 399 LEU A O 1
ATOM 2924 N N . LEU A 1 400 ? 40.132 23.636 -32.390 1.00 90.88 400 LEU A N 1
ATOM 2925 C CA . LEU A 1 400 ? 39.526 22.633 -33.260 1.00 90.88 400 LEU A CA 1
ATOM 2926 C C . LEU A 1 400 ? 40.299 21.304 -33.170 1.00 90.88 400 LEU A C 1
ATOM 2928 O O . LEU A 1 400 ? 41.465 21.276 -33.574 1.00 90.88 400 LEU A O 1
ATOM 2932 N N . PRO A 1 401 ? 39.694 20.191 -32.706 1.00 90.81 401 PRO A N 1
ATOM 2933 C CA . PRO A 1 401 ? 40.314 18.874 -32.817 1.00 90.81 401 PRO A CA 1
ATOM 2934 C C . PRO A 1 401 ? 40.365 18.426 -34.284 1.00 90.81 401 PRO A C 1
ATOM 2936 O O . PRO A 1 401 ? 39.351 18.403 -34.981 1.00 90.81 401 PRO A O 1
ATOM 2939 N N . LEU A 1 402 ? 41.553 18.053 -34.748 1.00 91.62 402 LEU A N 1
ATOM 2940 C CA . LEU A 1 402 ? 41.796 17.566 -36.102 1.00 91.62 402 LEU A CA 1
ATOM 2941 C C . LEU A 1 402 ? 41.530 16.052 -36.202 1.00 91.62 402 LEU A C 1
ATOM 2943 O O . LEU A 1 402 ? 41.629 15.347 -35.192 1.00 91.62 402 LEU A O 1
ATOM 2947 N N . PRO A 1 403 ? 41.225 15.531 -37.408 1.00 90.81 403 PRO A N 1
ATOM 2948 C CA . PRO A 1 403 ? 41.209 14.102 -37.699 1.00 90.81 403 PRO A CA 1
ATOM 2949 C C . PRO A 1 403 ? 42.416 13.361 -37.118 1.00 90.81 403 PRO A C 1
ATOM 2951 O O . PRO A 1 403 ? 43.566 13.741 -37.348 1.00 90.81 403 PRO A O 1
ATOM 2954 N N . THR A 1 404 ? 42.154 12.297 -36.360 1.00 85.19 404 THR A N 1
ATOM 2955 C CA . THR A 1 404 ? 43.191 11.556 -35.641 1.00 85.19 404 THR A CA 1
ATOM 2956 C C . THR A 1 404 ? 43.506 10.223 -36.310 1.00 85.19 404 THR A C 1
ATOM 2958 O O . THR A 1 404 ? 42.588 9.489 -36.696 1.00 85.19 404 THR A O 1
ATOM 2961 N N . PRO A 1 405 ? 44.796 9.867 -36.435 1.00 83.69 405 PRO A N 1
ATOM 2962 C CA . PRO A 1 405 ? 45.178 8.542 -36.895 1.00 83.69 405 PRO A CA 1
ATOM 2963 C C . PRO A 1 405 ? 44.840 7.489 -35.836 1.00 83.69 405 PRO A C 1
ATOM 2965 O O . PRO A 1 405 ? 45.169 7.663 -34.662 1.00 83.69 405 PRO A O 1
ATOM 2968 N N . ARG A 1 406 ? 44.199 6.390 -36.249 1.00 77.06 406 ARG A N 1
ATOM 2969 C CA . ARG A 1 406 ? 43.992 5.207 -35.397 1.00 77.06 406 ARG A CA 1
ATOM 2970 C C . ARG A 1 406 ? 44.930 4.068 -35.771 1.00 77.06 406 ARG A C 1
ATOM 2972 O O . ARG A 1 406 ? 45.539 3.480 -34.886 1.00 77.06 406 ARG A O 1
ATOM 2979 N N . GLU A 1 407 ? 45.083 3.808 -37.065 1.00 81.94 407 GLU A N 1
ATOM 2980 C CA . GLU A 1 407 ? 45.964 2.767 -37.596 1.00 81.94 407 GLU A CA 1
ATOM 2981 C C . GLU A 1 407 ? 46.490 3.177 -38.974 1.00 81.94 407 GLU A C 1
ATOM 2983 O O . GLU A 1 407 ? 45.784 3.851 -39.724 1.00 81.94 407 GLU A O 1
ATOM 2988 N N . GLY A 1 408 ? 47.728 2.808 -39.307 1.00 82.19 408 GLY A N 1
ATOM 2989 C CA . GLY A 1 408 ? 48.269 2.917 -40.668 1.00 82.19 408 GLY A CA 1
ATOM 2990 C C . GLY A 1 408 ? 48.406 4.327 -41.264 1.00 82.19 408 GLY A C 1
ATOM 2991 O O . GLY A 1 408 ? 48.827 4.451 -42.406 1.00 82.19 408 GLY A O 1
ATOM 2992 N N . TRP A 1 409 ? 48.102 5.404 -40.535 1.00 89.81 409 TRP A N 1
ATOM 2993 C CA . TRP A 1 409 ? 48.282 6.791 -40.986 1.00 89.81 409 TRP A CA 1
ATOM 2994 C C . TRP A 1 409 ? 49.097 7.584 -39.965 1.00 89.81 409 TRP A C 1
ATOM 2996 O O . TRP A 1 409 ? 48.863 7.482 -38.764 1.00 89.81 409 TRP A O 1
ATOM 3006 N N . ARG A 1 410 ? 50.063 8.386 -40.419 1.00 88.12 410 ARG A N 1
ATOM 3007 C CA . ARG A 1 410 ? 50.871 9.248 -39.548 1.00 88.12 410 ARG A CA 1
ATOM 3008 C C . ARG A 1 410 ? 50.940 10.655 -40.118 1.00 88.12 410 ARG A C 1
ATOM 3010 O O . ARG A 1 410 ? 51.549 10.865 -41.162 1.00 88.12 410 ARG A O 1
ATOM 3017 N N . VAL A 1 411 ? 50.334 11.606 -39.410 1.00 89.50 411 VAL A N 1
ATOM 3018 C CA . VAL A 1 411 ? 50.319 13.028 -39.787 1.00 89.50 411 VAL A CA 1
ATOM 3019 C C . VAL A 1 411 ? 51.753 13.562 -39.870 1.00 89.50 411 VAL A C 1
ATOM 3021 O O . VAL A 1 411 ? 52.533 13.389 -38.932 1.00 89.50 411 VAL A O 1
ATOM 3024 N N . SER A 1 412 ? 52.091 14.187 -40.996 1.00 87.69 412 SER A N 1
ATOM 3025 C CA . SER A 1 412 ? 53.396 14.785 -41.296 1.00 87.69 412 SER A CA 1
ATOM 3026 C C . SER A 1 412 ? 53.341 16.312 -41.337 1.00 87.69 412 SER A C 1
ATOM 3028 O O . SER A 1 412 ? 54.301 16.952 -40.916 1.00 87.69 412 SER A O 1
ATOM 3030 N N . ALA A 1 413 ? 52.232 16.901 -41.798 1.00 89.06 413 ALA A N 1
ATOM 3031 C CA . ALA A 1 413 ? 52.064 18.349 -41.893 1.00 89.06 413 ALA A CA 1
ATOM 3032 C C . ALA A 1 413 ? 50.608 18.782 -41.658 1.00 89.06 413 ALA A C 1
ATOM 3034 O O . ALA A 1 413 ? 49.665 18.080 -42.027 1.00 89.06 413 ALA A O 1
ATOM 3035 N N . VAL A 1 414 ? 50.433 19.965 -41.064 1.00 92.06 414 VAL A N 1
ATOM 3036 C CA . VAL A 1 414 ? 49.138 20.644 -40.914 1.00 92.06 414 VAL A CA 1
ATOM 3037 C C . VAL A 1 414 ? 49.302 22.085 -41.384 1.00 92.06 414 VAL A C 1
ATOM 3039 O O . VAL A 1 414 ? 50.244 22.762 -40.981 1.00 92.06 414 VAL A O 1
ATOM 3042 N N . GLN A 1 415 ? 48.382 22.543 -42.224 1.00 92.81 415 GLN A N 1
ATOM 3043 C CA . GLN A 1 415 ? 48.341 23.895 -42.770 1.00 92.81 415 GLN A CA 1
ATOM 3044 C C . GLN A 1 415 ? 46.989 24.531 -42.455 1.00 92.81 415 GLN A C 1
ATOM 3046 O O . GLN A 1 415 ? 45.952 23.879 -42.602 1.00 92.81 415 GLN A O 1
ATOM 3051 N N . VAL A 1 416 ? 47.003 25.800 -42.048 1.00 92.31 416 VAL A N 1
ATOM 3052 C CA . VAL A 1 416 ? 45.801 26.628 -41.870 1.00 92.31 416 VAL A CA 1
ATOM 3053 C C . VAL A 1 416 ? 45.964 27.869 -42.731 1.00 92.31 416 VAL A C 1
ATOM 3055 O O . VAL A 1 416 ? 46.960 28.566 -42.602 1.00 92.31 416 VAL A O 1
ATOM 3058 N N . ASP A 1 417 ? 45.026 28.112 -43.642 1.00 89.75 417 ASP A N 1
ATOM 3059 C CA . ASP A 1 417 ? 45.054 29.237 -44.589 1.00 89.75 417 ASP A CA 1
ATOM 3060 C C . ASP A 1 417 ? 46.344 29.312 -45.433 1.00 89.75 417 ASP A C 1
ATOM 3062 O O . ASP A 1 417 ? 46.762 30.376 -45.877 1.00 89.75 417 ASP A O 1
ATOM 3066 N N . GLY A 1 418 ? 46.978 28.156 -45.671 1.00 85.75 418 GLY A N 1
ATOM 3067 C CA . GLY A 1 418 ? 48.259 28.036 -46.377 1.00 85.75 418 GLY A CA 1
ATOM 3068 C C . GLY A 1 418 ? 49.498 28.158 -45.480 1.00 85.75 418 GLY A C 1
ATOM 3069 O O . GLY A 1 418 ? 50.585 27.756 -45.898 1.00 85.75 418 GLY A O 1
ATOM 3070 N N . ASP A 1 419 ? 49.345 28.603 -44.230 1.00 85.81 419 ASP A N 1
ATOM 3071 C CA . ASP A 1 419 ? 50.441 28.729 -43.273 1.00 85.81 419 ASP A CA 1
ATOM 3072 C C . ASP A 1 419 ? 50.712 27.403 -42.548 1.00 85.81 419 ASP A C 1
ATOM 3074 O O . ASP A 1 419 ? 49.850 26.824 -41.883 1.00 85.81 419 ASP A O 1
ATOM 3078 N N . SER A 1 420 ? 51.959 26.927 -42.636 1.00 81.88 420 SER A N 1
ATOM 3079 C CA . SER A 1 420 ? 52.419 25.690 -41.971 1.00 81.88 420 SER A CA 1
ATOM 3080 C C . SER A 1 420 ? 52.858 25.904 -40.510 1.00 81.88 420 SER A C 1
ATOM 3082 O O . SER A 1 420 ? 53.250 24.954 -39.839 1.00 81.88 420 SER A O 1
ATOM 3084 N N . ALA A 1 421 ? 52.816 27.146 -40.012 1.00 77.50 421 ALA A N 1
ATOM 3085 C CA . ALA A 1 421 ? 53.252 27.539 -38.665 1.00 77.50 421 ALA A CA 1
ATOM 3086 C C . ALA A 1 421 ? 52.081 27.759 -37.684 1.00 77.50 421 ALA A C 1
ATOM 3088 O O . ALA A 1 421 ? 52.222 28.474 -36.689 1.00 77.50 421 ALA A O 1
ATOM 3089 N N . ALA A 1 422 ? 50.914 27.172 -37.962 1.00 80.00 422 ALA A N 1
ATOM 3090 C CA . ALA A 1 422 ? 49.751 27.294 -37.092 1.00 80.00 422 ALA A CA 1
ATOM 3091 C C . ALA A 1 422 ? 50.036 26.694 -35.695 1.00 80.00 422 ALA A C 1
ATOM 3093 O O . ALA A 1 422 ? 50.664 25.637 -35.595 1.00 80.00 422 ALA A O 1
ATOM 3094 N N . PRO A 1 423 ? 49.581 27.328 -34.599 1.00 81.50 423 PRO A N 1
ATOM 3095 C CA . PRO A 1 423 ? 49.776 26.806 -33.250 1.00 81.50 423 PRO A CA 1
ATOM 3096 C C . PRO A 1 423 ? 48.989 25.502 -33.055 1.00 81.50 423 PRO A C 1
ATOM 3098 O O . PRO A 1 423 ? 47.757 25.492 -32.985 1.00 81.50 423 PRO A O 1
ATOM 3101 N N . LEU A 1 424 ? 49.728 24.397 -32.950 1.00 87.00 424 LEU A N 1
ATOM 3102 C CA . LEU A 1 424 ? 49.202 23.058 -32.703 1.00 87.00 424 LEU A CA 1
ATOM 3103 C C . LEU A 1 424 ? 49.385 22.676 -31.235 1.00 87.00 424 LEU A C 1
ATOM 3105 O O . LEU A 1 424 ? 50.434 22.914 -30.636 1.00 87.00 424 LEU A O 1
ATOM 3109 N N . ARG A 1 425 ? 48.377 22.024 -30.659 1.00 87.00 425 ARG A N 1
ATOM 3110 C CA . ARG A 1 425 ? 48.439 21.470 -29.307 1.00 87.00 425 ARG A CA 1
ATOM 3111 C C . ARG A 1 425 ? 47.861 20.067 -29.300 1.00 87.00 425 ARG A C 1
ATOM 3113 O O . ARG A 1 425 ? 46.816 19.812 -29.890 1.00 87.00 425 ARG A O 1
ATOM 3120 N N . GLN A 1 426 ? 48.513 19.156 -28.588 1.00 82.62 426 GLN A N 1
ATOM 3121 C CA . GLN A 1 426 ? 47.927 17.853 -28.308 1.00 82.62 426 GLN A CA 1
ATOM 3122 C C . GLN A 1 426 ? 46.955 17.982 -27.129 1.00 82.62 426 GLN A C 1
ATOM 3124 O O . GLN A 1 426 ? 47.342 18.423 -26.045 1.00 82.62 426 GLN A O 1
ATOM 3129 N N . GLN A 1 427 ? 45.692 17.616 -27.335 1.00 75.88 427 GLN A N 1
ATOM 3130 C CA . GLN A 1 427 ? 44.647 17.686 -26.316 1.00 75.88 427 GLN A CA 1
ATOM 3131 C C . GLN A 1 427 ? 43.767 16.435 -26.385 1.00 75.88 427 GLN A C 1
ATOM 3133 O O . GLN A 1 427 ? 43.272 16.074 -27.448 1.00 75.88 427 GLN A O 1
ATOM 3138 N N . ALA A 1 428 ? 43.594 15.752 -25.247 1.00 66.19 428 ALA A N 1
ATOM 3139 C CA . ALA A 1 428 ? 42.783 14.531 -25.127 1.00 66.19 428 ALA A CA 1
ATOM 3140 C C . ALA A 1 428 ? 43.131 13.418 -26.148 1.00 66.19 428 ALA A C 1
ATOM 3142 O O . ALA A 1 428 ? 42.256 12.693 -26.613 1.00 66.19 428 ALA A O 1
ATOM 3143 N N . GLY A 1 429 ? 44.414 13.284 -26.512 1.00 69.19 429 GLY A N 1
ATOM 3144 C CA . GLY A 1 429 ? 44.886 12.281 -27.478 1.00 69.19 429 GLY A CA 1
ATOM 3145 C C . GLY A 1 429 ? 44.667 12.647 -28.952 1.00 69.19 429 GLY A C 1
ATOM 3146 O O . GLY A 1 429 ? 45.074 11.882 -29.821 1.00 69.19 429 GLY A O 1
ATOM 3147 N N . ALA A 1 430 ? 44.086 13.816 -29.243 1.00 79.31 430 ALA A N 1
ATOM 3148 C CA . ALA A 1 430 ? 43.955 14.372 -30.586 1.00 79.31 430 ALA A CA 1
ATOM 3149 C C . ALA A 1 430 ? 44.900 15.559 -30.799 1.00 79.31 430 ALA A C 1
ATOM 3151 O O . ALA A 1 430 ? 45.250 16.281 -29.862 1.00 79.31 430 ALA A O 1
ATOM 3152 N N . LEU A 1 431 ? 45.318 15.760 -32.045 1.00 87.75 431 LEU A N 1
ATOM 3153 C CA . LEU A 1 431 ? 46.018 16.969 -32.466 1.00 87.75 431 LEU A CA 1
ATOM 3154 C C . LEU A 1 431 ? 44.959 18.048 -32.690 1.00 87.75 431 LEU A C 1
ATOM 3156 O O . LEU A 1 431 ? 43.969 17.788 -33.364 1.00 87.75 431 LEU A O 1
ATOM 3160 N N . ALA A 1 432 ? 45.121 19.224 -32.099 1.00 91.19 432 ALA A N 1
ATOM 3161 C CA . ALA A 1 432 ? 44.159 20.308 -32.215 1.00 91.19 432 ALA A CA 1
ATOM 3162 C C . ALA A 1 432 ? 44.850 21.603 -32.648 1.00 91.19 432 ALA A C 1
ATOM 3164 O O . ALA A 1 432 ? 46.010 21.837 -32.302 1.00 91.19 432 ALA A O 1
ATOM 3165 N N . VAL A 1 433 ? 44.136 22.434 -33.403 1.00 92.50 433 VAL A N 1
ATOM 3166 C CA . VAL A 1 433 ? 44.636 23.708 -33.930 1.00 92.50 433 VAL A CA 1
ATOM 3167 C C . VAL A 1 433 ? 43.796 24.865 -33.405 1.00 92.50 433 VAL A C 1
ATOM 3169 O O . VAL A 1 433 ? 42.574 24.753 -33.306 1.00 92.50 433 VAL A O 1
ATOM 3172 N N . LEU A 1 434 ? 44.441 25.967 -33.021 1.00 91.62 434 LEU A N 1
ATOM 3173 C CA . LEU A 1 434 ? 43.722 27.174 -32.616 1.00 91.62 434 LEU A CA 1
ATOM 3174 C C . LEU A 1 434 ? 43.209 27.892 -33.865 1.00 91.62 434 LEU A C 1
ATOM 3176 O O . LEU A 1 434 ? 44.004 28.351 -34.683 1.00 91.62 434 LEU A O 1
ATOM 3180 N N . LEU A 1 435 ? 41.891 28.020 -33.974 1.00 91.81 435 LEU A N 1
ATOM 3181 C CA . LEU A 1 435 ? 41.235 28.855 -34.970 1.00 91.81 435 LEU A CA 1
ATOM 3182 C C . LEU A 1 435 ? 40.700 30.109 -34.286 1.00 91.81 435 LEU A C 1
ATOM 3184 O O . LEU A 1 435 ? 40.077 30.033 -33.224 1.00 91.81 435 LEU A O 1
ATOM 3188 N N . ARG A 1 436 ? 40.954 31.268 -34.892 1.00 91.62 436 ARG A N 1
ATOM 3189 C CA . ARG A 1 436 ? 40.308 32.512 -34.470 1.00 91.62 436 ARG A CA 1
ATOM 3190 C C . ARG A 1 436 ? 38.892 32.555 -35.032 1.00 91.62 436 ARG A C 1
ATOM 3192 O O . ARG A 1 436 ? 38.537 31.781 -35.915 1.00 91.62 436 ARG A O 1
ATOM 3199 N N . ARG A 1 437 ? 38.067 33.469 -34.536 1.00 91.12 437 ARG A N 1
ATOM 3200 C CA . ARG A 1 437 ? 36.756 33.727 -35.140 1.00 91.12 437 ARG A CA 1
ATOM 3201 C C . ARG A 1 437 ? 36.905 34.093 -36.628 1.00 91.12 437 ARG A C 1
ATOM 3203 O O . ARG A 1 437 ? 37.507 35.117 -36.949 1.00 91.12 437 ARG A O 1
ATOM 3210 N N . GLY A 1 438 ? 36.301 33.310 -37.521 1.00 92.25 438 GLY A N 1
ATOM 3211 C CA . GLY A 1 438 ? 36.386 33.516 -38.968 1.00 92.25 438 GLY A CA 1
ATOM 3212 C C . GLY A 1 438 ? 36.230 32.240 -39.797 1.00 92.25 438 GLY A C 1
ATOM 3213 O O . GLY A 1 438 ? 35.890 31.176 -39.283 1.00 92.25 438 GLY A O 1
ATOM 3214 N N . HIS A 1 439 ? 36.454 32.369 -41.104 1.00 94.19 439 HIS A N 1
ATOM 3215 C CA . HIS A 1 439 ? 36.553 31.248 -42.039 1.00 94.19 439 HIS A CA 1
ATOM 3216 C C . HIS A 1 439 ? 38.023 30.878 -42.233 1.00 94.19 439 HIS A C 1
ATOM 3218 O O . HIS A 1 439 ? 38.833 31.760 -42.510 1.00 94.19 439 HIS A O 1
ATOM 3224 N N . HIS A 1 440 ? 38.323 29.587 -42.136 1.00 94.75 440 HIS A N 1
ATOM 3225 C CA . HIS A 1 440 ? 39.664 29.033 -42.256 1.00 94.75 440 HIS A CA 1
ATOM 3226 C C . HIS A 1 440 ? 39.666 27.813 -43.176 1.00 94.75 440 HIS A C 1
ATOM 3228 O O . HIS A 1 440 ? 38.727 27.018 -43.154 1.00 94.75 440 HIS A O 1
ATOM 3234 N N . VAL A 1 441 ? 40.730 27.616 -43.948 1.00 94.31 441 VAL A N 1
ATOM 3235 C CA . VAL A 1 441 ? 40.948 26.403 -44.747 1.00 94.31 441 VAL A CA 1
ATOM 3236 C C . VAL A 1 441 ? 42.024 25.563 -44.078 1.00 94.31 441 VAL A C 1
ATOM 3238 O O . VAL A 1 441 ? 43.167 25.995 -43.952 1.00 94.31 441 VAL A O 1
ATOM 3241 N N . VAL A 1 442 ? 41.669 24.352 -43.654 1.00 94.69 442 VAL A N 1
ATOM 3242 C CA . VAL A 1 442 ? 42.582 23.444 -42.954 1.00 94.69 442 VAL A CA 1
ATOM 3243 C C . VAL A 1 442 ? 42.956 22.292 -43.877 1.00 94.69 442 VAL A C 1
ATOM 3245 O O . VAL A 1 442 ? 42.081 21.635 -44.440 1.00 94.69 442 VAL A O 1
ATOM 3248 N N . ARG A 1 443 ? 44.257 22.022 -44.019 1.00 94.00 443 ARG A N 1
ATOM 3249 C CA . ARG A 1 443 ? 44.796 20.894 -44.790 1.00 94.00 443 ARG A CA 1
ATOM 3250 C C . ARG A 1 443 ? 45.740 20.074 -43.923 1.00 94.00 443 ARG A C 1
ATOM 3252 O O . ARG A 1 443 ? 46.667 20.605 -43.322 1.00 94.00 443 ARG A O 1
ATOM 3259 N N . ILE A 1 444 ? 45.505 18.770 -43.877 1.00 93.44 444 ILE A N 1
ATOM 3260 C CA . ILE A 1 444 ? 46.279 17.810 -43.093 1.00 93.44 444 ILE A CA 1
ATOM 3261 C C . ILE A 1 444 ? 46.856 16.789 -44.052 1.00 93.44 444 ILE A C 1
ATOM 3263 O O . ILE A 1 444 ? 46.126 16.205 -44.851 1.00 93.44 444 ILE A O 1
ATOM 3267 N N . GLU A 1 445 ? 48.151 16.551 -43.950 1.00 92.31 445 GLU A N 1
ATOM 3268 C CA . GLU A 1 445 ? 48.866 15.569 -44.748 1.00 92.31 445 GLU A CA 1
ATOM 3269 C C . GLU A 1 445 ? 49.553 14.560 -43.832 1.00 92.31 445 GLU A C 1
ATOM 3271 O O . GLU A 1 445 ? 50.046 14.910 -42.757 1.00 92.31 445 GLU A O 1
ATOM 3276 N N . GLY A 1 446 ? 49.569 13.294 -44.239 1.00 91.62 446 GLY A N 1
ATOM 3277 C CA . GLY A 1 446 ? 50.271 12.247 -43.514 1.00 91.62 446 GLY A CA 1
ATOM 3278 C C . GLY A 1 446 ? 50.608 11.040 -44.376 1.00 91.62 446 GLY A C 1
ATOM 3279 O O . GLY A 1 446 ? 49.948 10.768 -45.378 1.00 91.62 446 GLY A O 1
ATOM 3280 N N . ALA A 1 447 ? 51.630 10.302 -43.957 1.00 91.44 447 ALA A N 1
ATOM 3281 C CA . ALA A 1 447 ? 52.100 9.102 -44.633 1.00 91.44 447 ALA A CA 1
ATOM 3282 C C . ALA A 1 447 ? 51.252 7.876 -44.252 1.00 91.44 447 ALA A C 1
ATOM 3284 O O . ALA A 1 447 ? 50.971 7.643 -43.070 1.00 91.44 447 ALA A O 1
ATOM 3285 N N . LEU A 1 448 ? 50.862 7.089 -45.254 1.00 89.50 448 LEU A N 1
ATOM 3286 C CA . LEU A 1 448 ? 50.164 5.812 -45.112 1.00 89.50 448 LEU A CA 1
ATOM 3287 C C . LEU A 1 448 ? 51.179 4.668 -44.988 1.00 89.50 448 LEU A C 1
ATOM 3289 O O . LEU A 1 448 ? 52.163 4.621 -45.722 1.00 89.50 448 LEU A O 1
ATOM 3293 N N . HIS A 1 449 ? 50.938 3.749 -44.058 1.00 85.00 449 HIS A N 1
ATOM 3294 C CA . HIS A 1 449 ? 51.789 2.598 -43.768 1.00 85.00 449 HIS A CA 1
ATOM 3295 C C . HIS A 1 449 ? 50.932 1.337 -43.609 1.00 85.00 449 HIS A C 1
ATOM 3297 O O . HIS A 1 449 ? 49.924 1.358 -42.907 1.00 85.00 449 HIS A O 1
ATOM 3303 N N . GLY A 1 450 ? 51.382 0.224 -44.193 1.00 82.94 450 GLY A N 1
ATOM 3304 C CA . GLY A 1 450 ? 50.677 -1.060 -44.139 1.00 82.94 450 GLY A CA 1
ATOM 3305 C C . GLY A 1 450 ? 49.602 -1.214 -45.218 1.00 82.94 450 GLY A C 1
ATOM 3306 O O . GLY A 1 450 ? 49.540 -0.432 -46.161 1.00 82.94 450 GLY A O 1
ATOM 3307 N N . ASP A 1 451 ? 48.776 -2.252 -45.076 1.00 82.81 451 ASP A N 1
ATOM 3308 C CA . ASP A 1 451 ? 47.712 -2.611 -46.027 1.00 82.81 451 ASP A CA 1
ATOM 3309 C C . ASP A 1 451 ? 46.321 -2.068 -45.602 1.00 82.81 451 ASP A C 1
ATOM 3311 O O . ASP A 1 451 ? 45.378 -2.062 -46.398 1.00 82.81 451 ASP A O 1
ATOM 3315 N N . ILE A 1 452 ? 46.179 -1.593 -44.355 1.00 82.38 452 ILE A N 1
ATOM 3316 C CA . ILE A 1 452 ? 44.951 -1.023 -43.773 1.00 82.38 452 ILE A CA 1
ATOM 3317 C C . ILE A 1 452 ? 45.314 0.256 -43.011 1.00 82.38 452 ILE A C 1
ATOM 3319 O O . ILE A 1 452 ? 46.283 0.277 -42.255 1.00 82.38 452 ILE A O 1
ATOM 3323 N N . ALA A 1 453 ? 44.515 1.308 -43.180 1.00 86.19 453 ALA A N 1
ATOM 3324 C CA . ALA A 1 453 ? 44.597 2.528 -42.390 1.00 86.19 453 ALA A CA 1
ATOM 3325 C C . ALA A 1 453 ? 43.204 2.969 -41.920 1.00 86.19 453 ALA A C 1
ATOM 3327 O O . ALA A 1 453 ? 42.201 2.753 -42.598 1.00 86.19 453 ALA A O 1
ATOM 3328 N N . SER A 1 454 ? 43.123 3.597 -40.750 1.00 85.56 454 SER A N 1
ATOM 3329 C CA . SER A 1 454 ? 41.868 4.114 -40.201 1.00 85.56 454 SER A CA 1
ATOM 3330 C C . SER A 1 454 ? 42.051 5.496 -39.579 1.00 85.56 454 SER A C 1
ATOM 3332 O O . SER A 1 454 ? 43.013 5.766 -38.853 1.00 85.56 454 SER A O 1
ATOM 3334 N N . VAL A 1 455 ? 41.105 6.386 -39.882 1.00 89.62 455 VAL A N 1
ATOM 3335 C CA . VAL A 1 455 ? 41.115 7.792 -39.469 1.00 89.62 455 VAL A CA 1
ATOM 3336 C C . VAL A 1 455 ? 39.826 8.121 -38.732 1.00 89.62 455 VAL A C 1
ATOM 3338 O O . VAL A 1 455 ? 38.737 7.900 -39.256 1.00 89.62 455 VAL A O 1
ATOM 3341 N N . SER A 1 456 ? 39.934 8.677 -37.525 1.00 88.88 456 SER A N 1
ATOM 3342 C CA . SER A 1 456 ? 38.783 9.165 -36.761 1.00 88.88 456 SER A CA 1
ATOM 3343 C C . SER A 1 456 ? 38.536 10.639 -37.074 1.00 88.88 456 SER A C 1
ATOM 3345 O O . SER A 1 456 ? 39.454 11.451 -36.986 1.00 88.88 456 SER A O 1
ATOM 3347 N N . LEU A 1 457 ? 37.293 11.001 -37.376 1.00 89.69 457 LEU A N 1
ATOM 3348 C CA . LEU A 1 457 ? 36.846 12.374 -37.577 1.00 89.69 457 LEU A CA 1
ATOM 3349 C C . LEU A 1 457 ? 36.069 12.828 -36.328 1.00 89.69 457 LEU A C 1
ATOM 3351 O O . LEU A 1 457 ? 34.934 12.393 -36.137 1.00 89.69 457 LEU A O 1
ATOM 3355 N N . PRO A 1 458 ? 36.660 13.661 -35.449 1.00 85.44 458 PRO A N 1
ATOM 3356 C CA . PRO A 1 458 ? 36.019 14.071 -34.195 1.00 85.44 458 PRO A CA 1
ATOM 3357 C C . PRO A 1 458 ? 34.837 15.031 -34.400 1.00 85.44 458 PRO A C 1
ATOM 3359 O O . PRO A 1 458 ? 33.955 15.102 -33.549 1.00 85.44 458 PRO A O 1
ATOM 3362 N N . LEU A 1 459 ? 34.811 15.756 -35.522 1.00 88.31 459 LEU A N 1
ATOM 3363 C CA . LEU A 1 459 ? 33.723 16.640 -35.936 1.00 88.31 459 LEU A CA 1
ATOM 3364 C C . LEU A 1 459 ? 33.244 16.235 -37.338 1.00 88.31 459 LEU A C 1
ATOM 3366 O O . LEU A 1 459 ? 34.078 15.890 -38.182 1.00 88.31 459 LEU A O 1
ATOM 3370 N N . PRO A 1 460 ? 31.926 16.268 -37.609 1.00 88.50 460 PRO A N 1
ATOM 3371 C CA . PRO A 1 460 ? 31.391 15.896 -38.912 1.00 88.50 460 PRO A CA 1
ATOM 3372 C C . PRO A 1 460 ? 31.793 16.925 -39.976 1.00 88.50 460 PRO A C 1
ATOM 3374 O O . PRO A 1 460 ? 31.440 18.100 -39.877 1.00 88.50 460 PRO A O 1
ATOM 3377 N N . ILE A 1 461 ? 32.502 16.465 -41.009 1.00 91.75 461 ILE A N 1
ATOM 3378 C CA . ILE A 1 461 ? 32.807 17.249 -42.213 1.00 91.75 461 ILE A CA 1
ATOM 3379 C C . ILE A 1 461 ? 31.704 16.996 -43.241 1.00 91.75 461 ILE A C 1
ATOM 3381 O O . ILE A 1 461 ? 31.371 15.846 -43.539 1.00 91.75 461 ILE A O 1
ATOM 3385 N N . HIS A 1 462 ? 31.133 18.073 -43.768 1.00 89.00 462 HIS A N 1
ATOM 3386 C CA . HIS A 1 462 ? 30.072 18.021 -44.766 1.00 89.00 462 HIS A CA 1
ATOM 3387 C C . HIS A 1 462 ? 30.636 18.089 -46.193 1.00 89.00 462 HIS A C 1
ATOM 3389 O O . HIS A 1 462 ? 31.739 18.590 -46.417 1.00 89.00 462 HIS A O 1
ATOM 3395 N N . ASN A 1 463 ? 29.871 17.556 -47.153 1.00 90.94 463 ASN A N 1
ATOM 3396 C CA . ASN A 1 463 ? 30.150 17.635 -48.591 1.00 90.94 463 ASN A CA 1
ATOM 3397 C C . ASN A 1 463 ? 31.543 17.116 -48.987 1.00 90.94 463 ASN A C 1
ATOM 3399 O O . ASN A 1 463 ? 32.276 17.752 -49.741 1.00 90.94 463 ASN A O 1
ATOM 3403 N N . ILE A 1 464 ? 31.910 15.949 -48.454 1.00 93.25 464 ILE A N 1
ATOM 3404 C CA . ILE A 1 464 ? 33.198 15.310 -48.703 1.00 93.25 464 ILE A CA 1
ATOM 3405 C C . ILE A 1 464 ? 33.234 14.718 -50.112 1.00 93.25 464 ILE A C 1
ATOM 3407 O O . ILE A 1 464 ? 32.424 13.860 -50.466 1.00 93.25 464 ILE A O 1
ATOM 3411 N N . THR A 1 465 ? 34.248 15.107 -50.874 1.00 91.31 465 THR A N 1
ATOM 3412 C CA . THR A 1 465 ? 34.637 14.467 -52.133 1.00 91.31 465 THR A CA 1
ATOM 3413 C C . THR A 1 465 ? 35.933 13.692 -51.928 1.00 91.31 465 THR A C 1
ATOM 3415 O O . THR A 1 465 ? 36.853 14.164 -51.260 1.00 91.31 465 THR A O 1
ATOM 3418 N N . ALA A 1 466 ? 36.004 12.473 -52.461 1.00 89.88 466 ALA A N 1
ATOM 3419 C CA . ALA A 1 466 ? 37.176 11.616 -52.338 1.00 89.88 466 ALA A CA 1
ATOM 3420 C C . ALA A 1 466 ? 37.735 11.258 -53.717 1.00 89.88 466 ALA A C 1
ATOM 3422 O O . ALA A 1 466 ? 36.971 10.972 -54.638 1.00 89.88 466 ALA A O 1
ATOM 3423 N N . SER A 1 467 ? 39.061 11.254 -53.851 1.00 85.88 467 SER A N 1
ATOM 3424 C CA . SER A 1 467 ? 39.756 10.843 -55.075 1.00 85.88 467 SER A CA 1
ATOM 3425 C C . SER A 1 467 ? 41.042 10.075 -54.762 1.00 85.88 467 SER A C 1
ATOM 3427 O O . SER A 1 467 ? 41.787 10.424 -53.843 1.00 85.88 467 SER A O 1
ATOM 3429 N N . GLY A 1 468 ? 41.296 9.014 -55.526 1.00 83.12 468 GLY A N 1
ATOM 3430 C CA . GLY A 1 468 ? 42.505 8.203 -55.415 1.00 83.12 468 GLY A CA 1
ATOM 3431 C C . GLY A 1 468 ? 42.327 6.790 -55.966 1.00 83.12 468 GLY A C 1
ATOM 3432 O O . GLY A 1 468 ? 41.234 6.232 -55.918 1.00 83.12 468 GLY A O 1
ATOM 3433 N N . GLU A 1 469 ? 43.407 6.226 -56.510 1.00 79.81 469 GLU A N 1
ATOM 3434 C CA . GLU A 1 469 ? 43.371 4.962 -57.267 1.00 79.81 469 GLU A CA 1
ATOM 3435 C C . GLU A 1 469 ? 43.987 3.771 -56.508 1.00 79.81 469 GLU A C 1
ATOM 3437 O O . GLU A 1 469 ? 43.697 2.614 -56.809 1.00 79.81 469 GLU A O 1
ATOM 3442 N N . HIS A 1 470 ? 44.819 4.035 -55.495 1.00 82.06 470 HIS A N 1
ATOM 3443 C CA . HIS A 1 470 ? 45.632 3.009 -54.823 1.00 82.06 470 HIS A CA 1
ATOM 3444 C C . HIS A 1 470 ? 45.021 2.469 -53.519 1.00 82.06 470 HIS A C 1
ATOM 3446 O O . HIS A 1 470 ? 45.422 1.405 -53.037 1.00 82.06 470 HIS A O 1
ATOM 3452 N N . TRP A 1 471 ? 44.031 3.170 -52.964 1.00 85.88 471 TRP A N 1
ATOM 3453 C CA . TRP A 1 471 ? 43.379 2.846 -51.697 1.00 85.88 471 TRP A CA 1
ATOM 3454 C C . TRP A 1 471 ? 41.860 2.839 -51.867 1.00 85.88 471 TRP A C 1
ATOM 3456 O O . TRP A 1 471 ? 41.282 3.768 -52.422 1.00 85.88 471 TRP A O 1
ATOM 3466 N N . LEU A 1 472 ? 41.205 1.791 -51.372 1.00 85.44 472 LEU A N 1
ATOM 3467 C CA . LEU A 1 472 ? 39.753 1.691 -51.309 1.00 85.44 472 LEU A CA 1
ATOM 3468 C C . LEU A 1 472 ? 39.264 2.351 -50.018 1.00 85.44 472 LEU A C 1
ATOM 3470 O O . LEU A 1 472 ? 39.630 1.915 -48.925 1.00 85.44 472 LEU A O 1
ATOM 3474 N N . LEU A 1 473 ? 38.427 3.381 -50.143 1.00 84.44 473 LEU A N 1
ATOM 3475 C CA . LEU A 1 473 ? 37.824 4.070 -49.004 1.00 84.44 473 LEU A CA 1
ATOM 3476 C C . LEU A 1 473 ? 36.487 3.422 -48.627 1.00 84.44 473 LEU A C 1
ATOM 3478 O O . LEU A 1 473 ? 35.661 3.112 -49.481 1.00 84.44 473 LEU A O 1
ATOM 3482 N N . SER A 1 474 ? 36.260 3.248 -47.330 1.00 80.25 474 SER A N 1
ATOM 3483 C CA . SER A 1 474 ? 35.030 2.720 -46.741 1.00 80.25 474 SER A CA 1
ATOM 3484 C C . SER A 1 474 ? 34.566 3.627 -45.596 1.00 80.25 474 SER A C 1
ATOM 3486 O O . SER A 1 474 ? 35.375 4.191 -44.859 1.00 80.25 474 SER A O 1
ATOM 3488 N N . GLY A 1 475 ? 33.248 3.802 -45.464 1.00 78.38 475 GLY A N 1
ATOM 3489 C CA . GLY A 1 475 ? 32.631 4.705 -44.478 1.00 78.38 475 GLY A CA 1
ATOM 3490 C C . GLY A 1 475 ? 32.166 6.063 -45.024 1.00 78.38 475 GLY A C 1
ATOM 3491 O O . GLY A 1 475 ? 31.545 6.818 -44.280 1.00 78.38 475 GLY A O 1
ATOM 3492 N N . LEU A 1 476 ? 32.406 6.365 -46.308 1.00 84.62 476 LEU A N 1
ATOM 3493 C CA . LEU A 1 476 ? 31.868 7.547 -46.993 1.00 84.62 476 LEU A CA 1
ATOM 3494 C C . LEU A 1 476 ? 30.503 7.219 -47.626 1.00 84.62 476 LEU A C 1
ATOM 3496 O O . LEU A 1 476 ? 30.423 6.380 -48.519 1.00 84.62 476 LEU A O 1
ATOM 3500 N N . VAL A 1 477 ? 29.437 7.881 -47.173 1.00 79.19 477 VAL A N 1
ATOM 3501 C CA . VAL A 1 477 ? 28.057 7.712 -47.666 1.00 79.19 477 VAL A CA 1
ATOM 3502 C C . VAL A 1 477 ? 27.467 9.094 -47.939 1.00 79.19 477 VAL A C 1
ATOM 3504 O O . VAL A 1 477 ? 27.469 9.940 -47.047 1.00 79.19 477 VAL A O 1
ATOM 3507 N N . ASP A 1 478 ? 26.982 9.337 -49.160 1.00 79.62 478 ASP A N 1
ATOM 3508 C CA . ASP A 1 478 ? 26.373 10.612 -49.584 1.00 79.62 478 ASP A CA 1
ATOM 3509 C C . ASP A 1 478 ? 27.231 11.857 -49.238 1.00 79.62 478 ASP A C 1
ATOM 3511 O O . ASP A 1 478 ? 26.721 12.881 -48.783 1.00 79.62 478 ASP A O 1
ATOM 3515 N N . GLY A 1 479 ? 28.561 11.759 -49.388 1.00 81.69 479 GLY A N 1
ATOM 3516 C CA . GLY A 1 479 ? 29.493 12.854 -49.077 1.00 81.69 479 GLY A CA 1
ATOM 3517 C C . GLY A 1 479 ? 29.669 13.143 -47.578 1.00 81.69 479 GLY A C 1
ATOM 3518 O O . GLY A 1 479 ? 30.073 14.243 -47.205 1.00 81.69 479 GLY A O 1
ATOM 3519 N N . ARG A 1 480 ? 29.353 12.186 -46.697 1.00 83.50 480 ARG A N 1
ATOM 3520 C CA . ARG A 1 480 ? 29.535 12.284 -45.237 1.00 83.50 480 ARG A CA 1
ATOM 3521 C C . ARG A 1 480 ? 30.152 11.007 -44.674 1.00 83.50 480 ARG A C 1
ATOM 3523 O O . ARG A 1 480 ? 30.079 9.954 -45.300 1.00 83.50 480 ARG A O 1
ATOM 3530 N N . VAL A 1 481 ? 30.705 11.085 -43.463 1.00 85.00 481 VAL A N 1
ATOM 3531 C CA . VAL A 1 481 ? 31.190 9.917 -42.702 1.00 85.00 481 VAL A CA 1
ATOM 3532 C C . VAL A 1 481 ? 30.342 9.756 -41.430 1.00 85.00 481 VAL A C 1
ATOM 3534 O O . VAL A 1 481 ? 30.723 10.272 -40.378 1.00 85.00 481 VAL A O 1
ATOM 3537 N N . PRO A 1 482 ? 29.169 9.088 -41.495 1.00 75.69 482 PRO A N 1
ATOM 3538 C CA . PRO A 1 482 ? 28.216 9.035 -40.378 1.00 75.69 482 PRO A CA 1
ATOM 3539 C C . PRO A 1 482 ? 28.764 8.333 -39.132 1.00 75.69 482 PRO A C 1
ATOM 3541 O O . PRO A 1 482 ? 28.423 8.700 -38.013 1.00 75.69 482 PRO A O 1
ATOM 3544 N N . SER A 1 483 ? 29.638 7.340 -39.323 1.00 74.62 483 SER A N 1
ATOM 3545 C CA . SER A 1 483 ? 30.295 6.583 -38.250 1.00 74.62 483 SER A CA 1
ATOM 3546 C C . SER A 1 483 ? 31.424 7.358 -37.555 1.00 74.62 483 SER A C 1
ATOM 3548 O O . SER A 1 483 ? 32.026 6.845 -36.609 1.00 74.62 483 SER A O 1
ATOM 3550 N N . GLY A 1 484 ? 31.782 8.547 -38.059 1.00 83.06 484 GLY A N 1
ATOM 3551 C CA . GLY A 1 484 ? 32.929 9.328 -37.592 1.00 83.06 484 GLY A CA 1
ATOM 3552 C C . GLY A 1 484 ? 34.286 8.651 -37.819 1.00 83.06 484 GLY A C 1
ATOM 3553 O O . GLY A 1 484 ? 35.286 9.095 -37.262 1.00 83.06 484 GLY A O 1
ATOM 3554 N N . THR A 1 485 ? 34.351 7.563 -38.594 1.00 84.69 485 THR A N 1
ATOM 3555 C CA . THR A 1 485 ? 35.601 6.851 -38.896 1.00 84.69 485 THR A CA 1
ATOM 3556 C C . THR A 1 485 ? 35.658 6.487 -40.371 1.00 84.69 485 THR A C 1
ATOM 3558 O O . THR A 1 485 ? 34.747 5.847 -40.893 1.00 84.69 485 THR A O 1
ATOM 3561 N N . LEU A 1 486 ? 36.749 6.872 -41.023 1.00 87.50 486 LEU A N 1
ATOM 3562 C CA . LEU A 1 486 ? 37.062 6.505 -42.395 1.00 87.50 486 LEU A CA 1
ATOM 3563 C C . LEU A 1 486 ? 38.071 5.357 -42.376 1.00 87.50 486 LEU A C 1
ATOM 3565 O O . LEU A 1 486 ? 39.137 5.486 -41.770 1.00 87.50 486 LEU A O 1
ATOM 3569 N N . SER A 1 487 ? 37.748 4.246 -43.031 1.00 85.69 487 SER A N 1
ATOM 3570 C CA . SER A 1 487 ? 38.683 3.138 -43.225 1.00 85.69 487 SER A CA 1
ATOM 3571 C C . SER A 1 487 ? 39.211 3.134 -44.654 1.00 85.69 487 SER A C 1
ATOM 3573 O O . SER A 1 487 ? 38.477 3.358 -45.615 1.00 85.69 487 SER A O 1
ATOM 3575 N N . LEU A 1 488 ? 40.509 2.896 -44.789 1.00 87.00 488 LEU A N 1
ATOM 3576 C CA . LEU A 1 488 ? 41.218 2.790 -46.051 1.00 87.00 488 LEU A CA 1
ATOM 3577 C C . LEU A 1 488 ? 41.867 1.411 -46.120 1.00 87.00 488 LEU A C 1
ATOM 3579 O O . LEU A 1 488 ? 42.507 0.972 -45.165 1.00 87.00 488 LEU A O 1
ATOM 3583 N N . ARG A 1 489 ? 41.727 0.728 -47.253 1.00 85.25 489 ARG A N 1
ATOM 3584 C CA . ARG A 1 489 ? 42.399 -0.551 -47.512 1.00 85.25 489 ARG A CA 1
ATOM 3585 C C . ARG A 1 489 ? 43.172 -0.477 -48.821 1.00 85.25 489 ARG A C 1
ATOM 3587 O O . ARG A 1 489 ? 42.627 -0.028 -49.826 1.00 85.25 489 ARG A O 1
ATOM 3594 N N . ALA A 1 490 ? 44.423 -0.919 -48.827 1.00 83.19 490 ALA A N 1
ATOM 3595 C CA . ALA A 1 490 ? 45.252 -0.898 -50.023 1.00 83.19 490 ALA A CA 1
ATOM 3596 C C . ALA A 1 490 ? 44.653 -1.822 -51.096 1.00 83.19 490 ALA A C 1
ATOM 3598 O O . ALA A 1 490 ? 44.367 -2.996 -50.844 1.00 83.19 490 ALA A O 1
ATOM 3599 N N . VAL A 1 491 ? 44.496 -1.321 -52.323 1.00 79.94 491 VAL A N 1
ATOM 3600 C CA . VAL A 1 491 ? 43.934 -2.102 -53.443 1.00 79.94 491 VAL A CA 1
ATOM 3601 C C . VAL A 1 491 ? 44.827 -3.311 -53.781 1.00 79.94 491 VAL A C 1
ATOM 3603 O O . VAL A 1 491 ? 44.341 -4.351 -54.229 1.00 79.94 491 VAL A O 1
ATOM 3606 N N . SER A 1 492 ? 46.133 -3.221 -53.504 1.00 72.62 492 SER A N 1
ATOM 3607 C CA . SER A 1 492 ? 47.100 -4.319 -53.655 1.00 72.62 492 SER A CA 1
ATOM 3608 C C . SER A 1 492 ? 46.940 -5.437 -52.611 1.00 72.62 492 SER A C 1
ATOM 3610 O O . SER A 1 492 ? 47.320 -6.576 -52.885 1.00 72.62 492 SER A O 1
ATOM 3612 N N . ALA A 1 493 ? 46.374 -5.137 -51.437 1.00 62.97 493 ALA A N 1
ATOM 3613 C CA . ALA A 1 493 ? 46.110 -6.099 -50.367 1.00 62.97 493 ALA A CA 1
ATOM 3614 C C . ALA A 1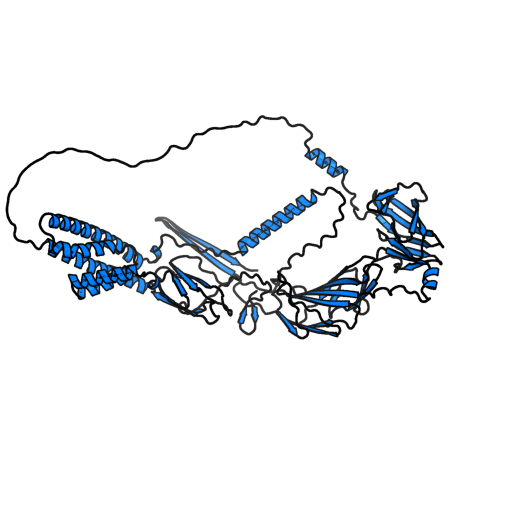 493 ? 44.810 -6.873 -50.610 1.00 62.97 493 ALA A C 1
ATOM 3616 O O . ALA A 1 493 ? 44.797 -8.098 -50.520 1.00 62.97 493 ALA A O 1
ATOM 3617 N N . VAL A 1 494 ? 43.759 -6.177 -51.063 1.00 61.06 494 VAL A N 1
ATOM 3618 C CA . VAL A 1 494 ? 42.495 -6.800 -51.510 1.00 61.06 494 VAL A CA 1
ATOM 3619 C C . VAL A 1 494 ? 42.747 -7.829 -52.619 1.00 61.06 494 VAL A C 1
ATOM 3621 O O . VAL A 1 494 ? 42.113 -8.878 -52.663 1.00 61.06 494 VAL A O 1
ATOM 3624 N N . ARG A 1 495 ? 43.724 -7.570 -53.500 1.00 59.31 495 ARG A N 1
ATOM 3625 C CA . ARG A 1 495 ? 44.117 -8.491 -54.579 1.00 59.31 495 ARG A CA 1
ATOM 3626 C C . ARG A 1 495 ? 44.930 -9.705 -54.089 1.00 59.31 495 ARG A C 1
ATOM 3628 O O . ARG A 1 495 ? 44.952 -10.716 -54.782 1.00 59.31 495 ARG A O 1
ATOM 3635 N N . ARG A 1 496 ? 45.582 -9.618 -52.918 1.00 56.94 496 ARG A N 1
ATOM 3636 C CA . ARG A 1 496 ? 46.349 -10.709 -52.278 1.00 56.94 496 ARG A CA 1
ATOM 3637 C C . ARG A 1 496 ? 45.461 -11.660 -51.461 1.00 56.94 496 ARG A C 1
ATOM 3639 O O . ARG A 1 496 ? 45.717 -12.858 -51.480 1.00 56.94 496 ARG A O 1
ATOM 3646 N N . GLU A 1 497 ? 44.407 -11.161 -50.810 1.00 52.62 497 GLU A N 1
ATOM 3647 C CA . GLU A 1 497 ? 43.449 -11.970 -50.020 1.00 52.62 497 GLU A CA 1
ATOM 3648 C C . GLU A 1 497 ? 42.564 -12.904 -50.869 1.00 52.62 497 GLU A C 1
ATOM 3650 O O . GLU A 1 497 ? 41.991 -13.851 -50.342 1.00 52.62 497 GLU A O 1
ATOM 3655 N N . ALA A 1 498 ? 42.490 -12.705 -52.190 1.00 51.53 498 ALA A N 1
ATOM 3656 C CA . ALA A 1 498 ? 41.846 -13.653 -53.108 1.00 51.53 498 ALA A CA 1
ATOM 3657 C C . ALA A 1 498 ? 42.628 -14.981 -53.272 1.00 51.53 498 ALA A C 1
ATOM 3659 O O . ALA A 1 498 ? 42.155 -15.895 -53.949 1.00 51.53 498 ALA A O 1
ATOM 3660 N N . GLY A 1 499 ? 43.822 -15.094 -52.674 1.00 53.41 499 GLY A N 1
ATOM 3661 C CA . GLY A 1 499 ? 44.586 -16.333 -52.538 1.00 53.41 499 GLY A CA 1
ATOM 3662 C C . GLY A 1 499 ? 44.487 -16.896 -51.119 1.00 53.41 499 GLY A C 1
ATOM 3663 O O . GLY A 1 499 ? 44.603 -16.161 -50.144 1.00 53.41 499 GLY A O 1
ATOM 3664 N N . THR A 1 500 ? 44.293 -18.213 -51.016 1.00 51.56 500 THR A N 1
ATOM 3665 C CA . THR A 1 500 ? 44.119 -18.989 -49.776 1.00 51.56 500 THR A CA 1
ATOM 3666 C C . THR A 1 500 ? 45.132 -18.628 -48.683 1.00 51.56 500 THR A C 1
ATOM 3668 O O . THR A 1 500 ? 46.313 -18.968 -48.793 1.00 51.56 500 THR A O 1
ATOM 3671 N N . THR A 1 501 ? 44.669 -17.993 -47.607 1.00 52.31 501 THR A N 1
ATOM 3672 C CA . THR A 1 501 ? 45.441 -17.760 -46.379 1.00 52.31 501 THR A CA 1
ATOM 3673 C C . THR A 1 501 ? 44.921 -18.641 -45.237 1.00 52.31 501 THR A C 1
ATOM 3675 O O . THR A 1 501 ? 43.755 -19.012 -45.198 1.00 52.31 501 THR A O 1
ATOM 3678 N N . LEU A 1 502 ? 45.811 -18.996 -44.301 1.00 57.75 502 LEU A N 1
ATOM 3679 C CA . LEU A 1 502 ? 45.524 -19.742 -43.061 1.00 57.75 502 LEU A CA 1
ATOM 3680 C C . LEU A 1 502 ? 45.036 -18.820 -41.918 1.00 57.75 502 LEU A C 1
ATOM 3682 O O . LEU A 1 502 ? 45.146 -19.175 -40.743 1.00 57.75 502 LEU A O 1
ATOM 3686 N N . ALA A 1 503 ? 44.572 -17.608 -42.235 1.00 55.19 503 ALA A N 1
ATOM 3687 C CA . ALA A 1 503 ? 44.035 -16.689 -41.238 1.00 55.19 503 ALA A CA 1
ATOM 3688 C C . ALA A 1 503 ? 42.624 -17.148 -40.820 1.00 55.19 503 ALA A C 1
ATOM 3690 O O . ALA A 1 503 ? 41.869 -17.589 -41.685 1.00 55.19 503 ALA A O 1
ATOM 3691 N N . PRO A 1 504 ? 42.250 -17.072 -39.528 1.00 57.91 504 PRO A N 1
ATOM 3692 C CA . PRO A 1 504 ? 40.890 -17.380 -39.101 1.00 57.91 504 PRO A CA 1
ATOM 3693 C C . PRO A 1 504 ? 39.898 -16.455 -39.807 1.00 57.91 504 PRO A C 1
ATOM 3695 O O . PRO A 1 504 ? 40.117 -15.241 -39.835 1.00 57.91 504 PRO A O 1
ATOM 3698 N N . ASP A 1 505 ? 38.807 -17.018 -40.327 1.00 60.06 505 ASP A N 1
ATOM 3699 C CA . ASP A 1 505 ? 37.732 -16.215 -40.899 1.00 60.06 505 ASP A CA 1
ATOM 3700 C C . ASP A 1 505 ? 37.182 -15.238 -39.843 1.00 60.06 505 ASP A C 1
ATOM 3702 O O . ASP A 1 505 ? 37.028 -15.599 -38.667 1.00 60.06 505 ASP A O 1
ATOM 3706 N N . PRO A 1 506 ? 36.908 -13.979 -40.225 1.00 67.44 506 PRO A N 1
ATOM 3707 C CA . PRO A 1 506 ? 36.370 -12.989 -39.308 1.00 67.44 506 PRO A CA 1
ATOM 3708 C C . PRO A 1 506 ? 35.010 -13.451 -38.771 1.00 67.44 506 PRO A C 1
ATOM 3710 O O . PRO A 1 506 ? 34.161 -13.927 -39.521 1.00 67.44 506 PRO A O 1
ATOM 3713 N N . VAL A 1 507 ? 34.802 -13.286 -37.459 1.00 81.38 507 VAL A N 1
ATOM 3714 C CA . VAL A 1 507 ? 33.546 -13.658 -36.787 1.00 81.38 507 VAL A CA 1
ATOM 3715 C C . VAL A 1 507 ? 32.376 -12.923 -37.441 1.00 81.38 507 VAL A C 1
ATOM 3717 O O . VAL A 1 507 ? 32.395 -11.691 -37.533 1.00 81.38 507 VAL A O 1
ATOM 3720 N N . GLU A 1 508 ? 31.359 -13.671 -37.873 1.00 86.19 508 GLU A N 1
ATOM 3721 C CA . GLU A 1 508 ? 30.162 -13.086 -38.475 1.00 86.19 508 GLU A CA 1
ATOM 3722 C C . GLU A 1 508 ? 29.470 -12.110 -37.505 1.00 86.19 508 GLU A C 1
ATOM 3724 O O . GLU A 1 508 ? 29.399 -12.375 -36.299 1.00 86.19 508 GLU A O 1
ATOM 3729 N N . PRO A 1 509 ? 28.938 -10.976 -38.000 1.00 90.19 509 PRO A N 1
ATOM 3730 C CA . PRO A 1 509 ? 28.228 -10.024 -37.160 1.00 90.19 509 PRO A CA 1
ATOM 3731 C C . PRO A 1 509 ? 27.026 -10.661 -36.457 1.00 90.19 509 PRO A C 1
ATOM 3733 O O . PRO A 1 509 ? 26.127 -11.196 -37.109 1.00 90.19 509 PRO A O 1
ATOM 3736 N N . PHE A 1 510 ? 26.991 -10.554 -35.129 1.00 93.38 510 PHE A N 1
ATOM 3737 C CA . PHE A 1 510 ? 25.911 -11.092 -34.309 1.00 93.38 510 PHE A CA 1
ATOM 3738 C C . PHE A 1 510 ? 25.446 -10.070 -33.272 1.00 93.38 510 PHE A C 1
ATOM 3740 O O . PHE A 1 510 ? 26.261 -9.439 -32.587 1.00 93.38 510 PHE A O 1
ATOM 3747 N N . PHE A 1 511 ? 24.129 -9.906 -33.149 1.00 95.31 511 PHE A N 1
ATOM 3748 C CA . PHE A 1 511 ? 23.518 -8.865 -32.320 1.00 95.31 511 PHE A CA 1
ATOM 3749 C C . PHE A 1 511 ? 22.490 -9.429 -31.329 1.00 95.31 511 PHE A C 1
ATOM 3751 O O . PHE A 1 511 ? 21.993 -10.547 -31.453 1.00 95.31 511 PHE A O 1
ATOM 3758 N N . ARG A 1 512 ? 22.140 -8.622 -30.331 1.00 95.44 512 ARG A N 1
ATOM 3759 C CA . ARG A 1 512 ? 20.995 -8.819 -29.440 1.00 95.44 512 ARG A CA 1
ATOM 3760 C C . ARG A 1 512 ? 20.024 -7.672 -29.661 1.00 95.44 512 ARG A C 1
ATOM 3762 O O . ARG A 1 512 ? 20.432 -6.518 -29.580 1.00 95.44 512 ARG A O 1
ATOM 3769 N N . VAL A 1 513 ? 18.764 -7.988 -29.931 1.00 96.25 513 VAL A N 1
ATOM 3770 C CA . VAL A 1 513 ? 17.682 -7.016 -30.102 1.00 96.25 513 VAL A CA 1
ATOM 3771 C C . VAL A 1 513 ? 16.753 -7.123 -28.901 1.00 96.25 513 VAL A C 1
ATOM 3773 O O . VAL A 1 513 ? 16.050 -8.115 -28.735 1.00 96.25 513 VAL A O 1
ATOM 3776 N N . GLU A 1 514 ? 16.733 -6.103 -28.058 1.00 95.69 514 GLU A N 1
ATOM 3777 C CA . GLU A 1 514 ? 15.826 -6.013 -26.918 1.00 95.69 514 GLU A CA 1
ATOM 3778 C C . GLU A 1 514 ? 14.707 -5.026 -27.247 1.00 95.69 514 GLU A C 1
ATOM 3780 O O . GLU A 1 514 ? 14.979 -3.875 -27.584 1.00 95.69 514 GLU A O 1
ATOM 3785 N N . ARG A 1 515 ? 13.449 -5.467 -27.164 1.00 94.75 515 ARG A N 1
ATOM 3786 C CA . ARG A 1 515 ? 12.267 -4.611 -27.307 1.00 94.75 515 ARG A CA 1
ATOM 3787 C C . ARG A 1 515 ? 11.566 -4.492 -25.963 1.00 94.75 515 ARG A C 1
ATOM 3789 O O . ARG A 1 515 ? 11.070 -5.488 -25.438 1.00 94.75 515 ARG A O 1
ATOM 3796 N N . GLU A 1 516 ? 11.494 -3.281 -25.431 1.00 93.81 516 GLU A N 1
ATOM 3797 C CA . GLU A 1 516 ? 10.713 -2.950 -24.241 1.00 93.81 516 GLU A CA 1
ATOM 3798 C C . GLU A 1 516 ? 9.421 -2.243 -24.668 1.00 93.81 516 GLU A C 1
ATOM 3800 O O . GLU A 1 516 ? 9.462 -1.160 -25.251 1.00 93.81 516 GLU A O 1
ATOM 3805 N N . LEU A 1 517 ? 8.277 -2.885 -24.422 1.00 93.88 517 LEU A N 1
ATOM 3806 C CA . LEU A 1 517 ? 6.944 -2.393 -24.758 1.00 93.88 517 LEU A CA 1
ATOM 3807 C C . LEU A 1 517 ? 6.325 -1.722 -23.529 1.00 93.88 517 LEU A C 1
ATOM 3809 O O . LEU A 1 517 ? 5.885 -2.402 -22.600 1.00 93.88 517 LEU A O 1
ATOM 3813 N N . ASP A 1 518 ? 6.260 -0.396 -23.538 1.00 92.31 518 ASP A N 1
ATOM 3814 C CA . ASP A 1 518 ? 5.626 0.409 -22.499 1.00 92.31 518 ASP A CA 1
ATOM 3815 C C . ASP A 1 518 ? 4.162 0.683 -22.858 1.00 92.31 518 ASP A C 1
ATOM 3817 O O . ASP A 1 518 ? 3.853 1.440 -23.781 1.00 92.31 518 ASP A O 1
ATOM 3821 N N . ILE A 1 519 ? 3.247 0.082 -22.096 1.00 93.00 519 ILE A N 1
ATOM 3822 C CA . ILE A 1 519 ? 1.804 0.119 -22.355 1.00 93.00 519 ILE A CA 1
ATOM 3823 C C . ILE A 1 519 ? 1.121 0.990 -21.292 1.00 93.00 519 ILE A C 1
ATOM 3825 O O . ILE A 1 519 ? 0.655 0.527 -20.244 1.00 93.00 519 ILE A O 1
ATOM 3829 N N . GLY A 1 520 ? 1.119 2.299 -21.546 1.00 90.81 520 GLY A N 1
ATOM 3830 C CA . GLY A 1 520 ? 0.596 3.339 -20.655 1.00 90.81 520 GLY A CA 1
ATOM 3831 C C . GLY A 1 520 ? -0.587 4.111 -21.243 1.00 90.81 520 GLY A C 1
ATOM 3832 O O . GLY A 1 520 ? -1.421 3.561 -21.962 1.00 90.81 520 GLY A O 1
ATOM 3833 N N . LEU A 1 521 ? -0.637 5.415 -20.951 1.00 89.00 521 LEU A N 1
ATOM 3834 C CA . LEU A 1 521 ? -1.516 6.367 -21.647 1.00 89.00 521 LEU A CA 1
ATOM 3835 C C . LEU A 1 521 ? -1.119 6.517 -23.123 1.00 89.00 521 LEU A C 1
ATOM 3837 O O . LEU A 1 521 ? -1.972 6.575 -24.002 1.00 89.00 521 LEU A O 1
ATOM 3841 N N . GLN A 1 522 ? 0.188 6.537 -23.382 1.00 90.50 522 GLN A N 1
ATOM 3842 C CA . GLN A 1 522 ? 0.784 6.460 -24.711 1.00 90.50 522 GLN A CA 1
ATOM 3843 C C . GLN A 1 522 ? 1.573 5.159 -24.795 1.00 90.50 522 GLN A C 1
ATOM 3845 O O . GLN A 1 522 ? 2.332 4.846 -23.877 1.00 90.50 522 GLN A O 1
ATOM 3850 N N . TRP A 1 523 ? 1.384 4.407 -25.874 1.00 93.25 523 TRP A N 1
ATOM 3851 C CA . TRP A 1 523 ? 2.111 3.163 -26.092 1.00 93.25 523 TRP A CA 1
ATOM 3852 C C . TRP A 1 523 ? 3.423 3.457 -26.804 1.00 93.25 523 TRP A C 1
ATOM 3854 O O . TRP A 1 523 ? 3.452 4.158 -27.822 1.00 93.25 523 TRP A O 1
ATOM 3864 N N . ARG A 1 524 ? 4.512 2.941 -26.245 1.00 94.00 524 ARG A N 1
ATOM 3865 C CA . ARG A 1 524 ? 5.870 3.180 -26.729 1.00 94.00 524 ARG A CA 1
ATOM 3866 C C . ARG A 1 524 ? 6.630 1.873 -26.795 1.00 94.00 524 ARG A C 1
ATOM 3868 O O . ARG A 1 524 ? 6.390 0.960 -26.010 1.00 94.00 524 ARG A O 1
ATOM 3875 N N . VAL A 1 525 ? 7.561 1.809 -27.732 1.00 94.75 525 VAL A N 1
ATOM 3876 C CA . VAL A 1 525 ? 8.499 0.703 -27.859 1.00 94.75 525 VAL A CA 1
ATOM 3877 C C . VAL A 1 525 ? 9.893 1.285 -27.887 1.00 94.75 525 VAL A C 1
ATOM 3879 O O . VAL A 1 525 ? 10.209 2.113 -28.739 1.00 94.75 525 VAL A O 1
ATOM 3882 N N . VAL A 1 526 ? 10.719 0.855 -26.943 1.00 94.75 526 VAL A N 1
ATOM 3883 C CA . VAL A 1 526 ? 12.147 1.151 -26.942 1.00 94.75 526 VAL A CA 1
ATOM 3884 C C . VAL A 1 526 ? 12.854 -0.083 -27.468 1.00 94.75 526 VAL A C 1
ATOM 3886 O O . VAL A 1 526 ? 12.775 -1.149 -26.858 1.00 94.75 526 VAL A O 1
ATOM 3889 N N . THR A 1 527 ? 13.530 0.055 -28.604 1.00 95.56 527 THR A N 1
ATOM 3890 C CA . THR A 1 527 ? 14.334 -1.032 -29.162 1.00 95.56 527 THR A CA 1
ATOM 3891 C C . THR A 1 527 ? 15.807 -0.710 -28.987 1.00 95.56 527 THR A C 1
ATOM 3893 O O . THR A 1 527 ? 16.283 0.345 -29.409 1.00 95.56 527 THR A O 1
ATOM 3896 N N . ARG A 1 528 ? 16.530 -1.635 -28.363 1.00 96.31 528 ARG A N 1
ATOM 3897 C CA . ARG A 1 528 ? 17.967 -1.567 -28.107 1.00 96.31 528 ARG A CA 1
ATOM 3898 C C . ARG A 1 528 ? 18.644 -2.691 -28.867 1.00 96.31 528 ARG A C 1
ATOM 3900 O O . ARG A 1 528 ? 18.302 -3.857 -28.694 1.00 96.31 528 ARG A O 1
ATOM 3907 N N . VAL A 1 529 ? 19.599 -2.340 -29.718 1.00 96.00 529 VAL A N 1
ATOM 3908 C CA . VAL A 1 529 ? 20.374 -3.308 -30.494 1.00 96.00 529 VAL A CA 1
ATOM 3909 C C . VAL A 1 529 ? 21.815 -3.255 -30.035 1.00 96.00 529 VAL A C 1
ATOM 3911 O O . VAL A 1 529 ? 22.512 -2.260 -30.244 1.00 96.00 529 VAL A O 1
ATOM 3914 N N . THR A 1 530 ? 22.253 -4.339 -29.406 1.00 96.31 530 THR A N 1
ATOM 3915 C CA . THR A 1 530 ? 23.601 -4.493 -28.869 1.00 96.31 530 THR A CA 1
ATOM 3916 C C . THR A 1 530 ? 24.407 -5.422 -29.765 1.00 96.31 530 THR A C 1
ATOM 3918 O O . THR A 1 530 ? 23.991 -6.537 -30.075 1.00 96.31 530 THR A O 1
ATOM 3921 N N . ARG A 1 531 ? 25.589 -4.975 -30.170 1.00 94.50 531 ARG A N 1
ATOM 3922 C CA . ARG A 1 531 ? 26.569 -5.754 -30.922 1.00 94.50 531 ARG A CA 1
ATOM 3923 C C . ARG A 1 531 ? 27.286 -6.724 -29.983 1.00 94.50 531 ARG A C 1
ATOM 3925 O O . ARG A 1 531 ? 27.880 -6.288 -29.000 1.00 94.50 531 ARG A O 1
ATOM 3932 N N . LEU A 1 532 ? 27.229 -8.020 -30.288 1.00 93.19 532 LEU A N 1
ATOM 3933 C CA . LEU A 1 532 ? 27.931 -9.068 -29.537 1.00 93.19 532 LEU A CA 1
ATOM 3934 C C . LEU A 1 532 ? 29.235 -9.489 -30.223 1.00 93.19 532 LEU A C 1
ATOM 3936 O O . LEU A 1 532 ? 30.207 -9.783 -29.536 1.00 93.19 532 LEU A O 1
ATOM 3940 N N . ALA A 1 533 ? 29.266 -9.498 -31.557 1.00 89.75 533 ALA A N 1
ATOM 3941 C CA . ALA A 1 533 ? 30.472 -9.758 -32.337 1.00 89.75 533 ALA A CA 1
ATOM 3942 C C . ALA A 1 533 ? 30.390 -9.105 -33.732 1.00 89.75 533 ALA A C 1
ATOM 3944 O O . ALA A 1 533 ? 29.278 -8.886 -34.223 1.00 89.75 533 ALA A O 1
ATOM 3945 N N . PRO A 1 534 ? 31.530 -8.792 -34.387 1.00 87.12 534 PRO A N 1
ATOM 3946 C CA . PRO A 1 534 ? 32.870 -8.657 -33.791 1.00 87.12 534 PRO A CA 1
ATOM 3947 C C . PRO A 1 534 ? 32.932 -7.468 -32.808 1.00 87.12 534 PRO A C 1
ATOM 3949 O O . PRO A 1 534 ? 31.972 -6.720 -32.727 1.00 87.12 534 PRO A O 1
ATOM 3952 N N . ASP A 1 535 ? 34.013 -7.259 -32.052 1.00 81.56 535 ASP A N 1
ATOM 3953 C CA . ASP A 1 535 ? 34.126 -6.105 -31.127 1.00 81.56 535 ASP A CA 1
ATOM 3954 C C . ASP A 1 535 ? 34.540 -4.787 -31.819 1.00 81.56 535 ASP A C 1
ATOM 3956 O O . ASP A 1 535 ? 34.357 -3.703 -31.257 1.00 81.56 535 ASP A O 1
ATOM 3960 N N . THR A 1 536 ? 35.130 -4.880 -33.017 1.00 79.75 536 THR A N 1
ATOM 3961 C CA . THR A 1 536 ? 35.682 -3.758 -33.794 1.00 79.75 536 THR A CA 1
ATOM 3962 C C . THR A 1 536 ? 35.308 -3.855 -35.275 1.00 79.75 536 THR A C 1
ATOM 3964 O O . THR A 1 536 ? 34.932 -4.916 -35.773 1.00 79.75 536 THR A O 1
ATOM 3967 N N . GLY A 1 537 ? 35.376 -2.745 -35.995 1.00 77.06 537 GLY A N 1
ATOM 3968 C CA . GLY A 1 537 ? 35.046 -2.621 -37.411 1.00 77.06 537 GLY A CA 1
ATOM 3969 C C . GLY A 1 537 ? 33.595 -2.194 -37.666 1.00 77.06 537 GLY A C 1
ATOM 3970 O O . GLY A 1 537 ? 32.727 -2.418 -36.820 1.00 77.06 537 GLY A O 1
ATOM 3971 N N . PRO A 1 538 ? 33.314 -1.557 -38.815 1.00 79.81 538 PRO A N 1
ATOM 3972 C CA . PRO A 1 538 ? 31.965 -1.142 -39.178 1.00 79.81 538 PRO A CA 1
ATOM 3973 C C . PRO A 1 538 ? 31.104 -2.355 -39.549 1.00 79.81 538 PRO A C 1
ATOM 3975 O O . PRO A 1 538 ? 31.499 -3.172 -40.378 1.00 79.81 538 PRO A O 1
ATOM 3978 N N . VAL A 1 539 ? 29.910 -2.457 -38.963 1.00 86.75 539 VAL A N 1
ATOM 3979 C CA . VAL A 1 539 ? 28.940 -3.525 -39.260 1.00 86.75 539 VAL A CA 1
ATOM 3980 C C . VAL A 1 539 ? 27.539 -2.948 -39.411 1.00 86.75 539 VAL A C 1
ATOM 3982 O O . VAL A 1 539 ? 27.200 -1.941 -38.788 1.00 86.75 539 VAL A O 1
ATOM 3985 N N . ALA A 1 540 ? 26.714 -3.584 -40.238 1.00 88.56 540 ALA A N 1
ATOM 3986 C CA . ALA A 1 540 ? 25.336 -3.173 -40.462 1.00 88.56 540 ALA A CA 1
ATOM 3987 C C . ALA A 1 540 ? 24.371 -4.318 -40.157 1.00 88.56 540 ALA A C 1
ATOM 3989 O O . ALA A 1 540 ? 24.680 -5.483 -40.399 1.00 88.56 540 ALA A O 1
ATOM 3990 N N . VAL A 1 541 ? 23.189 -3.976 -39.650 1.00 91.12 541 VAL A N 1
ATOM 3991 C CA . VAL A 1 541 ? 22.108 -4.930 -39.377 1.00 91.12 541 VAL A CA 1
ATOM 3992 C C . VAL A 1 541 ? 20.766 -4.290 -39.710 1.00 91.12 541 VAL A C 1
ATOM 3994 O O . VAL A 1 541 ? 20.575 -3.086 -39.531 1.00 91.12 541 VAL A O 1
ATOM 3997 N N . ALA A 1 542 ? 19.840 -5.092 -40.231 1.00 91.88 542 ALA A N 1
ATOM 3998 C CA . ALA A 1 542 ? 18.474 -4.671 -40.510 1.00 91.88 542 ALA A CA 1
ATOM 3999 C C . ALA A 1 542 ? 17.519 -5.369 -39.538 1.00 91.88 542 ALA A C 1
ATOM 4001 O O . ALA A 1 542 ? 17.451 -6.596 -39.527 1.00 91.88 542 ALA A O 1
ATOM 4002 N N . VAL A 1 543 ? 16.775 -4.590 -38.755 1.00 93.12 543 VAL A N 1
ATOM 4003 C CA . VAL A 1 543 ? 15.814 -5.097 -37.764 1.00 93.12 543 VAL A CA 1
ATOM 4004 C C . VAL A 1 543 ? 14.396 -4.735 -38.223 1.00 93.12 543 VAL A C 1
ATOM 4006 O O . VAL A 1 543 ? 14.150 -3.566 -38.523 1.00 93.12 543 VAL A O 1
ATOM 4009 N N . PRO A 1 544 ? 13.455 -5.691 -38.332 1.00 92.50 544 PRO A N 1
ATOM 4010 C CA . PRO A 1 544 ? 12.079 -5.396 -38.715 1.00 92.50 544 PRO A CA 1
ATOM 4011 C C . PRO A 1 544 ? 11.380 -4.565 -37.637 1.00 92.50 544 PRO A C 1
ATOM 4013 O O . PRO A 1 544 ? 11.582 -4.791 -36.442 1.00 92.50 544 PRO A O 1
ATOM 4016 N N . LEU A 1 545 ? 10.557 -3.613 -38.067 1.00 91.88 545 LEU A N 1
ATOM 4017 C CA . LEU A 1 545 ? 9.663 -2.881 -37.176 1.00 91.88 545 LEU A CA 1
ATOM 4018 C C . LEU A 1 545 ? 8.433 -3.736 -36.842 1.00 91.88 545 LEU A C 1
ATOM 4020 O O . LEU A 1 545 ? 8.032 -4.604 -37.622 1.00 91.88 545 LEU A O 1
ATOM 4024 N N . LEU A 1 546 ? 7.836 -3.494 -35.680 1.00 90.19 546 LEU A N 1
ATOM 4025 C CA . LEU A 1 546 ? 6.571 -4.097 -35.277 1.00 90.19 546 LEU A CA 1
ATOM 4026 C C . LEU A 1 546 ? 5.413 -3.560 -36.127 1.00 90.19 546 LEU A C 1
ATOM 4028 O O . LEU A 1 546 ? 5.469 -2.469 -36.704 1.00 90.19 546 LEU A O 1
ATOM 4032 N N . ALA A 1 547 ? 4.317 -4.318 -36.171 1.00 85.12 547 ALA A N 1
ATOM 4033 C CA . ALA A 1 547 ? 3.084 -3.839 -36.779 1.00 85.12 547 ALA A CA 1
ATOM 4034 C C . ALA A 1 547 ? 2.619 -2.548 -36.081 1.00 85.12 547 ALA A C 1
ATOM 4036 O O . ALA A 1 547 ? 2.581 -2.475 -34.854 1.00 85.12 547 ALA A O 1
ATOM 4037 N N . PHE A 1 548 ? 2.256 -1.534 -36.873 1.00 83.69 548 PHE A N 1
ATOM 4038 C CA . PHE A 1 548 ? 1.801 -0.218 -36.394 1.00 83.69 548 PHE A CA 1
ATOM 4039 C C . PHE A 1 548 ? 2.847 0.606 -35.619 1.00 83.69 548 PHE A C 1
ATOM 4041 O O . PHE A 1 548 ? 2.491 1.607 -34.993 1.00 83.69 548 PHE A O 1
ATOM 4048 N N . GLU A 1 549 ? 4.127 0.232 -35.689 1.00 91.00 549 GLU A N 1
ATOM 4049 C CA . GLU A 1 549 ? 5.234 1.003 -35.128 1.00 91.00 549 GLU A CA 1
ATOM 4050 C C . GLU A 1 549 ? 5.531 2.253 -35.970 1.00 91.00 549 GLU A C 1
ATOM 4052 O O . GLU A 1 549 ? 5.636 2.195 -37.197 1.00 91.00 549 GLU A O 1
ATOM 4057 N N . ARG A 1 550 ? 5.691 3.401 -35.305 1.00 90.94 550 ARG A N 1
ATOM 4058 C CA . ARG A 1 550 ? 6.114 4.669 -35.910 1.00 90.94 550 ARG A CA 1
ATOM 4059 C C . ARG A 1 550 ? 7.315 5.231 -35.164 1.00 90.94 550 ARG A C 1
ATOM 4061 O O . ARG A 1 550 ? 7.205 5.576 -33.988 1.00 90.94 550 ARG A O 1
ATOM 4068 N N . LEU A 1 551 ? 8.431 5.348 -35.872 1.00 91.75 551 LEU A N 1
ATOM 4069 C CA . LEU A 1 551 ? 9.699 5.838 -35.344 1.00 91.75 551 LEU A CA 1
ATOM 4070 C C . LEU A 1 551 ? 9.574 7.290 -34.851 1.00 91.75 551 LEU A C 1
ATOM 4072 O O . LEU A 1 551 ? 9.032 8.134 -35.563 1.00 91.75 551 LEU A O 1
ATOM 4076 N N . LEU A 1 552 ? 10.076 7.571 -33.645 1.00 88.06 552 LEU A N 1
ATOM 4077 C CA . LEU A 1 552 ? 10.150 8.927 -33.080 1.00 88.06 552 LEU A CA 1
ATOM 4078 C C . LEU A 1 552 ? 11.565 9.524 -33.158 1.00 88.06 552 LEU A C 1
ATOM 4080 O O . LEU A 1 552 ? 11.737 10.711 -32.913 1.00 88.06 552 LEU A O 1
ATOM 4084 N N . SER A 1 553 ? 12.582 8.707 -33.449 1.00 78.94 553 SER A N 1
ATOM 4085 C CA . SER A 1 553 ? 13.991 9.119 -33.500 1.00 78.94 553 SER A CA 1
ATOM 4086 C C . SER A 1 553 ? 14.436 9.474 -34.925 1.00 78.94 553 SER A C 1
ATOM 4088 O O . SER A 1 553 ? 14.316 8.656 -35.832 1.00 78.94 553 SER A O 1
ATOM 4090 N N . ASP A 1 554 ? 15.030 10.654 -35.119 1.00 71.12 554 ASP A N 1
ATOM 4091 C CA . ASP A 1 554 ? 15.413 11.165 -36.453 1.00 71.12 554 ASP A CA 1
ATOM 4092 C C . ASP A 1 554 ? 16.672 10.506 -37.054 1.00 71.12 554 ASP A C 1
ATOM 4094 O O . ASP A 1 554 ? 17.018 10.718 -38.217 1.00 71.12 554 ASP A O 1
ATOM 4098 N N . ASN A 1 555 ? 17.398 9.710 -36.268 1.00 78.62 555 ASN A N 1
ATOM 4099 C CA . ASN A 1 555 ? 18.712 9.166 -36.618 1.00 78.62 555 ASN A CA 1
ATOM 4100 C C . ASN A 1 555 ? 18.679 7.762 -37.249 1.00 78.62 555 ASN A C 1
ATOM 4102 O O . ASN A 1 555 ? 19.741 7.237 -37.591 1.00 78.62 555 ASN A O 1
ATOM 4106 N N . ILE A 1 556 ? 17.503 7.148 -37.425 1.00 86.56 556 ILE A N 1
ATOM 4107 C CA . ILE A 1 556 ? 17.371 5.807 -38.016 1.00 86.56 556 ILE A CA 1
ATOM 4108 C C . ILE A 1 556 ? 16.643 5.873 -39.354 1.00 86.56 556 ILE A C 1
ATOM 4110 O O . ILE A 1 556 ? 15.526 6.371 -39.464 1.00 86.56 556 ILE A O 1
ATOM 4114 N N . ARG A 1 557 ? 17.269 5.301 -40.387 1.00 86.38 557 ARG A N 1
ATOM 4115 C CA . ARG A 1 557 ? 16.647 5.148 -41.705 1.00 86.38 557 ARG A CA 1
ATOM 4116 C C . ARG A 1 557 ? 15.844 3.849 -41.759 1.00 86.38 557 ARG A C 1
ATOM 4118 O O . ARG A 1 557 ? 16.375 2.768 -41.494 1.00 86.38 557 ARG A O 1
ATOM 4125 N N . VAL A 1 558 ? 14.579 3.958 -42.156 1.00 88.81 558 VAL A N 1
ATOM 4126 C CA . VAL A 1 558 ? 13.670 2.822 -42.359 1.00 88.81 558 VAL A CA 1
ATOM 4127 C C . VAL A 1 558 ? 13.507 2.578 -43.856 1.00 88.81 558 VAL A C 1
ATOM 4129 O O . VAL A 1 558 ? 13.150 3.490 -44.596 1.00 88.81 558 VAL A O 1
ATOM 4132 N N . ILE A 1 559 ? 13.778 1.352 -44.304 1.00 86.94 559 ILE A N 1
ATOM 4133 C CA . ILE A 1 559 ? 13.617 0.920 -45.701 1.00 86.94 559 ILE A CA 1
ATOM 4134 C C . ILE A 1 559 ? 12.876 -0.420 -45.684 1.00 86.94 559 ILE A C 1
ATOM 4136 O O . ILE A 1 559 ? 13.277 -1.323 -44.951 1.00 86.94 559 ILE A O 1
ATOM 4140 N N . ASP A 1 560 ? 11.789 -0.537 -46.450 1.00 86.62 560 ASP A N 1
ATOM 4141 C CA . ASP A 1 560 ? 10.947 -1.744 -46.541 1.00 86.62 560 ASP A CA 1
ATOM 4142 C C . ASP A 1 560 ? 10.456 -2.271 -45.175 1.00 86.62 560 ASP A C 1
ATOM 4144 O O . ASP A 1 560 ? 10.464 -3.471 -44.905 1.00 86.62 560 ASP A O 1
ATOM 4148 N N . GLY A 1 561 ? 10.081 -1.364 -44.263 1.00 87.25 561 GLY A N 1
ATOM 4149 C CA . GLY A 1 561 ? 9.615 -1.722 -42.914 1.00 87.25 561 GLY A CA 1
ATOM 4150 C C . GLY A 1 561 ? 10.709 -2.251 -41.977 1.00 87.25 561 GLY A C 1
ATOM 4151 O O . GLY A 1 561 ? 10.402 -2.799 -40.919 1.00 87.25 561 GLY A O 1
ATOM 4152 N N . ARG A 1 562 ? 11.988 -2.097 -42.342 1.00 90.81 562 ARG A N 1
ATOM 4153 C CA . ARG A 1 562 ? 13.142 -2.491 -41.524 1.00 90.81 562 ARG A CA 1
ATOM 4154 C C . ARG A 1 562 ? 13.997 -1.277 -41.171 1.00 90.81 562 ARG A C 1
ATOM 4156 O O . ARG A 1 562 ? 14.372 -0.497 -42.047 1.00 90.81 562 ARG A O 1
ATOM 4163 N N . ALA A 1 563 ? 14.346 -1.145 -39.896 1.00 91.69 563 ALA A N 1
ATOM 4164 C CA . ALA A 1 563 ? 15.344 -0.197 -39.420 1.00 91.69 563 ALA A CA 1
ATOM 4165 C C . ALA A 1 563 ? 16.736 -0.669 -39.855 1.00 91.69 563 ALA A C 1
ATOM 4167 O O . ALA A 1 563 ? 17.180 -1.750 -39.458 1.00 91.69 563 ALA A O 1
ATOM 4168 N N . ARG A 1 564 ? 17.428 0.123 -40.682 1.00 91.44 564 ARG A N 1
ATOM 4169 C CA . ARG A 1 564 ? 18.810 -0.161 -41.087 1.00 91.44 564 ARG A CA 1
ATOM 4170 C C . ARG A 1 564 ? 19.772 0.565 -40.163 1.00 91.44 564 ARG A C 1
ATOM 4172 O O . ARG A 1 564 ? 19.833 1.792 -40.159 1.00 91.44 564 ARG A O 1
ATOM 4179 N N . LEU A 1 565 ? 20.535 -0.211 -39.408 1.00 90.88 565 LEU A N 1
ATOM 4180 C CA . LEU A 1 565 ? 21.481 0.280 -38.418 1.00 90.88 565 LEU A CA 1
ATOM 4181 C C . LEU A 1 565 ? 22.899 0.132 -38.959 1.00 90.88 565 LEU A C 1
ATOM 4183 O O . LEU A 1 565 ? 23.240 -0.906 -39.529 1.00 90.88 565 LEU A O 1
ATOM 4187 N N . GLN A 1 566 ? 23.722 1.159 -38.761 1.00 89.12 566 GLN A N 1
ATOM 4188 C CA . GLN A 1 566 ? 25.152 1.120 -39.053 1.00 89.12 566 GLN A CA 1
ATOM 4189 C C . GLN A 1 566 ? 25.922 1.413 -37.773 1.00 89.12 566 GLN A C 1
ATOM 4191 O O . GLN A 1 566 ? 25.795 2.494 -37.204 1.00 89.12 566 GLN A O 1
ATOM 4196 N N . PHE A 1 567 ? 26.714 0.445 -37.330 1.00 87.69 567 PHE A N 1
ATOM 4197 C CA . PHE A 1 567 ? 27.596 0.587 -36.183 1.00 87.69 567 PHE A CA 1
ATOM 4198 C C . PHE A 1 567 ? 28.954 1.109 -36.650 1.00 87.69 567 PHE A C 1
ATOM 4200 O O . PHE A 1 567 ? 29.539 0.580 -37.598 1.00 87.69 567 PHE A O 1
ATOM 4207 N N . GLY A 1 568 ? 29.469 2.132 -35.966 1.00 80.00 568 GLY A N 1
ATOM 4208 C CA . GLY A 1 568 ? 30.872 2.531 -36.089 1.00 80.00 568 GLY A CA 1
ATOM 4209 C C . GLY A 1 568 ? 31.834 1.490 -35.502 1.00 80.00 568 GLY A C 1
ATOM 4210 O O . GLY A 1 568 ? 31.409 0.527 -34.867 1.00 80.00 568 GLY A O 1
ATOM 4211 N N . ASP A 1 569 ? 33.141 1.720 -35.670 1.00 76.88 569 ASP A N 1
ATOM 4212 C CA . ASP A 1 569 ? 34.218 0.779 -35.314 1.00 76.88 569 ASP A CA 1
ATOM 4213 C C . ASP A 1 569 ? 34.029 0.123 -33.936 1.00 76.88 569 ASP A C 1
ATOM 4215 O O . ASP A 1 569 ? 33.882 -1.089 -33.848 1.00 76.88 569 ASP A O 1
ATOM 4219 N N . ARG A 1 570 ? 33.933 0.921 -32.866 1.00 81.25 570 ARG A N 1
ATOM 4220 C CA . ARG A 1 570 ? 33.775 0.429 -31.480 1.00 81.25 570 ARG A CA 1
ATOM 4221 C C . ARG A 1 570 ? 32.396 0.711 -30.890 1.00 81.25 570 ARG A C 1
ATOM 4223 O O . ARG A 1 570 ? 32.228 0.702 -29.670 1.00 81.25 570 ARG A O 1
ATOM 4230 N N . GLN A 1 571 ? 31.414 1.011 -31.738 1.00 85.25 571 GLN A N 1
ATOM 4231 C CA . GLN A 1 571 ? 30.053 1.251 -31.281 1.00 85.25 571 GLN A CA 1
ATOM 4232 C C . GLN A 1 571 ? 29.414 -0.087 -30.910 1.00 85.25 571 GLN A C 1
ATOM 4234 O O . GLN A 1 571 ? 29.333 -0.996 -31.735 1.00 85.25 571 GLN A O 1
ATOM 4239 N N . ARG A 1 572 ? 28.980 -0.211 -29.654 1.00 90.50 572 ARG A N 1
ATOM 4240 C CA . ARG A 1 572 ? 28.377 -1.444 -29.128 1.00 90.50 572 ARG A CA 1
ATOM 4241 C C . ARG A 1 572 ? 26.860 -1.430 -29.132 1.00 90.50 572 ARG A C 1
ATOM 4243 O O . ARG A 1 572 ? 26.257 -2.492 -29.073 1.00 90.50 572 ARG A O 1
ATOM 4250 N N . GLU A 1 573 ? 26.245 -0.257 -29.193 1.00 93.75 573 GLU A N 1
ATOM 4251 C CA . GLU A 1 573 ? 24.809 -0.121 -28.990 1.00 93.75 573 GLU A CA 1
ATOM 4252 C C . GLU A 1 573 ? 24.210 1.002 -29.835 1.00 93.75 573 GLU A C 1
ATOM 4254 O O .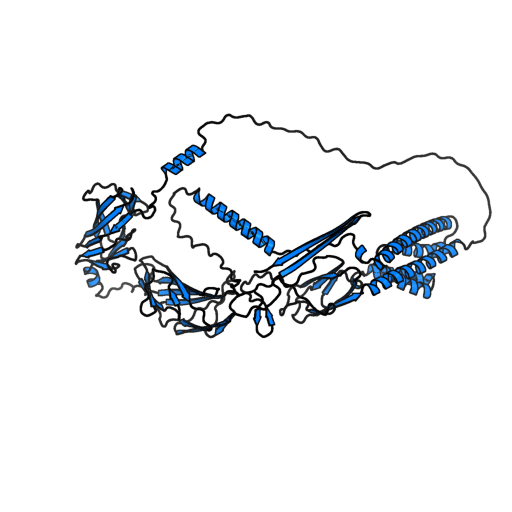 GLU A 1 573 ? 24.806 2.072 -29.993 1.00 93.75 573 GLU A O 1
ATOM 4259 N N . ILE A 1 574 ? 23.011 0.741 -30.356 1.00 93.31 574 ILE A N 1
ATOM 4260 C CA . ILE A 1 574 ? 22.113 1.731 -30.947 1.00 93.31 574 ILE A CA 1
ATOM 4261 C C . ILE A 1 574 ? 20.731 1.522 -30.324 1.00 93.31 574 ILE A C 1
ATOM 4263 O O . ILE A 1 574 ? 20.258 0.391 -30.229 1.00 93.31 574 ILE A O 1
ATOM 4267 N N . THR A 1 575 ? 20.091 2.607 -29.892 1.00 94.06 575 THR A N 1
ATOM 4268 C CA . THR A 1 575 ? 18.751 2.585 -29.289 1.00 94.06 575 THR A CA 1
ATOM 4269 C C . THR A 1 575 ? 17.847 3.577 -30.005 1.00 94.06 575 THR A C 1
ATOM 4271 O O . THR A 1 575 ? 18.307 4.656 -30.382 1.00 94.06 575 THR A O 1
ATOM 4274 N N . TRP A 1 576 ? 16.571 3.228 -30.159 1.00 93.56 576 TRP A N 1
ATOM 4275 C CA . TRP A 1 576 ? 15.532 4.156 -30.602 1.00 93.56 576 TRP A CA 1
ATOM 4276 C C . TRP A 1 576 ? 14.220 3.964 -29.866 1.00 93.56 576 TRP A C 1
ATOM 4278 O O . TRP A 1 576 ? 13.963 2.919 -29.265 1.00 93.56 576 TRP A O 1
ATOM 4288 N N . GLU A 1 577 ? 13.389 4.997 -29.959 1.00 93.69 577 GLU A N 1
ATOM 4289 C CA . GLU A 1 577 ? 12.030 5.002 -29.444 1.00 93.69 577 GLU A CA 1
ATOM 4290 C C . GLU A 1 577 ? 11.036 5.121 -30.600 1.00 93.69 577 GLU A C 1
ATOM 4292 O O . GLU A 1 577 ? 11.217 5.903 -31.541 1.00 93.69 577 GLU A O 1
ATOM 4297 N N . SER A 1 578 ? 9.966 4.347 -30.500 1.00 94.19 578 SER A N 1
ATOM 4298 C CA . SER A 1 578 ? 8.850 4.352 -31.430 1.00 94.19 578 SER A CA 1
ATOM 4299 C C . SER A 1 578 ? 7.538 4.487 -30.670 1.00 94.19 578 SER A C 1
ATOM 4301 O O . SER A 1 578 ? 7.385 3.988 -29.556 1.00 94.19 578 SER A O 1
ATOM 4303 N N . SER A 1 579 ? 6.565 5.137 -31.295 1.00 94.06 579 SER A N 1
ATOM 4304 C CA . SER A 1 579 ? 5.170 5.112 -30.858 1.00 94.06 579 SER A CA 1
ATOM 4305 C C . SER A 1 579 ? 4.436 3.949 -31.519 1.00 94.06 579 SER A C 1
ATOM 4307 O O . SER A 1 579 ? 4.698 3.618 -32.675 1.00 94.06 579 SER A O 1
ATOM 4309 N N . VAL A 1 580 ? 3.507 3.336 -30.792 1.00 92.38 580 VAL A N 1
ATOM 4310 C CA . VAL A 1 580 ? 2.612 2.298 -31.322 1.00 92.38 580 VAL A CA 1
ATOM 4311 C C . VAL A 1 580 ? 1.177 2.746 -31.073 1.00 92.38 580 VAL A C 1
ATOM 4313 O O . VAL A 1 580 ? 0.870 3.319 -30.031 1.00 92.38 580 VAL A O 1
ATOM 4316 N N . ALA A 1 581 ? 0.285 2.543 -32.040 1.00 88.50 581 ALA A N 1
ATOM 4317 C CA . ALA A 1 581 ? -1.131 2.830 -31.826 1.00 88.50 581 ALA A CA 1
ATOM 4318 C C . ALA A 1 581 ? -1.742 1.786 -30.865 1.00 88.50 581 ALA A C 1
ATOM 4320 O O . ALA A 1 581 ? -1.457 0.600 -31.031 1.00 88.50 581 ALA A O 1
ATOM 4321 N N . PRO A 1 582 ? -2.590 2.176 -29.893 1.00 89.69 582 PRO A N 1
ATOM 4322 C CA . PRO A 1 582 ? -3.274 1.211 -29.035 1.00 89.69 582 PRO A CA 1
ATOM 4323 C C . PRO A 1 582 ? -4.138 0.240 -29.851 1.00 89.69 582 PRO A C 1
ATOM 4325 O O . PRO A 1 582 ? -4.990 0.669 -30.631 1.00 89.69 582 PRO A O 1
ATOM 4328 N N . VAL A 1 583 ? -3.932 -1.061 -29.650 1.00 93.50 583 VAL A N 1
ATOM 4329 C CA . VAL A 1 583 ? -4.655 -2.156 -30.321 1.00 93.50 583 VAL A CA 1
ATOM 4330 C C . VAL A 1 583 ? -5.173 -3.157 -29.290 1.00 93.50 583 VAL A C 1
ATOM 4332 O O . VAL A 1 583 ? -4.631 -3.255 -28.196 1.00 93.50 583 VAL A O 1
ATOM 4335 N N . SER A 1 584 ? -6.223 -3.912 -29.613 1.00 92.75 584 SER A N 1
ATOM 4336 C CA . SER A 1 584 ? -6.739 -4.954 -28.711 1.00 92.75 584 SER A CA 1
ATOM 4337 C C . SER A 1 584 ? -5.871 -6.211 -28.690 1.00 92.75 584 SER A C 1
ATOM 4339 O O . SER A 1 584 ? -5.901 -6.943 -27.712 1.00 92.75 584 SER A O 1
ATOM 4341 N N . SER A 1 585 ? -5.115 -6.462 -29.759 1.00 94.56 585 SER A N 1
ATOM 4342 C CA . SER A 1 585 ? -4.217 -7.609 -29.879 1.00 94.56 585 SER A CA 1
ATOM 4343 C C . SER A 1 585 ? -2.980 -7.214 -30.683 1.00 94.56 585 SER A C 1
ATOM 4345 O O . SER A 1 585 ? -3.097 -6.522 -31.700 1.00 94.56 585 SER A O 1
ATOM 4347 N N . LEU A 1 586 ? -1.800 -7.621 -30.218 1.00 93.81 586 LEU A N 1
ATOM 4348 C CA . LEU A 1 586 ? -0.516 -7.419 -30.888 1.00 93.81 586 LEU A CA 1
ATOM 4349 C C . LEU A 1 586 ? 0.213 -8.754 -30.994 1.00 93.81 586 LEU A C 1
ATOM 4351 O O . LEU A 1 586 ? 0.525 -9.380 -29.983 1.00 93.81 586 LEU A O 1
ATOM 4355 N N . GLN A 1 587 ? 0.541 -9.152 -32.220 1.00 93.94 587 GLN A N 1
ATOM 4356 C CA . GLN A 1 587 ? 1.372 -10.321 -32.467 1.00 93.94 587 GLN A CA 1
ATOM 4357 C C . GLN A 1 587 ? 2.834 -9.895 -32.638 1.00 93.94 587 GLN A C 1
ATOM 4359 O O . GLN A 1 587 ? 3.164 -9.102 -33.521 1.00 93.94 587 GLN A O 1
ATOM 4364 N N . LEU A 1 588 ? 3.712 -10.434 -31.796 1.00 93.81 588 LEU A N 1
ATOM 4365 C CA . LEU A 1 588 ? 5.161 -10.340 -31.939 1.00 93.81 588 LEU A CA 1
ATOM 4366 C C . LEU A 1 588 ? 5.659 -11.618 -32.612 1.00 93.81 588 LEU A C 1
ATOM 4368 O O . LEU A 1 588 ? 5.327 -12.715 -32.171 1.00 93.81 588 LEU A O 1
ATOM 4372 N N . VAL A 1 589 ? 6.449 -11.482 -33.674 1.00 93.06 589 VAL A N 1
ATOM 4373 C CA . VAL A 1 589 ? 7.048 -12.613 -34.394 1.00 93.06 589 VAL A CA 1
ATOM 4374 C C . VAL A 1 589 ? 8.553 -12.409 -34.427 1.00 93.06 589 VAL A C 1
ATOM 4376 O O . VAL A 1 589 ? 9.025 -11.371 -34.896 1.00 93.06 589 VAL A O 1
ATOM 4379 N N . ALA A 1 590 ? 9.302 -13.385 -33.916 1.00 92.62 590 ALA A N 1
ATOM 4380 C CA . ALA A 1 590 ? 10.756 -13.350 -33.939 1.00 92.62 590 ALA A CA 1
ATOM 4381 C C . ALA A 1 590 ? 11.246 -13.504 -35.379 1.00 92.62 590 ALA A C 1
ATOM 4383 O O . ALA A 1 590 ? 10.814 -14.411 -36.099 1.00 92.62 590 ALA A O 1
ATOM 4384 N N . ALA A 1 591 ? 12.135 -12.614 -35.817 1.00 88.31 591 ALA A N 1
ATOM 4385 C CA . ALA A 1 591 ? 12.555 -12.599 -37.209 1.00 88.31 591 ALA A CA 1
ATOM 4386 C C . ALA A 1 591 ? 13.229 -13.920 -37.629 1.00 88.31 591 ALA A C 1
ATOM 4388 O O . ALA A 1 591 ? 14.028 -14.477 -36.872 1.00 88.31 591 ALA A O 1
ATOM 4389 N N . PRO A 1 592 ? 12.963 -14.415 -38.852 1.00 82.06 592 PRO A N 1
ATOM 4390 C CA . PRO A 1 592 ? 13.677 -15.565 -39.383 1.00 82.06 592 PRO A CA 1
ATOM 4391 C C . PRO A 1 592 ? 15.125 -15.159 -39.701 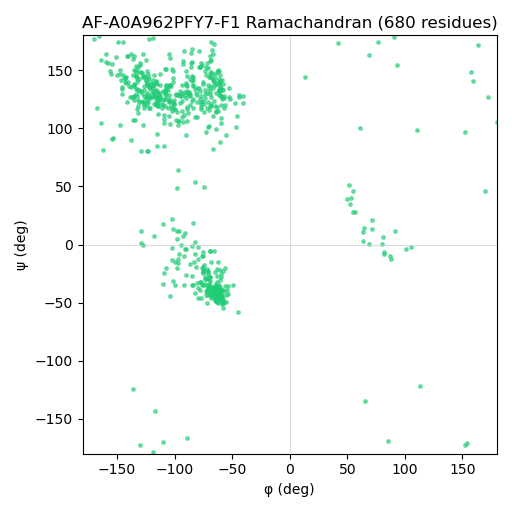1.00 82.06 592 PRO A C 1
ATOM 4393 O O . PRO A 1 592 ? 15.360 -14.304 -40.557 1.00 82.06 592 PRO A O 1
ATOM 4396 N N . GLY A 1 593 ? 16.104 -15.746 -39.010 1.00 80.56 593 GLY A N 1
ATOM 4397 C CA . GLY A 1 593 ? 17.524 -15.491 -39.257 1.00 80.56 593 GLY A CA 1
ATOM 4398 C C . GLY A 1 593 ? 18.440 -15.951 -38.123 1.00 80.56 593 GLY A C 1
ATOM 4399 O O . GLY A 1 593 ? 17.981 -16.331 -37.050 1.00 80.56 593 GLY A O 1
ATOM 4400 N N . THR A 1 594 ? 19.749 -15.905 -38.376 1.00 80.88 594 THR A N 1
ATOM 4401 C CA . THR A 1 594 ? 20.807 -16.312 -37.429 1.00 80.88 594 THR A CA 1
ATOM 4402 C C . THR A 1 594 ? 21.738 -15.162 -37.044 1.00 80.88 594 THR A C 1
ATOM 4404 O O . THR A 1 594 ? 22.736 -15.386 -36.372 1.00 80.88 594 THR A O 1
ATOM 4407 N N . HIS A 1 595 ? 21.436 -13.928 -37.457 1.00 87.31 595 HIS A N 1
ATOM 4408 C CA . HIS A 1 595 ? 22.314 -12.768 -37.252 1.00 87.31 595 HIS A CA 1
ATOM 4409 C C . HIS A 1 595 ?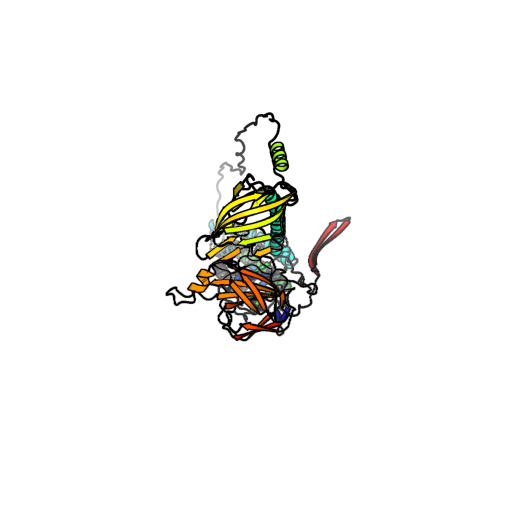 22.023 -12.004 -35.953 1.00 87.31 595 HIS A C 1
ATOM 4411 O O . HIS A 1 595 ? 22.787 -11.117 -35.574 1.00 87.31 595 HIS A O 1
ATOM 4417 N N . TYR A 1 596 ? 20.922 -12.312 -35.264 1.00 93.31 596 TYR A N 1
ATOM 4418 C CA . TYR A 1 596 ? 20.644 -11.783 -33.933 1.00 93.31 596 TYR A CA 1
ATOM 4419 C C . TYR A 1 596 ? 19.627 -12.628 -33.166 1.00 93.31 596 TYR A C 1
ATOM 4421 O O . TYR A 1 596 ? 18.893 -13.422 -33.750 1.00 93.31 596 TYR A O 1
ATOM 4429 N N . VAL A 1 597 ? 19.566 -12.412 -31.852 1.00 93.38 597 VAL A N 1
ATOM 4430 C CA . VAL A 1 597 ? 18.527 -12.952 -30.961 1.00 93.38 597 VAL A CA 1
ATOM 4431 C C . VAL A 1 597 ? 17.647 -11.841 -30.417 1.00 93.38 597 VAL A C 1
ATOM 4433 O O . VAL A 1 597 ? 18.127 -10.731 -30.176 1.00 93.38 597 VAL A O 1
ATOM 4436 N N . GLU A 1 598 ? 16.369 -12.142 -30.202 1.00 94.44 598 GLU A N 1
ATOM 4437 C CA . GLU A 1 598 ? 15.406 -11.184 -29.669 1.00 94.44 598 GLU A CA 1
ATOM 4438 C C . GLU A 1 598 ? 15.149 -11.405 -28.173 1.00 94.44 598 GLU A C 1
ATOM 4440 O O . GLU A 1 598 ? 15.226 -12.510 -27.636 1.00 94.44 598 GLU A O 1
ATOM 4445 N N . THR A 1 599 ? 14.848 -10.325 -27.466 1.00 94.62 599 THR A N 1
ATOM 4446 C CA . THR A 1 599 ? 14.311 -10.353 -26.108 1.00 94.62 599 THR A CA 1
ATOM 4447 C C . THR A 1 599 ? 13.171 -9.356 -26.043 1.00 94.62 599 THR A C 1
ATOM 4449 O O . THR A 1 599 ? 13.349 -8.184 -26.367 1.00 94.62 599 THR A O 1
ATOM 4452 N N . TRP A 1 600 ? 11.993 -9.812 -25.640 1.00 94.69 600 TRP A N 1
ATOM 4453 C CA . TRP A 1 600 ? 10.813 -8.964 -25.515 1.00 94.69 600 TRP A CA 1
ATOM 4454 C C . TRP A 1 600 ? 10.505 -8.762 -24.043 1.00 94.69 600 TRP A C 1
ATOM 4456 O O . TRP A 1 600 ? 10.479 -9.722 -23.277 1.00 94.69 600 TRP A O 1
ATOM 4466 N N . ARG A 1 601 ? 10.271 -7.521 -23.638 1.00 92.81 601 ARG A N 1
ATOM 4467 C CA . ARG A 1 601 ? 9.889 -7.161 -22.276 1.00 92.81 601 ARG A CA 1
ATOM 4468 C C . ARG A 1 601 ? 8.643 -6.304 -22.336 1.00 92.81 601 ARG A C 1
ATOM 4470 O O . ARG A 1 601 ? 8.603 -5.329 -23.078 1.00 92.81 601 ARG A O 1
ATOM 4477 N N . LEU A 1 602 ? 7.638 -6.648 -21.544 1.00 92.31 602 LEU A N 1
ATOM 4478 C CA . LEU A 1 602 ? 6.390 -5.897 -21.489 1.00 92.31 602 LEU A CA 1
ATOM 4479 C C . LEU A 1 602 ? 6.271 -5.162 -20.155 1.00 92.31 602 LEU A C 1
ATOM 4481 O O . LEU A 1 602 ? 6.444 -5.739 -19.081 1.00 92.31 602 LEU A O 1
ATOM 4485 N N . ARG A 1 603 ? 5.922 -3.880 -20.233 1.00 90.56 603 ARG A N 1
ATOM 4486 C CA . ARG A 1 603 ? 5.709 -2.985 -19.097 1.00 90.56 603 ARG A CA 1
ATOM 4487 C C . ARG A 1 603 ? 4.304 -2.392 -19.160 1.00 90.56 603 ARG A C 1
ATOM 4489 O O . ARG A 1 603 ? 4.120 -1.259 -19.610 1.00 90.56 603 ARG A O 1
ATOM 4496 N N . PRO A 1 604 ? 3.285 -3.146 -18.719 1.00 90.75 604 PRO A N 1
ATOM 4497 C CA . PRO A 1 604 ? 1.930 -2.638 -18.692 1.00 90.75 604 PRO A CA 1
ATOM 4498 C C . PRO A 1 604 ? 1.706 -1.765 -17.459 1.00 90.75 604 PRO A C 1
ATOM 4500 O O . PRO A 1 604 ? 2.054 -2.129 -16.336 1.00 90.75 604 PRO A O 1
ATOM 4503 N N . SER A 1 605 ? 1.071 -0.614 -17.658 1.00 90.06 605 SER A N 1
ATOM 4504 C CA . SER A 1 605 ? 0.473 0.147 -16.560 1.00 90.06 605 SER A CA 1
ATOM 4505 C C . SER A 1 605 ? -0.729 -0.604 -15.964 1.00 90.06 605 SER A C 1
ATOM 4507 O O . SER A 1 605 ? -1.249 -1.560 -16.539 1.00 90.06 605 SER A O 1
ATOM 4509 N N . ALA A 1 606 ? -1.210 -0.162 -14.804 1.00 88.62 606 ALA A N 1
ATOM 4510 C CA . ALA A 1 606 ? -2.417 -0.673 -14.156 1.00 88.62 606 ALA A CA 1
ATOM 4511 C C . ALA A 1 606 ? -3.711 -0.305 -14.915 1.00 88.62 606 ALA A C 1
ATOM 4513 O O . ALA A 1 606 ? -4.788 -0.757 -14.536 1.00 88.62 606 ALA A O 1
ATOM 4514 N N . LEU A 1 607 ? -3.616 0.509 -15.977 1.00 88.69 607 LEU A N 1
ATOM 4515 C CA . LEU A 1 607 ? -4.733 0.814 -16.875 1.00 88.69 607 LEU A CA 1
ATOM 4516 C C . LEU A 1 607 ? -5.072 -0.358 -17.800 1.00 88.69 607 LEU A C 1
ATOM 4518 O O . LEU A 1 607 ? -6.217 -0.483 -18.226 1.00 88.69 607 LEU A O 1
ATOM 4522 N N . TRP A 1 608 ? -4.090 -1.199 -18.123 1.00 89.69 608 TRP A N 1
ATOM 4523 C CA . TRP A 1 608 ? -4.231 -2.266 -19.106 1.00 89.69 608 TRP A CA 1
ATOM 4524 C C . TRP A 1 608 ? -4.036 -3.615 -18.438 1.00 89.69 608 TRP A C 1
ATOM 4526 O O . TRP A 1 608 ? -3.014 -3.851 -17.796 1.00 89.69 608 TRP A O 1
ATOM 4536 N N . ARG A 1 609 ? -4.998 -4.513 -18.615 1.00 90.94 609 ARG A N 1
ATOM 4537 C CA . ARG A 1 609 ? -4.824 -5.947 -18.410 1.00 90.94 609 ARG A CA 1
ATOM 4538 C C . ARG A 1 609 ? -4.233 -6.543 -19.678 1.00 90.94 609 ARG A C 1
ATOM 4540 O O . ARG A 1 609 ? -4.668 -6.177 -20.770 1.00 90.94 609 ARG A O 1
ATOM 4547 N N . VAL A 1 610 ? -3.247 -7.418 -19.509 1.00 91.88 610 VAL A N 1
ATOM 4548 C CA . VAL A 1 610 ? -2.593 -8.093 -20.627 1.00 91.88 610 VAL A CA 1
ATOM 4549 C C . VAL A 1 610 ? -2.618 -9.589 -20.397 1.00 91.88 610 VAL A C 1
ATOM 4551 O O . VAL A 1 610 ? -2.053 -10.062 -19.411 1.00 91.88 610 VAL A O 1
ATOM 4554 N N . ASP A 1 611 ? -3.254 -10.292 -21.321 1.00 93.31 611 ASP A N 1
ATOM 4555 C CA . ASP A 1 611 ? -3.203 -11.742 -21.438 1.00 93.31 611 ASP A CA 1
ATOM 4556 C C . ASP A 1 611 ? -2.239 -12.099 -22.580 1.00 93.31 611 ASP A C 1
ATOM 4558 O O . ASP A 1 611 ? -2.010 -11.295 -23.488 1.00 93.31 611 ASP A O 1
ATOM 4562 N N . TYR A 1 612 ? -1.598 -13.264 -22.507 1.00 93.94 612 TYR A N 1
ATOM 4563 C CA . TYR A 1 612 ? -0.610 -13.669 -23.504 1.00 93.94 612 TYR A CA 1
ATOM 4564 C C . TYR A 1 612 ? -0.671 -15.163 -23.810 1.00 93.94 612 TYR A C 1
ATOM 4566 O O . TYR A 1 612 ? -0.873 -15.987 -22.917 1.00 93.94 612 TYR A O 1
ATOM 4574 N N . GLU A 1 613 ? -0.442 -15.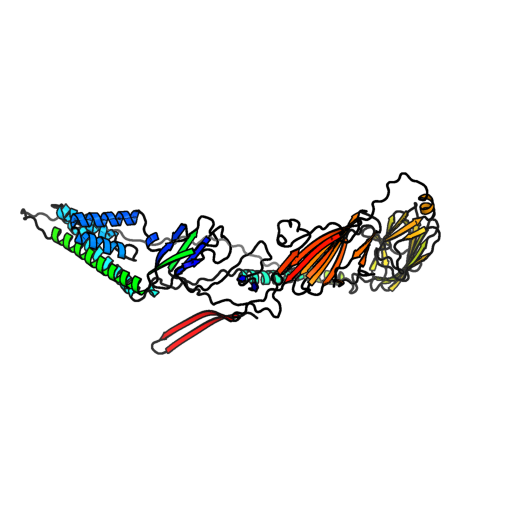503 -25.078 1.00 95.56 613 GLU A N 1
ATOM 4575 C CA . GLU A 1 613 ? -0.443 -16.871 -25.601 1.00 95.56 613 GLU A CA 1
ATOM 4576 C C . GLU A 1 613 ? 0.752 -17.091 -26.545 1.00 95.56 613 GLU A C 1
ATOM 4578 O O . GLU A 1 613 ? 1.174 -16.180 -27.263 1.00 95.56 613 GLU A O 1
ATOM 4583 N N . GLY A 1 614 ? 1.313 -18.305 -26.546 1.00 94.00 614 GLY A N 1
ATOM 4584 C CA . GLY A 1 614 ? 2.470 -18.681 -27.360 1.00 94.00 614 GLY A CA 1
ATOM 4585 C C . GLY A 1 614 ? 3.698 -18.976 -26.503 1.00 94.00 614 GLY A C 1
ATOM 4586 O O . GLY A 1 614 ? 3.663 -19.864 -25.649 1.00 94.00 614 GLY A O 1
ATOM 4587 N N . VAL A 1 615 ? 4.795 -18.252 -26.740 1.00 92.62 615 VAL A N 1
ATOM 4588 C CA . VAL A 1 615 ? 6.073 -18.462 -26.038 1.00 92.62 615 VAL A CA 1
ATOM 4589 C C . VAL A 1 615 ? 5.913 -18.216 -24.526 1.00 92.62 615 VAL A C 1
ATOM 4591 O O . VAL A 1 615 ? 5.412 -17.158 -24.131 1.00 92.62 615 VAL A O 1
ATOM 4594 N N . PRO A 1 616 ? 6.347 -19.142 -23.648 1.00 91.25 616 PRO A N 1
ATOM 4595 C CA . PRO A 1 616 ? 6.257 -18.946 -22.206 1.00 91.25 616 PRO A CA 1
ATOM 4596 C C . PRO A 1 616 ? 7.244 -17.867 -21.724 1.00 91.25 616 PRO A C 1
ATOM 4598 O O . PRO A 1 616 ? 8.363 -17.777 -22.239 1.00 91.25 616 PRO A O 1
ATOM 4601 N N . PRO A 1 617 ? 6.875 -17.053 -20.719 1.00 91.56 617 PRO A N 1
ATOM 4602 C CA . PRO A 1 617 ? 7.764 -16.031 -20.186 1.00 91.56 617 PRO A CA 1
ATOM 4603 C C . PRO A 1 617 ? 8.936 -16.649 -19.416 1.00 91.56 617 PRO A C 1
ATOM 4605 O O . PRO A 1 617 ? 8.795 -17.641 -18.695 1.00 91.56 617 PRO A O 1
ATOM 4608 N N . THR A 1 618 ? 10.102 -16.020 -19.518 1.00 90.00 618 THR A N 1
ATOM 4609 C CA . THR A 1 618 ? 11.265 -16.317 -18.686 1.00 90.00 618 THR A CA 1
ATOM 4610 C C . THR A 1 618 ? 11.115 -15.663 -17.311 1.00 90.00 618 THR A C 1
ATOM 4612 O O . THR A 1 618 ? 10.426 -14.656 -17.133 1.00 90.00 618 THR A O 1
ATOM 4615 N N . ARG A 1 619 ? 11.748 -16.252 -16.287 1.00 76.62 619 ARG A N 1
ATOM 4616 C CA . ARG A 1 619 ? 11.703 -15.709 -14.922 1.00 76.62 619 ARG A CA 1
ATOM 4617 C C . ARG A 1 619 ? 12.379 -14.335 -14.899 1.00 76.62 619 ARG A C 1
ATOM 4619 O O . ARG A 1 619 ? 13.595 -14.250 -15.061 1.00 76.62 619 ARG A O 1
ATOM 4626 N N . ALA A 1 620 ? 11.601 -13.289 -14.627 1.00 68.50 620 ALA A N 1
ATOM 4627 C CA . ALA A 1 620 ? 12.141 -11.958 -14.395 1.00 68.50 620 ALA A CA 1
ATOM 4628 C C . ALA A 1 620 ? 13.070 -11.963 -13.161 1.00 68.50 620 ALA A C 1
ATOM 4630 O O . ALA A 1 620 ? 12.762 -12.623 -12.158 1.00 68.50 620 ALA A O 1
ATOM 4631 N N . PRO A 1 621 ? 14.206 -11.247 -13.200 1.00 63.03 621 PRO A N 1
ATOM 4632 C CA . PRO A 1 621 ? 15.062 -11.092 -12.032 1.00 63.03 621 PRO A CA 1
ATOM 4633 C C . PRO A 1 621 ? 14.301 -10.402 -10.880 1.00 63.03 621 PRO A C 1
ATOM 4635 O O . PRO A 1 621 ? 13.441 -9.549 -11.125 1.00 63.03 621 PRO A O 1
ATOM 4638 N N . PRO A 1 622 ? 14.587 -10.759 -9.613 1.00 61.41 622 PRO A N 1
ATOM 4639 C CA . PRO A 1 622 ? 13.936 -10.144 -8.460 1.00 61.41 622 PRO A CA 1
ATOM 4640 C C . PRO A 1 622 ? 14.226 -8.636 -8.414 1.00 61.41 622 PRO A C 1
ATOM 4642 O O . PRO A 1 622 ? 15.368 -8.212 -8.574 1.00 61.41 622 PRO A O 1
ATOM 4645 N N . GLY A 1 623 ? 13.190 -7.820 -8.198 1.00 64.56 623 GLY A N 1
ATOM 4646 C CA . GLY A 1 623 ? 13.303 -6.360 -8.172 1.00 64.56 623 GLY A CA 1
ATOM 4647 C C . GLY A 1 623 ? 11.997 -5.644 -8.547 1.00 64.56 623 GLY A C 1
ATOM 4648 O O . GLY A 1 623 ? 10.964 -6.296 -8.700 1.00 64.56 623 GLY A O 1
ATOM 4649 N N . PRO A 1 624 ? 12.021 -4.310 -8.738 1.00 59.03 624 PRO A N 1
ATOM 4650 C CA . PRO A 1 624 ? 10.837 -3.506 -9.078 1.00 59.03 624 PRO A CA 1
ATOM 4651 C C . PRO A 1 624 ? 10.189 -3.877 -10.426 1.00 59.03 624 PRO A C 1
ATOM 4653 O O . PRO A 1 624 ? 9.049 -3.506 -10.684 1.00 59.03 624 PRO A O 1
ATOM 4656 N N . GLY A 1 625 ? 10.892 -4.634 -11.274 1.00 62.72 625 GLY A N 1
ATOM 4657 C CA . GLY A 1 625 ? 10.375 -5.190 -12.525 1.00 62.72 625 GLY A CA 1
ATOM 4658 C C . GLY A 1 625 ? 9.901 -6.644 -12.441 1.00 62.72 625 GLY A C 1
ATOM 4659 O O . GLY A 1 625 ? 9.686 -7.240 -13.486 1.00 62.72 625 GLY A O 1
ATOM 4660 N N . SER A 1 626 ? 9.750 -7.245 -11.255 1.00 64.88 626 SER A N 1
ATOM 4661 C CA . SER A 1 626 ? 9.423 -8.680 -11.135 1.00 64.88 626 SER A CA 1
ATOM 4662 C C . SER A 1 626 ? 8.059 -9.079 -11.715 1.00 64.88 626 SER A C 1
ATOM 4664 O O . SER A 1 626 ? 7.857 -10.245 -12.038 1.00 64.88 626 SER A O 1
ATOM 4666 N N . LEU A 1 627 ? 7.134 -8.122 -11.858 1.00 77.38 627 LEU A N 1
ATOM 4667 C CA . LEU A 1 627 ? 5.826 -8.304 -12.502 1.00 77.38 627 LEU A CA 1
ATOM 4668 C C . LEU A 1 627 ? 5.816 -7.871 -13.980 1.00 77.38 627 LEU A C 1
ATOM 4670 O O . LEU A 1 627 ? 4.750 -7.741 -14.575 1.00 77.38 627 LEU A O 1
ATOM 4674 N N . GLN A 1 628 ? 6.987 -7.625 -14.573 1.00 86.50 628 GLN A N 1
ATOM 4675 C CA . GLN A 1 628 ? 7.142 -7.327 -15.996 1.00 86.50 628 GLN A CA 1
ATOM 4676 C C . GLN A 1 628 ? 7.567 -8.613 -16.709 1.00 86.50 628 GLN A C 1
ATOM 4678 O O . GLN A 1 628 ? 8.702 -9.060 -16.514 1.00 86.50 628 GLN A O 1
ATOM 4683 N N . PRO A 1 629 ? 6.680 -9.249 -17.489 1.00 89.62 629 PRO A N 1
ATOM 4684 C CA . PRO A 1 629 ? 7.030 -10.480 -18.174 1.00 89.62 629 PRO A CA 1
ATOM 4685 C C . PRO A 1 629 ? 8.084 -10.211 -19.256 1.00 89.62 629 PRO A C 1
ATOM 4687 O O . PRO A 1 629 ? 8.092 -9.165 -19.917 1.00 89.62 629 PRO A O 1
ATOM 4690 N N . GLN A 1 630 ? 8.989 -11.174 -19.400 1.00 92.19 630 GLN A N 1
ATOM 4691 C CA . GLN A 1 630 ? 10.070 -11.167 -20.372 1.00 92.19 630 GLN A CA 1
ATOM 4692 C C . GLN A 1 630 ? 10.022 -12.466 -21.175 1.00 92.19 630 GLN A C 1
ATOM 4694 O O . GLN A 1 630 ? 9.729 -13.520 -20.622 1.00 92.19 630 GLN A O 1
ATOM 4699 N N . TRP A 1 631 ? 10.345 -12.401 -22.462 1.00 94.50 631 TRP A N 1
ATOM 4700 C CA . TRP A 1 631 ? 10.414 -13.546 -23.365 1.00 94.50 631 TRP A CA 1
ATOM 4701 C C . TRP A 1 631 ? 11.725 -13.537 -24.147 1.00 94.50 631 TRP A C 1
ATOM 4703 O O . TRP A 1 631 ? 12.272 -12.476 -24.456 1.00 94.50 631 TRP A O 1
ATOM 4713 N N . GLN A 1 632 ? 12.220 -14.729 -24.470 1.00 94.12 632 GLN A N 1
ATOM 4714 C CA . GLN A 1 632 ? 13.392 -14.957 -25.319 1.00 94.12 632 GLN A CA 1
ATOM 4715 C C . GLN A 1 632 ? 13.004 -15.978 -26.398 1.00 94.12 632 GLN A C 1
ATOM 4717 O O . GLN A 1 632 ? 13.235 -17.171 -26.206 1.00 94.12 632 GLN A O 1
ATOM 4722 N N . PRO A 1 633 ? 12.322 -15.532 -27.467 1.00 94.56 633 PRO A N 1
ATOM 4723 C CA . PRO A 1 633 ? 11.811 -16.417 -28.507 1.00 94.56 633 PRO A CA 1
ATOM 4724 C C . PRO A 1 633 ? 12.935 -16.942 -29.409 1.00 94.56 633 PRO A C 1
ATOM 4726 O O . PRO A 1 633 ? 13.917 -16.242 -29.681 1.00 94.56 633 PRO A O 1
ATOM 4729 N N . TRP A 1 634 ? 12.757 -18.149 -29.934 1.00 92.50 634 TRP A N 1
ATOM 4730 C CA . TRP A 1 634 ? 13.559 -18.666 -31.043 1.00 92.50 634 TRP A CA 1
ATOM 4731 C C . TRP A 1 634 ? 13.112 -18.060 -32.384 1.00 92.50 634 TRP A C 1
ATOM 4733 O O . TRP A 1 634 ? 11.962 -17.630 -32.511 1.00 92.50 634 TRP A O 1
ATOM 4743 N N . PRO A 1 635 ? 13.984 -18.025 -33.415 1.00 91.62 635 PRO A N 1
ATOM 4744 C CA . PRO A 1 635 ? 13.612 -17.523 -34.737 1.00 91.62 635 PRO A CA 1
ATOM 4745 C C . PRO A 1 635 ? 12.343 -18.198 -35.281 1.00 91.62 635 PRO A C 1
ATOM 4747 O O . PRO A 1 635 ? 12.270 -19.423 -35.354 1.00 91.62 635 PRO A O 1
ATOM 4750 N N . GLY A 1 636 ? 11.352 -17.396 -35.680 1.00 89.06 636 GLY A N 1
ATOM 4751 C CA . GLY A 1 636 ? 10.058 -17.868 -36.182 1.00 89.06 636 GLY A CA 1
ATOM 4752 C C . GLY A 1 636 ? 8.984 -18.130 -35.119 1.00 89.06 636 GLY A C 1
ATOM 4753 O O . GLY A 1 636 ? 7.826 -18.311 -35.490 1.00 89.06 636 GLY A O 1
ATOM 4754 N N . GLU A 1 637 ? 9.310 -18.115 -33.822 1.00 94.31 637 GLU A N 1
ATOM 4755 C CA . GLU A 1 637 ? 8.292 -18.189 -32.769 1.00 94.31 637 GLU A CA 1
ATOM 4756 C C . GLU A 1 637 ? 7.471 -16.894 -32.680 1.00 94.31 637 GLU A C 1
ATOM 4758 O O . GLU A 1 637 ? 7.947 -15.795 -32.988 1.00 94.31 637 GLU A O 1
ATOM 4763 N N . SER A 1 638 ? 6.225 -17.025 -32.222 1.00 94.50 638 SER A N 1
ATOM 4764 C CA . SER A 1 638 ? 5.294 -15.908 -32.077 1.00 94.50 638 SER A CA 1
ATOM 4765 C C . SER A 1 638 ? 4.688 -15.822 -30.678 1.00 94.50 638 SER A C 1
ATOM 4767 O O . SER A 1 638 ? 4.374 -16.844 -30.067 1.00 94.50 638 SER A O 1
ATOM 4769 N N . LEU A 1 639 ? 4.463 -14.597 -30.210 1.00 95.69 639 LEU A N 1
ATOM 4770 C CA . LEU A 1 639 ? 3.743 -14.266 -28.981 1.00 95.69 639 LEU A CA 1
ATOM 4771 C C . LEU A 1 639 ? 2.559 -13.369 -29.334 1.00 95.69 639 LEU A C 1
ATOM 4773 O O . LEU A 1 639 ? 2.741 -12.327 -29.965 1.00 95.69 639 LEU A O 1
ATOM 4777 N N . THR A 1 640 ? 1.368 -13.750 -28.897 1.00 96.31 640 THR A N 1
ATOM 4778 C CA . THR A 1 640 ? 0.173 -12.911 -28.998 1.00 96.31 640 THR A CA 1
ATOM 4779 C C . THR A 1 640 ? -0.057 -12.235 -27.654 1.00 96.31 640 THR A C 1
ATOM 4781 O O . THR A 1 640 ? -0.053 -12.903 -26.622 1.00 96.31 640 THR A O 1
ATOM 4784 N N . LEU A 1 641 ? -0.216 -10.911 -27.665 1.00 95.38 641 LEU A N 1
ATOM 4785 C CA . LEU A 1 641 ? -0.527 -10.089 -26.498 1.00 95.38 641 LEU A CA 1
ATOM 4786 C C . LEU A 1 641 ? -1.916 -9.478 -26.671 1.00 95.38 641 LEU A C 1
ATOM 4788 O O . LEU A 1 641 ? -2.115 -8.684 -27.591 1.00 95.38 641 LEU A O 1
ATOM 4792 N N . ASP A 1 642 ? -2.838 -9.793 -25.770 1.00 96.00 642 ASP A N 1
ATOM 4793 C CA . ASP A 1 642 ? -4.199 -9.265 -25.782 1.00 96.00 642 ASP A CA 1
ATOM 4794 C C . ASP A 1 642 ? -4.371 -8.207 -24.696 1.00 96.00 642 ASP A C 1
ATOM 4796 O O . ASP A 1 642 ? -4.139 -8.449 -23.511 1.00 96.00 642 ASP A O 1
ATOM 4800 N N . PHE A 1 643 ? -4.787 -7.010 -25.103 1.00 94.25 643 PHE A N 1
ATOM 4801 C CA . PHE A 1 643 ? -4.879 -5.837 -24.246 1.00 94.25 643 PHE A CA 1
ATOM 4802 C C . PHE A 1 643 ? -6.332 -5.474 -23.988 1.00 94.25 643 PHE A C 1
ATOM 4804 O O . PHE A 1 643 ? -7.081 -5.100 -24.891 1.00 94.25 643 PHE A O 1
ATOM 4811 N N . THR A 1 644 ? -6.712 -5.489 -22.716 1.00 92.25 644 THR A N 1
ATOM 4812 C CA . THR A 1 644 ? -8.032 -5.045 -22.271 1.00 92.25 644 THR A CA 1
ATOM 4813 C C . THR A 1 644 ? -7.868 -3.893 -21.297 1.00 92.25 644 THR A C 1
ATOM 4815 O O . THR A 1 644 ? -7.156 -4.027 -20.308 1.00 92.25 644 THR A O 1
ATOM 4818 N N . ARG A 1 645 ? -8.543 -2.761 -21.529 1.00 89.50 645 ARG A N 1
ATOM 4819 C CA . ARG A 1 645 ? -8.648 -1.678 -20.538 1.00 89.50 645 ARG A CA 1
ATOM 4820 C C . ARG A 1 645 ? -9.880 -1.925 -19.660 1.00 89.50 645 ARG A C 1
ATOM 4822 O O . ARG A 1 645 ? -10.997 -1.732 -20.147 1.00 89.50 645 ARG A O 1
ATOM 4829 N N . PRO A 1 646 ? -9.730 -2.354 -18.394 1.00 87.25 646 PRO A N 1
ATOM 4830 C CA . PRO A 1 646 ? -10.873 -2.593 -17.524 1.00 87.25 646 PRO A CA 1
ATOM 4831 C C . PRO A 1 646 ? -11.601 -1.279 -17.233 1.00 87.25 646 PRO A C 1
ATOM 4833 O O . PRO A 1 646 ? -10.972 -0.243 -17.008 1.00 87.25 646 PRO A O 1
ATOM 4836 N N . GLN A 1 647 ? -12.934 -1.305 -17.215 1.00 83.88 647 GLN A N 1
ATOM 4837 C CA . GLN A 1 647 ? -13.707 -0.102 -16.920 1.00 83.88 647 GLN A CA 1
ATOM 4838 C C . GLN A 1 647 ? -13.619 0.246 -15.431 1.00 83.88 647 GLN A C 1
ATOM 4840 O O . GLN A 1 647 ? -13.865 -0.597 -14.558 1.00 83.88 647 GLN A O 1
ATOM 4845 N N . GLY A 1 648 ? -13.288 1.509 -15.155 1.00 82.62 648 GLY A N 1
ATOM 4846 C CA . GLY A 1 648 ? -13.380 2.092 -13.823 1.00 82.62 648 GLY A CA 1
ATOM 4847 C C . GLY A 1 648 ? -14.822 2.085 -13.324 1.00 82.62 648 GLY A C 1
ATOM 4848 O O . GLY A 1 648 ? -15.770 2.284 -14.085 1.00 82.62 648 GLY A O 1
ATOM 4849 N N . ILE A 1 649 ? -14.999 1.831 -12.034 1.00 85.31 649 ILE A N 1
ATOM 4850 C CA . ILE A 1 649 ? -16.324 1.823 -11.415 1.00 85.31 649 ILE A CA 1
ATOM 4851 C C . ILE A 1 649 ? -16.689 3.262 -11.037 1.00 85.31 649 ILE A C 1
ATOM 4853 O O . ILE A 1 649 ? -15.840 4.018 -10.567 1.00 85.31 649 ILE A O 1
ATOM 4857 N N . GLY A 1 650 ? -17.949 3.656 -11.218 1.00 80.69 650 GLY A N 1
ATOM 4858 C CA 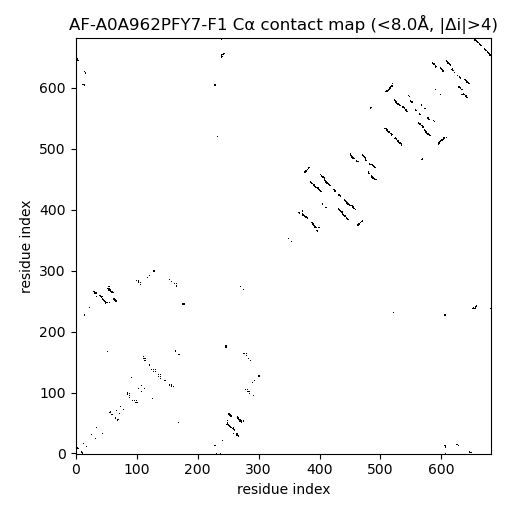. GLY A 1 650 ? -18.446 4.930 -10.693 1.00 80.69 650 GLY A CA 1
ATOM 4859 C C . GLY A 1 650 ? -18.526 4.923 -9.161 1.00 80.69 650 GLY A C 1
ATOM 4860 O O . GLY A 1 650 ? -18.777 3.883 -8.554 1.00 80.69 650 GLY A O 1
ATOM 4861 N N . GLY A 1 651 ? -18.332 6.083 -8.539 1.00 80.25 651 GLY A N 1
ATOM 4862 C CA . GLY A 1 651 ? -18.424 6.264 -7.092 1.00 80.25 651 GLY A CA 1
ATOM 4863 C C . GLY A 1 651 ? -18.387 7.744 -6.706 1.00 80.25 651 GLY A C 1
ATOM 4864 O O . GLY A 1 651 ? -18.261 8.597 -7.588 1.00 80.25 651 GLY A O 1
ATOM 4865 N N . PRO A 1 652 ? -18.526 8.065 -5.409 1.00 82.75 652 PRO A N 1
ATOM 4866 C CA . PRO A 1 652 ? -18.409 9.437 -4.934 1.00 82.75 652 PRO A CA 1
ATOM 4867 C C . PRO A 1 652 ? -17.005 9.995 -5.217 1.00 82.75 652 PRO A C 1
ATOM 4869 O O . PRO A 1 652 ? -16.000 9.337 -4.943 1.00 82.75 652 PRO A O 1
ATOM 4872 N N . THR A 1 653 ? -16.968 11.212 -5.764 1.00 86.62 653 THR A N 1
ATOM 4873 C CA . THR A 1 653 ? -15.759 12.025 -5.999 1.00 86.62 653 THR A CA 1
ATOM 4874 C C . THR A 1 653 ? -15.595 13.135 -4.957 1.00 86.62 653 THR A C 1
ATOM 4876 O O . THR A 1 653 ? -14.617 13.877 -4.977 1.00 86.62 653 THR A O 1
ATOM 4879 N N . HIS A 1 654 ? -16.559 13.259 -4.041 1.00 89.31 654 HIS A N 1
ATOM 4880 C CA . HIS A 1 654 ? -16.514 14.150 -2.889 1.00 89.31 654 HIS A CA 1
ATOM 4881 C C . HIS A 1 654 ? -16.958 13.380 -1.651 1.00 89.31 654 HIS A C 1
ATOM 4883 O O . HIS A 1 654 ? -18.023 12.757 -1.648 1.00 89.31 654 HIS A O 1
ATOM 4889 N N . THR A 1 655 ? -16.162 13.460 -0.593 1.00 89.25 655 THR A N 1
ATOM 4890 C CA . THR A 1 655 ? -16.406 12.760 0.665 1.00 89.25 655 THR A CA 1
ATOM 4891 C C . THR A 1 655 ? -16.124 13.687 1.829 1.00 89.25 655 THR A C 1
ATOM 4893 O O . THR A 1 655 ? -15.041 14.254 1.927 1.00 89.25 655 THR A O 1
ATOM 4896 N N . VAL A 1 656 ? -17.091 13.821 2.735 1.00 88.50 656 VAL A N 1
ATOM 4897 C CA . VAL A 1 656 ? -16.871 14.478 4.027 1.00 88.50 656 VAL A CA 1
ATOM 4898 C C . VAL A 1 656 ? -16.064 13.519 4.904 1.00 88.50 656 VAL A C 1
ATOM 4900 O O . VAL A 1 656 ? -16.551 12.440 5.240 1.00 88.50 656 VAL A O 1
ATOM 4903 N N . GLU A 1 657 ? -14.828 13.890 5.232 1.00 84.44 657 GLU A N 1
ATOM 4904 C CA . GLU A 1 657 ? -13.943 13.118 6.113 1.00 84.44 657 GLU A CA 1
ATOM 4905 C C . GLU A 1 657 ? -14.197 13.444 7.586 1.00 84.44 657 GLU A C 1
ATOM 4907 O O . GLU A 1 657 ? -14.149 12.557 8.434 1.00 84.44 657 GLU A O 1
ATOM 4912 N N . GLU A 1 658 ? -14.526 14.701 7.889 1.00 84.06 658 GLU A N 1
ATOM 4913 C CA . GLU A 1 658 ? -14.808 15.148 9.250 1.00 84.06 658 GLU A CA 1
ATOM 4914 C C . GLU A 1 658 ? -15.938 16.178 9.266 1.00 84.06 658 GLU A C 1
ATOM 4916 O O . GLU A 1 658 ? -16.002 17.064 8.412 1.00 84.06 658 GLU A O 1
ATOM 4921 N N . ALA A 1 659 ? -16.815 16.073 10.265 1.00 87.38 659 ALA A N 1
ATOM 4922 C CA . ALA A 1 659 ? -17.812 17.083 10.586 1.00 87.38 659 ALA A CA 1
ATOM 4923 C C . ALA A 1 659 ? -17.813 17.322 12.099 1.00 87.38 659 ALA A C 1
ATOM 4925 O O . ALA A 1 659 ? -18.276 16.473 12.864 1.00 87.38 659 ALA A O 1
ATOM 4926 N N . SER A 1 660 ? -17.291 18.468 12.536 1.00 84.50 660 SER A N 1
ATOM 4927 C CA . SER A 1 660 ? -17.212 18.835 13.950 1.00 84.50 660 SER A CA 1
ATOM 4928 C C . SER A 1 660 ? -18.091 20.047 14.248 1.00 84.50 660 SER A C 1
ATOM 4930 O O . SER A 1 660 ? -17.982 21.098 13.621 1.00 84.50 660 SER A O 1
ATOM 4932 N N . LEU A 1 661 ? -19.003 19.886 15.209 1.00 87.81 661 LEU A N 1
ATOM 4933 C CA . LEU A 1 661 ? -19.891 20.945 15.680 1.00 87.81 661 LEU A CA 1
ATOM 4934 C C . LEU A 1 661 ? -19.466 21.367 17.089 1.00 87.81 661 LEU A C 1
ATOM 4936 O O . LEU A 1 661 ? -19.699 20.641 18.055 1.00 87.81 661 LEU A O 1
ATOM 4940 N N . ALA A 1 662 ? -18.873 22.551 17.216 1.00 86.81 662 ALA A N 1
ATOM 4941 C CA . ALA A 1 662 ? -18.598 23.168 18.505 1.00 86.81 662 ALA A CA 1
ATOM 4942 C C . ALA A 1 662 ? -19.796 24.027 18.922 1.00 86.81 662 ALA A C 1
ATOM 4944 O O . ALA A 1 662 ? -20.156 24.986 18.238 1.00 86.81 662 ALA A O 1
ATOM 4945 N N . TYR A 1 663 ? -20.415 23.684 20.051 1.00 87.75 663 TYR A N 1
ATOM 4946 C CA . TYR A 1 663 ? -21.549 24.418 20.604 1.00 87.75 663 TYR A CA 1
ATOM 4947 C C . TYR A 1 663 ? -21.181 25.026 21.956 1.00 87.75 663 TYR A C 1
ATOM 4949 O O . TYR A 1 663 ? -20.848 24.308 22.899 1.00 87.75 663 TYR A O 1
ATOM 4957 N N . GLN A 1 664 ? -21.258 26.351 22.058 1.00 89.12 664 GLN A N 1
ATOM 4958 C CA . GLN A 1 664 ? -21.068 27.082 23.307 1.00 89.12 664 GLN A CA 1
ATOM 4959 C C . GLN A 1 664 ? -22.427 27.556 23.824 1.00 89.12 664 GLN A C 1
ATOM 4961 O O . GLN A 1 664 ? -23.078 28.424 23.234 1.00 89.12 664 GLN A O 1
ATOM 4966 N N . ALA A 1 665 ? -22.860 26.960 24.935 1.00 87.69 665 ALA A N 1
ATOM 4967 C CA . ALA A 1 665 ? -24.109 27.296 25.604 1.00 87.69 665 ALA A CA 1
ATOM 4968 C C . ALA A 1 665 ? -23.873 28.398 26.649 1.00 87.69 665 ALA A C 1
ATOM 4970 O O . ALA A 1 665 ? -23.511 28.110 27.788 1.00 87.69 665 ALA A O 1
ATOM 4971 N N . GLY A 1 666 ? -24.077 29.661 26.273 1.00 86.56 666 GLY A N 1
ATOM 4972 C CA . GLY A 1 666 ? -24.136 30.781 27.212 1.00 86.56 666 GLY A CA 1
ATOM 4973 C C . GLY A 1 666 ? -25.568 31.074 27.672 1.00 86.56 666 GLY A C 1
ATOM 4974 O O . GLY A 1 666 ? -26.541 30.745 26.990 1.00 86.56 666 GLY A O 1
ATOM 4975 N N . SER A 1 667 ? -25.706 31.728 28.829 1.00 83.56 667 SER A N 1
ATOM 4976 C CA . SER A 1 667 ? -27.004 32.195 29.345 1.00 83.56 667 SER A CA 1
ATOM 4977 C C . SER A 1 667 ? -27.601 33.342 28.516 1.00 83.56 667 SER A C 1
ATOM 4979 O O . SER A 1 667 ? -28.821 33.455 28.446 1.00 83.56 667 SER A O 1
ATOM 4981 N N . ALA A 1 668 ? -26.760 34.154 27.861 1.00 85.88 668 ALA A N 1
ATOM 4982 C CA . ALA A 1 668 ? -27.170 35.287 27.020 1.00 85.88 668 ALA A CA 1
ATOM 4983 C C . ALA A 1 668 ? -26.942 35.070 25.511 1.00 85.88 668 ALA A C 1
ATOM 4985 O O . ALA A 1 668 ? -27.623 35.682 24.693 1.00 85.88 668 ALA A O 1
ATOM 4986 N N . LEU A 1 669 ? -26.001 34.201 25.129 1.00 86.00 669 LEU A N 1
ATOM 4987 C CA . LEU A 1 669 ? -25.646 33.937 23.736 1.00 86.00 669 LEU A CA 1
ATOM 4988 C C . LEU A 1 669 ? -25.408 32.440 23.539 1.00 86.00 669 LEU A C 1
ATOM 4990 O O . LEU A 1 669 ? -24.735 31.798 24.343 1.00 86.00 669 LEU A O 1
ATOM 4994 N N . ARG A 1 670 ? -25.941 31.893 22.449 1.00 92.50 670 ARG A N 1
ATOM 4995 C CA . ARG A 1 670 ? -25.661 30.529 21.995 1.00 92.50 670 ARG A CA 1
ATOM 4996 C C . ARG A 1 670 ? -24.903 30.627 20.680 1.00 92.50 670 ARG A C 1
ATOM 4998 O O . ARG A 1 670 ? -25.392 31.265 19.753 1.00 92.50 670 ARG A O 1
ATOM 5005 N N . GLN A 1 671 ? -23.724 30.018 20.609 1.00 92.19 671 GLN A N 1
ATOM 5006 C CA . GLN A 1 671 ? -22.916 29.968 19.389 1.00 92.19 671 GLN A CA 1
ATOM 5007 C C . GLN A 1 671 ? -22.723 28.521 18.951 1.00 92.19 671 GLN A C 1
ATOM 5009 O O . GLN A 1 671 ? -22.447 27.645 19.770 1.00 92.19 671 GLN A O 1
ATOM 5014 N N . SER A 1 672 ? -22.857 28.288 17.648 1.00 93.69 672 SER A N 1
ATOM 5015 C CA . SER A 1 672 ? -22.582 27.008 17.002 1.00 93.69 672 SER A CA 1
ATOM 5016 C C . SER A 1 672 ? -21.627 27.226 15.834 1.00 93.69 672 SER A C 1
ATOM 5018 O O . SER A 1 672 ? -21.946 27.996 14.929 1.00 93.69 672 SER A O 1
ATOM 5020 N N . LEU A 1 673 ? -20.488 26.539 15.840 1.00 92.75 673 LEU A N 1
ATOM 5021 C CA . LEU A 1 673 ? -19.526 26.513 14.741 1.00 92.75 673 LEU A CA 1
ATOM 5022 C C . LEU A 1 673 ? -19.471 25.095 14.171 1.00 92.75 673 LEU A C 1
ATOM 5024 O O . LEU A 1 673 ? -19.133 24.164 14.899 1.00 92.75 673 LEU A O 1
ATOM 5028 N N . LEU A 1 674 ? -19.810 24.939 12.890 1.00 94.06 674 LEU A N 1
ATOM 5029 C CA . LEU A 1 674 ? -19.671 23.682 12.154 1.00 94.06 674 LEU A CA 1
ATOM 5030 C C . LEU A 1 674 ? -18.444 23.766 11.243 1.00 94.06 674 LEU A C 1
ATOM 5032 O O . LEU A 1 674 ? -18.413 24.591 10.333 1.00 94.06 674 LEU A O 1
ATOM 5036 N N . THR A 1 675 ? -17.476 22.884 11.463 1.00 91.19 675 THR A N 1
ATOM 5037 C CA . THR A 1 675 ? -16.296 22.719 10.611 1.00 91.19 675 THR A CA 1
ATOM 5038 C C . THR A 1 675 ? -16.432 21.417 9.827 1.00 91.19 675 THR A C 1
ATOM 5040 O O . THR A 1 675 ? -16.703 20.366 10.408 1.00 91.19 675 THR A O 1
ATOM 5043 N N . LEU A 1 676 ? -16.259 21.486 8.505 1.00 89.38 676 LEU A N 1
ATOM 5044 C CA . LEU A 1 676 ? -16.307 20.332 7.604 1.00 89.38 676 LEU A CA 1
ATOM 5045 C C . LEU A 1 676 ? -14.951 20.160 6.918 1.00 89.38 676 LEU A C 1
ATOM 5047 O O . LEU A 1 676 ? -14.436 21.116 6.341 1.00 89.38 676 LEU A O 1
ATOM 5051 N N . ASN A 1 677 ? -14.413 18.943 6.934 1.00 88.19 677 ASN A N 1
ATOM 5052 C CA . ASN A 1 677 ? -13.270 18.557 6.113 1.00 88.19 677 ASN A CA 1
ATOM 5053 C C . ASN A 1 677 ? -13.762 17.681 4.956 1.00 88.19 677 ASN A C 1
ATOM 5055 O O . ASN A 1 677 ? -14.425 16.667 5.186 1.00 88.19 677 ASN A O 1
ATOM 5059 N N . ILE A 1 678 ? -13.486 18.092 3.718 1.00 87.06 678 ILE A N 1
ATOM 5060 C CA . ILE A 1 678 ? -14.010 17.452 2.508 1.00 87.06 678 ILE A CA 1
ATOM 5061 C C . ILE A 1 678 ? -12.844 17.054 1.614 1.00 87.06 678 ILE A C 1
ATOM 5063 O O . ILE A 1 678 ? -12.108 17.904 1.116 1.00 87.06 678 ILE A O 1
ATOM 5067 N N . LYS A 1 679 ? -12.735 15.755 1.347 1.00 85.69 679 LYS A N 1
ATOM 5068 C CA . LYS A 1 679 ? -11.852 15.207 0.325 1.00 85.69 679 LYS A CA 1
ATOM 5069 C C . LYS A 1 679 ? -12.566 15.212 -1.018 1.00 85.69 679 LYS A C 1
ATOM 5071 O O . LYS A 1 679 ? -13.688 14.721 -1.130 1.00 85.69 679 LYS A O 1
ATOM 5076 N N . ALA A 1 680 ? -11.904 15.748 -2.034 1.00 85.06 680 ALA A N 1
ATOM 5077 C CA . ALA A 1 680 ? -12.393 15.787 -3.404 1.00 85.06 680 ALA A CA 1
ATOM 5078 C C . ALA A 1 680 ? -11.362 15.164 -4.350 1.00 85.06 680 ALA A C 1
ATOM 5080 O O . ALA A 1 680 ? -10.157 15.305 -4.138 1.00 85.06 680 ALA A O 1
ATOM 5081 N N . SER A 1 681 ? -11.836 14.486 -5.387 1.00 80.00 681 SER A N 1
ATOM 5082 C CA . SER A 1 681 ? -11.032 14.011 -6.512 1.00 80.00 681 SER A CA 1
ATOM 5083 C C . SER A 1 681 ? -11.489 14.704 -7.792 1.00 80.00 681 SER A C 1
ATOM 5085 O O . SER A 1 681 ? -12.692 14.903 -7.981 1.00 80.00 681 SER A O 1
ATOM 5087 N N . ILE A 1 682 ? -10.525 15.052 -8.643 1.00 59.41 682 ILE A N 1
ATOM 5088 C CA . ILE A 1 682 ? -10.751 15.671 -9.957 1.00 59.41 682 ILE A CA 1
ATOM 5089 C C . ILE A 1 682 ? -11.323 14.638 -10.929 1.00 59.41 682 ILE A C 1
ATOM 5091 O O . ILE A 1 682 ? -10.859 13.472 -10.874 1.00 59.41 682 ILE A O 1
#

Secondary structure (DSSP, 8-state):
--EEETTEEE-----SS---------S-SSEEESSSSSS-BSSEEEEEEE-TT-EEEEEESSSEEES-TTTT--HHHHHHHHHHHHHHHHHH-HHHHHHHHHHHHHHTTSTT--HHHHHHHHHHHHHHHH--THHHHHHHHHHHHHHHHHHHHHHHHHHHHHHHHH-GGGSSSS-EE-----HHHHHHHHHHHHHHHHHHHHHHHHH--------------------S----TT------PPPP-EE-EEEEEEESSPBPTT-EEEEEEE-HHHHHHHHHHHHHHHHHHHHHHHHHHHHHHH-PPPPPP-----------------------------------PPPSS-HHHHHHHHHHHTPPPTTTT--EEEEEEEEEE-SSEEEEEEEEEESSSEEEEP-EEEESEEEEEEEETTBTT--EEEETTEEEEEE-SEEEEEEEEEEE-SSEEEEE-SSPBPS-EEE-SSEEEES-BTTB-TTSEEEEEEHHHHHHHTS---SPPPPPPEEEEEEEEEESSSEEEEEEEEEEE-SSS-EEEEEEPPTTEEE--TT-EEETTEEEEEE-TT--EEEEEEEE---SEEEEE--SSSSEEEEEEEEE-TT-EEEEEESPPB-PPSSTTTTS-EE-PPTT-EEEEEEE-PPBPP--SEEEEEEEEEEEE-SS-EEEEEEEEEEE--

Sequence (682 aa):
LVTRHGGTQGVEIRSPAIDLQAVTRIDSPARFSATGWHSRAERFSATLHLPPGWRVLHAAGVDGVQGSWLGEWDLWDIFLLLIMVAATRKLLGFKAAGLALAALLAGYHEPGMPISILALLLLLLPLSAVARGRTRRAVAVAAALTCAALLLALVAFSIDNFRLAIYPSLERHAVGTYQPSSSTGTALARASGMAADFMQASEEGAARAPAVGKQQAAEAAPLVPRDAYLVGEGDRVQTGPGVPNWLWRELQLSASGPVPESAQLSVIYSPPWLTRLWRVLGVLATLLYAGLLIAAVLRNLRAAPPAAATPPGTAGTGTAPGGAPAALLLLGALALGGLGDAAQARDYPPQHLLDELERRLLQAPACAPHCVALDAGVITTGEATLTIGFSAYAAADVLLPLPTPREGWRVSAVQVDGDSAAPLRQQAGALAVLLRRGHHVVRIEGALHGDIASVSLPLPIHNITASGEHWLLSGLVDGRVPSGTLSLRAVSAVRREAGTTLAPDPVEPFFRVERELDIGLQWRVVTRVTRLAPDTGPVAVAVPLLAFERLLSDNIRVIDGRARLQFGDRQREITWESSVAPVSSLQLVAAPGTHYVETWRLRPSALWRVDYEGVPPTRAPPGPGSLQPQWQPWPGESLTLDFTRPQGIGGPTHTVEEASLAYQAGSALRQSLLTLNIKASI